Protein AF-0000000078803757 (afdb_homodimer)

pLDDT: mean 83.3, std 15.11, range [31.17, 97.88]

Foldseek 3Di:
DDLVLLQLLLLCVVVLALCRSCVVVVHHSVVSVVSPVVVCVVVVHHQWDQDPVGTDGDPVSVVCNVVSVVVNVVVVVVVVCPDPVPPAQEFEEEEEPLFAPVLVVVLVVLLPVQPPNYDYHYDHQPDDGQKYWWFPVPADPQKDWQFFDKWFKWKKAACPDPCNPDQEDELQNQAAFEEEDEPPDPVSVVSCVVQVVVVGDYHHQYYDHDQLVRLVCRLVHRGMYIHTPSNCVVVVRMGTHHYPDDIDMTTITMMHGDPDDRRPSVVSSCVSSSCNNVVVVD/DDLVLLQLLLLCVVVLALCRSCVVVVHHSVVSVVSPVVVCVVVVHHQWDADPVGTDGDPVSVVCNVVSVVVNVVVVCVVVCPDPVPPQQEFEEEEEPLFAPVLVVVLVVLLPVQPPNYDYHYDHQPDDGQKYWYFPVPADPQKDWQFQDKWFKWKKAACVDPCNPDQEAELQNQAAFEEEDAPPDPVSVVSCVVQVVVVGDYHHQYYDHDQLVRLVCRLVVRGMYIHTPSNCVVVVRMGTHHYPDDIDMTTITMMHGDPDDRRPSVVSSCVSSSCNNVVVVD

Radius of gyration: 26.89 Å; Cα contacts (8 Å, |Δi|>4): 1008; chains: 2; bounding box: 68×69×66 Å

Structure (mmCIF, N/CA/C/O backbone):
data_AF-0000000078803757-model_v1
#
loop_
_entity.id
_entity.type
_entity.pdbx_description
1 polymer 'Transcriptional regulator, LysR family'
#
loop_
_atom_site.group_PDB
_atom_site.id
_atom_site.type_symbol
_atom_site.label_atom_id
_atom_site.label_alt_id
_atom_site.label_comp_id
_atom_site.label_asym_id
_atom_site.label_entity_id
_atom_site.label_seq_id
_atom_site.pdbx_PDB_ins_code
_atom_site.Cartn_x
_atom_site.Cartn_y
_atom_site.Cartn_z
_atom_site.occupancy
_atom_site.B_iso_or_equiv
_atom_site.auth_seq_id
_atom_site.auth_comp_id
_atom_site.auth_asym_id
_atom_site.auth_atom_id
_atom_site.pdbx_PDB_model_num
ATOM 1 N N . MET A 1 1 ? -11.102 35.906 -6.059 1 47.06 1 MET A N 1
ATOM 2 C CA . MET A 1 1 ? -11.969 35.031 -5.273 1 47.06 1 MET A CA 1
ATOM 3 C C . MET A 1 1 ? -11.719 35.219 -3.779 1 47.06 1 MET A C 1
ATOM 5 O O . MET A 1 1 ? -10.57 35.312 -3.346 1 47.06 1 MET A O 1
ATOM 9 N N . ASP A 1 2 ? -12.727 35.75 -3.041 1 60.69 2 ASP A N 1
ATOM 10 C CA . ASP A 1 2 ? -12.797 36.062 -1.619 1 60.69 2 ASP A CA 1
ATOM 11 C C . ASP A 1 2 ? -12.734 34.781 -0.767 1 60.69 2 ASP A C 1
ATOM 13 O O . ASP A 1 2 ? -13.508 33.844 -0.976 1 60.69 2 ASP A O 1
ATOM 17 N N . LEU A 1 3 ? -11.734 34.719 -0.069 1 70.31 3 LEU A N 1
ATOM 18 C CA . LEU A 1 3 ? -11.508 33.594 0.823 1 70.31 3 LEU A CA 1
ATOM 19 C C . LEU A 1 3 ? -12.734 33.312 1.679 1 70.31 3 LEU A C 1
ATOM 21 O O . LEU A 1 3 ? -12.984 32.156 2.066 1 70.31 3 LEU A O 1
ATOM 25 N N . ARG A 1 4 ? -13.43 34.375 1.886 1 72.94 4 ARG A N 1
ATOM 26 C CA . ARG A 1 4 ? -14.656 34.25 2.664 1 72.94 4 ARG A CA 1
ATOM 27 C C . ARG A 1 4 ? -15.672 33.375 1.955 1 72.94 4 ARG A C 1
ATOM 29 O O . ARG A 1 4 ? -16.344 32.562 2.592 1 72.94 4 ARG A O 1
ATOM 36 N N 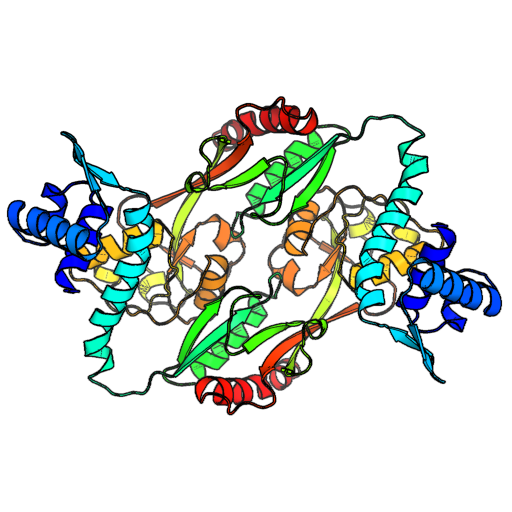. LEU A 1 5 ? -15.656 33.469 0.634 1 82.12 5 LEU A N 1
ATOM 37 C CA . LEU A 1 5 ? -16.594 32.656 -0.148 1 82.12 5 LEU A CA 1
ATOM 38 C C . LEU A 1 5 ? -16.234 31.188 -0.075 1 82.12 5 LEU A C 1
ATOM 40 O O . LEU A 1 5 ? -17.125 30.328 0.046 1 82.12 5 LEU A O 1
ATOM 44 N N . LEU A 1 6 ? -14.969 31.016 -0.099 1 80.5 6 LEU A N 1
ATOM 45 C CA . LEU A 1 6 ? -14.508 29.625 -0.047 1 80.5 6 LEU A CA 1
ATOM 46 C C . LEU A 1 6 ? -14.766 29.016 1.327 1 80.5 6 LEU A C 1
ATOM 48 O O . LEU A 1 6 ? -15.102 27.844 1.434 1 80.5 6 LEU A O 1
ATOM 52 N N . ARG A 1 7 ? -14.672 29.828 2.301 1 78.31 7 ARG A N 1
ATOM 53 C CA . ARG A 1 7 ? -14.969 29.391 3.658 1 78.31 7 ARG A CA 1
ATOM 54 C C . ARG A 1 7 ? -16.438 29.016 3.795 1 78.31 7 ARG A C 1
ATOM 56 O O . ARG A 1 7 ? -16.781 28 4.406 1 78.31 7 ARG A O 1
ATOM 63 N N . PHE A 1 8 ? -17.281 29.828 3.252 1 85.25 8 PHE A N 1
ATOM 64 C CA . PHE A 1 8 ? -18.719 29.578 3.297 1 85.25 8 PHE A CA 1
ATOM 65 C C . PHE A 1 8 ? -19.094 28.328 2.498 1 85.25 8 PHE A C 1
ATOM 67 O O . PHE A 1 8 ? -19.891 27.516 2.945 1 85.25 8 PHE A O 1
ATOM 74 N N . PHE A 1 9 ? -18.391 28.172 1.396 1 88.81 9 PHE A N 1
ATOM 75 C CA . PHE A 1 9 ? -18.594 26.984 0.575 1 88.81 9 PHE A CA 1
ATOM 76 C C . PHE A 1 9 ? -18.25 25.734 1.356 1 88.81 9 PHE A C 1
ATOM 78 O O . PHE A 1 9 ? -19.031 24.781 1.389 1 88.81 9 PHE A O 1
ATOM 85 N N . THR A 1 10 ? -17.156 25.875 1.878 1 84.31 10 THR A N 1
ATOM 86 C CA . THR A 1 10 ? -16.688 24.703 2.619 1 84.31 10 THR A CA 1
ATOM 87 C C . THR A 1 10 ? -17.656 24.359 3.756 1 84.31 10 THR A C 1
ATOM 89 O O . THR A 1 10 ? -17.922 23.188 4.012 1 84.31 10 THR A O 1
ATOM 92 N N . ALA A 1 11 ? -18.203 25.344 4.395 1 83.81 11 ALA A N 1
ATOM 93 C CA . ALA A 1 11 ? -19.141 25.156 5.488 1 83.81 11 ALA A CA 1
ATOM 94 C C . ALA A 1 11 ? -20.438 24.5 4.988 1 83.81 11 ALA A C 1
ATOM 96 O O . ALA A 1 11 ? -20.938 23.562 5.598 1 83.81 11 ALA A O 1
ATOM 97 N N . VAL A 1 12 ? -20.875 24.953 3.889 1 90.25 12 VAL A N 1
ATOM 98 C CA . VAL A 1 12 ? -22.109 24.422 3.332 1 90.25 12 VAL A CA 1
ATOM 99 C C . VAL A 1 12 ? -21.875 23 2.83 1 90.25 12 VAL A C 1
ATOM 101 O O . VAL A 1 12 ? -22.75 22.125 2.986 1 90.25 12 VAL A O 1
ATOM 104 N N . TYR A 1 13 ? -20.75 22.844 2.207 1 85.94 13 TYR A N 1
ATOM 105 C CA . TYR A 1 13 ? -20.375 21.516 1.717 1 85.94 13 TYR A CA 1
ATOM 106 C C . TYR A 1 13 ? -20.391 20.5 2.846 1 85.94 13 TYR A C 1
ATOM 108 O O . TYR A 1 13 ? -20.922 19.391 2.686 1 85.94 13 TYR A O 1
ATOM 116 N N . GLU A 1 14 ? -19.953 20.938 3.891 1 79.31 14 GLU A N 1
ATOM 117 C CA . GLU A 1 14 ? -19.75 20.031 5.023 1 79.31 14 GLU A CA 1
ATOM 118 C C . GLU A 1 14 ? -21.047 19.828 5.797 1 79.31 14 GLU A C 1
ATOM 120 O O . GLU A 1 14 ? -21.359 18.703 6.219 1 79.31 14 GLU A O 1
ATOM 125 N N . GLU A 1 15 ? -21.797 20.828 6 1 80.38 15 GLU A N 1
ATOM 126 C CA . GLU A 1 15 ? -23.016 20.781 6.797 1 80.38 15 GLU A CA 1
ATOM 127 C C . GLU A 1 15 ? -24.203 20.266 5.973 1 80.38 15 GLU A C 1
ATOM 129 O O . GLU A 1 15 ? -25.219 19.844 6.531 1 80.38 15 GLU A O 1
ATOM 134 N N . LYS A 1 16 ? -23.969 20.312 4.711 1 86.31 16 LYS A N 1
ATOM 135 C CA . LYS A 1 16 ? -25.031 19.984 3.762 1 86.31 16 LYS A CA 1
ATOM 136 C C . LYS A 1 16 ? -26.328 20.719 4.09 1 86.31 16 LYS A C 1
ATOM 138 O O . LYS A 1 16 ? -27.422 20.203 3.836 1 86.31 16 LYS A O 1
ATOM 143 N N . ASN A 1 17 ? -26.188 21.703 4.785 1 88.81 17 ASN A N 1
ATOM 144 C CA . ASN A 1 17 ? -27.266 22.562 5.215 1 88.81 17 ASN A CA 1
ATOM 145 C C . ASN A 1 17 ? -26.812 24.016 5.348 1 88.81 17 ASN A C 1
ATOM 147 O O . ASN A 1 17 ? -25.859 24.312 6.07 1 88.81 17 ASN A O 1
ATOM 151 N N . ILE A 1 18 ? -27.531 24.953 4.715 1 90.44 18 ILE A N 1
ATOM 152 C CA . ILE A 1 18 ? -27.109 26.359 4.641 1 90.44 18 ILE A CA 1
ATOM 153 C C . ILE A 1 18 ? -27.281 27.016 6.004 1 90.44 18 ILE A C 1
ATOM 155 O O . ILE A 1 18 ? -26.422 27.797 6.434 1 90.44 18 ILE A O 1
ATOM 159 N N . THR A 1 19 ? -28.422 26.609 6.688 1 88.38 19 THR A N 1
ATOM 160 C CA . THR A 1 19 ? -28.688 27.203 7.992 1 88.38 19 THR A CA 1
ATOM 161 C C . THR A 1 19 ? -27.625 26.797 9.008 1 88.38 19 THR A C 1
ATOM 163 O O . THR A 1 19 ? -27.094 27.641 9.742 1 88.38 19 THR A O 1
ATOM 166 N N . LEU A 1 20 ? -27.328 25.594 8.945 1 86.56 20 LEU A N 1
ATOM 167 C CA . LEU A 1 20 ? -26.312 25.078 9.859 1 86.56 20 LEU A CA 1
ATOM 168 C C . LEU A 1 20 ? -24.938 25.641 9.531 1 86.56 20 LEU A C 1
ATOM 170 O O . LEU A 1 20 ? -24.156 25.938 10.43 1 86.56 20 LEU A O 1
ATOM 174 N N . ALA A 1 21 ? -24.688 25.781 8.273 1 89.25 21 ALA A N 1
ATOM 175 C CA . ALA A 1 21 ? -23.422 26.375 7.836 1 89.25 21 ALA A CA 1
ATOM 176 C C . ALA A 1 21 ? -23.328 27.828 8.289 1 89.25 21 ALA A C 1
ATOM 178 O O . ALA A 1 21 ? -22.25 28.281 8.703 1 89.25 21 ALA A O 1
ATOM 179 N N . ALA A 1 22 ? -24.375 28.531 8.289 1 86.56 22 ALA A N 1
ATOM 180 C CA . ALA A 1 22 ? -24.406 29.922 8.727 1 86.56 22 ALA A CA 1
ATOM 181 C C . ALA A 1 22 ? -24.094 30.047 10.219 1 86.56 22 ALA A C 1
ATOM 183 O O . ALA A 1 22 ? -23.328 30.906 10.633 1 86.56 22 ALA A O 1
ATOM 184 N N . GLU A 1 23 ? -24.656 29.125 10.938 1 79.94 23 GLU A N 1
ATOM 185 C CA . GLU A 1 23 ? -24.406 29.094 12.375 1 79.94 23 GLU A CA 1
ATOM 186 C C . GLU A 1 23 ? -22.938 28.812 12.672 1 79.94 23 GLU A C 1
ATOM 188 O O . GLU A 1 23 ? -22.344 29.469 13.523 1 79.94 23 GLU A O 1
ATOM 193 N N . ARG A 1 24 ? -22.484 27.969 11.836 1 78.69 24 ARG A N 1
ATOM 194 C CA . ARG A 1 24 ? -21.094 27.578 12.008 1 78.69 24 ARG A CA 1
ATOM 195 C C . ARG A 1 24 ? -20.141 28.719 11.688 1 78.69 24 ARG A C 1
ATOM 197 O O . ARG A 1 24 ? -19.125 28.906 12.352 1 78.69 24 ARG A O 1
ATOM 204 N N . CYS A 1 25 ? -20.484 29.453 10.758 1 77.31 25 CYS A N 1
ATOM 205 C CA . CYS A 1 25 ? -19.641 30.547 10.297 1 77.31 25 CYS A CA 1
ATOM 206 C C . CYS A 1 25 ? -20 31.844 11.023 1 77.31 25 CYS A C 1
ATOM 208 O O . CYS A 1 25 ? -19.391 32.906 10.758 1 77.31 25 CYS A O 1
ATOM 210 N N . PHE A 1 26 ? -20.984 31.75 11.945 1 76.69 26 PHE A N 1
ATOM 211 C CA . PHE A 1 26 ? -21.438 32.906 12.734 1 76.69 26 PHE A CA 1
ATOM 212 C C . PHE A 1 26 ? -21.891 34.031 11.836 1 76.69 26 PHE A C 1
ATOM 214 O O . PHE A 1 26 ? -21.516 35.188 12.039 1 76.69 26 PHE A O 1
ATOM 221 N N . VAL A 1 27 ? -22.547 33.625 10.805 1 78.81 27 VAL A N 1
ATOM 222 C CA . VAL A 1 27 ? -23.156 34.594 9.906 1 78.81 27 VAL A CA 1
ATOM 223 C C . VAL A 1 27 ? -24.625 34.281 9.711 1 78.81 27 VAL A C 1
ATOM 225 O O . VAL A 1 27 ? -25.109 33.25 10.172 1 78.81 27 VAL A O 1
ATOM 228 N N . SER A 1 28 ? -25.359 35.188 9.195 1 83.44 28 SER A N 1
ATOM 229 C CA . SER A 1 28 ? -26.781 34.969 8.922 1 83.44 28 SER A CA 1
ATOM 230 C C . SER A 1 28 ? -26.969 34.062 7.715 1 83.44 28 SER A C 1
ATOM 232 O O . SER A 1 28 ? -26.094 33.969 6.852 1 83.44 28 SER A O 1
ATOM 234 N N . GLN A 1 29 ? -28.016 33.312 7.793 1 87.44 29 GLN A N 1
ATOM 235 C CA . GLN A 1 29 ? -28.344 32.406 6.699 1 87.44 29 GLN A CA 1
ATOM 236 C C . GLN A 1 29 ? -28.391 33.125 5.367 1 87.44 29 GLN A C 1
ATOM 238 O O . GLN A 1 29 ? -27.859 32.656 4.367 1 87.44 29 GLN A O 1
ATOM 243 N N . PRO A 1 30 ? -28.969 34.375 5.266 1 88.5 30 PRO A N 1
ATOM 244 C CA . PRO A 1 30 ? -28.938 35.094 3.984 1 88.5 30 PRO A CA 1
ATOM 245 C C . PRO A 1 30 ? -27.516 35.438 3.533 1 88.5 30 PRO A C 1
ATOM 247 O O . PRO A 1 30 ? -27.234 35.438 2.332 1 88.5 30 PRO A O 1
ATOM 250 N N . SER A 1 31 ? -26.688 35.719 4.469 1 83.81 31 SER A N 1
ATOM 251 C CA . SER A 1 31 ? -25.312 36.062 4.152 1 83.81 31 SER A CA 1
ATOM 252 C C . SER A 1 31 ? -24.578 34.906 3.479 1 83.81 31 SER A C 1
ATOM 254 O O . SER A 1 31 ? -23.922 35.094 2.455 1 83.81 31 SER A O 1
ATOM 256 N N . ILE A 1 32 ? -24.703 33.75 4.105 1 89.19 32 ILE A N 1
ATOM 257 C CA . ILE A 1 32 ? -24 32.594 3.549 1 89.19 32 ILE A CA 1
ATOM 258 C C . ILE A 1 32 ? -24.656 32.156 2.234 1 89.19 32 ILE A C 1
ATOM 260 O O . ILE A 1 32 ? -23.984 31.75 1.294 1 89.19 32 ILE A O 1
ATOM 264 N N . SER A 1 33 ? -26.016 32.281 2.123 1 90.44 33 SER A N 1
ATOM 265 C CA . SER A 1 33 ? -26.719 31.953 0.891 1 90.44 33 SER A CA 1
ATOM 266 C C . SER A 1 33 ? -26.281 32.844 -0.254 1 90.44 33 SER A C 1
ATOM 268 O O . SER A 1 33 ? -26.031 32.375 -1.363 1 90.44 33 SER A O 1
ATOM 270 N N . SER A 1 34 ? -26.125 34.094 0.045 1 88.62 34 SER A N 1
ATOM 271 C CA . SER A 1 34 ? -25.688 35.062 -0.956 1 88.62 34 SER A CA 1
ATOM 272 C C . SER A 1 34 ? -24.25 34.781 -1.391 1 88.62 34 SER A C 1
ATOM 274 O O . SER A 1 34 ? -23.922 34.906 -2.57 1 88.62 34 SER A O 1
ATOM 276 N N . ALA A 1 35 ? -23.438 34.5 -0.408 1 86.88 35 ALA A N 1
ATOM 277 C CA . ALA A 1 35 ? -22.031 34.188 -0.688 1 86.88 35 ALA A CA 1
ATOM 278 C C . ALA A 1 35 ? -21.906 32.969 -1.611 1 86.88 35 ALA A C 1
ATOM 280 O O . ALA A 1 35 ? -21.094 33 -2.539 1 86.88 35 ALA A O 1
ATOM 281 N N . ILE A 1 36 ? -22.688 31.969 -1.344 1 90.88 36 ILE A N 1
ATOM 282 C CA . ILE A 1 36 ? -22.672 30.766 -2.152 1 90.88 36 ILE A CA 1
ATOM 283 C C . ILE A 1 36 ? -23.109 31.078 -3.578 1 90.88 36 ILE A C 1
ATOM 285 O O . ILE A 1 36 ? -22.5 30.609 -4.543 1 90.88 36 ILE A O 1
ATOM 289 N N . LYS A 1 37 ? -24.156 31.859 -3.68 1 89.75 37 LYS A N 1
ATOM 290 C CA . LYS A 1 37 ? -24.641 32.281 -4.988 1 89.75 37 LYS A CA 1
ATOM 291 C C . LYS A 1 37 ? -23.562 33.062 -5.746 1 89.75 37 LYS A C 1
ATOM 293 O O . LYS A 1 37 ? -23.375 32.844 -6.945 1 89.75 37 LYS A O 1
ATOM 298 N N . GLN A 1 38 ? -22.969 33.906 -5.004 1 85.5 38 GLN A N 1
ATOM 299 C CA . GLN A 1 38 ? -21.891 34.688 -5.598 1 85.5 38 GLN A CA 1
ATOM 300 C C . GLN A 1 38 ? -20.766 33.781 -6.098 1 85.5 38 GLN A C 1
ATOM 302 O O . GLN A 1 38 ? -20.266 33.969 -7.203 1 85.5 38 GLN A O 1
ATOM 307 N N . LEU A 1 39 ? -20.297 32.844 -5.277 1 87.19 39 LEU A N 1
ATOM 308 C CA . LEU A 1 39 ? -19.25 31.906 -5.641 1 87.19 39 LEU A CA 1
ATOM 309 C C . LEU A 1 39 ? -19.641 31.109 -6.879 1 87.19 39 LEU A C 1
ATOM 311 O O . LEU A 1 39 ? -18.828 30.922 -7.789 1 87.19 39 LEU A O 1
ATOM 315 N N . GLU A 1 40 ? -20.891 30.609 -6.898 1 89.69 40 GLU A N 1
ATOM 316 C CA . GLU A 1 40 ? -21.406 29.844 -8.039 1 89.69 40 GLU A CA 1
ATOM 317 C C . GLU A 1 40 ? -21.406 30.703 -9.305 1 89.69 40 GLU A C 1
ATOM 319 O O . GLU A 1 40 ? -21.109 30.219 -10.391 1 89.69 40 GLU A O 1
ATOM 324 N N . GLN A 1 41 ? -21.719 31.969 -9.148 1 85.38 41 GLN A N 1
ATOM 325 C CA . GLN A 1 41 ? -21.719 32.906 -10.273 1 85.38 41 GLN A CA 1
ATOM 326 C C . GLN A 1 41 ? -20.297 33.125 -10.773 1 85.38 41 GLN A C 1
ATOM 328 O O . GLN A 1 41 ? -20.047 33.125 -11.984 1 85.38 41 GLN A O 1
ATOM 333 N N . GLU A 1 42 ? -19.422 33.312 -9.859 1 81.62 42 GLU A N 1
ATOM 334 C CA . GLU A 1 42 ? -18.031 33.562 -10.219 1 81.62 42 GLU A CA 1
ATOM 335 C C . GLU A 1 42 ? -17.422 32.375 -10.945 1 81.62 42 GLU A C 1
ATOM 337 O O . GLU A 1 42 ? -16.641 32.531 -11.875 1 81.62 42 GLU A O 1
ATOM 342 N N . LEU A 1 43 ? -17.828 31.234 -10.461 1 81.44 43 LEU A N 1
ATOM 343 C CA . LEU A 1 43 ? -17.281 30 -11.008 1 81.44 43 LEU A CA 1
ATOM 344 C C . LEU A 1 43 ? -18.125 29.5 -12.18 1 81.44 43 LEU A C 1
ATOM 346 O O . LEU A 1 43 ? -17.75 28.547 -12.859 1 81.44 43 LEU A O 1
ATOM 350 N N . GLU A 1 44 ? -19.234 30.172 -12.359 1 83.38 44 GLU A N 1
ATOM 351 C CA . GLU A 1 44 ? -20.172 29.812 -13.414 1 83.38 44 GLU A CA 1
ATOM 352 C C . GLU A 1 44 ? -20.594 28.359 -13.328 1 83.38 44 GLU A C 1
ATOM 354 O O . GLU A 1 44 ? -20.609 27.641 -14.336 1 83.38 44 GLU A O 1
ATOM 359 N N . THR A 1 45 ? -20.75 27.875 -12.156 1 82.88 45 THR A N 1
ATOM 360 C CA . THR A 1 45 ? -21.188 26.516 -11.906 1 82.88 45 THR A CA 1
ATOM 361 C C . THR A 1 45 ? -22.109 26.453 -10.688 1 82.88 45 THR A C 1
ATOM 363 O O . THR A 1 45 ? -22.078 27.328 -9.828 1 82.88 45 THR A O 1
ATOM 366 N N . THR A 1 46 ? -22.984 25.484 -10.695 1 88.5 46 THR A N 1
ATOM 367 C CA . THR A 1 46 ? -23.828 25.203 -9.539 1 88.5 46 THR A CA 1
ATOM 368 C C . THR A 1 46 ? -23.141 24.219 -8.602 1 88.5 46 THR A C 1
ATOM 370 O O . THR A 1 46 ? -22.688 23.156 -9.031 1 88.5 46 THR A O 1
ATOM 373 N N . LEU A 1 47 ? -23 24.688 -7.367 1 90.75 47 LEU A N 1
ATOM 374 C CA . LEU A 1 47 ? -22.297 23.859 -6.398 1 90.75 47 LEU A CA 1
ATOM 375 C C . LEU A 1 47 ? -23.281 23.094 -5.508 1 90.75 47 LEU A C 1
ATOM 377 O O . LEU A 1 47 ? -23 21.984 -5.082 1 90.75 47 LEU A O 1
ATOM 381 N N . PHE A 1 48 ? -24.422 23.719 -5.285 1 92.12 48 PHE A N 1
ATOM 382 C CA . PHE A 1 48 ? -25.391 23.141 -4.363 1 92.12 48 PHE A CA 1
ATOM 383 C C . PHE A 1 48 ? -26.797 23.172 -4.961 1 92.12 48 PHE A C 1
ATOM 385 O O . PHE A 1 48 ? -27.188 24.156 -5.582 1 92.12 48 PHE A O 1
ATOM 392 N N . ILE A 1 49 ? -27.531 21.984 -4.852 1 90.31 49 ILE A N 1
ATOM 393 C CA . ILE A 1 49 ? -28.953 21.922 -5.191 1 90.31 49 ILE A CA 1
ATOM 394 C C . ILE A 1 49 ? -29.781 21.953 -3.914 1 90.31 49 ILE A C 1
ATOM 396 O O . ILE A 1 49 ? -29.766 21.016 -3.119 1 90.31 49 ILE A O 1
ATOM 400 N N . ARG A 1 50 ? -30.484 23.094 -3.789 1 86.12 50 ARG A N 1
ATOM 401 C CA . ARG A 1 50 ? -31.219 23.328 -2.545 1 86.12 50 ARG A CA 1
ATOM 402 C C . ARG A 1 50 ? -32.562 22.594 -2.545 1 86.12 50 ARG A C 1
ATOM 404 O O . ARG A 1 50 ? -33.219 22.5 -3.58 1 86.12 50 ARG A O 1
ATOM 411 N N . HIS A 1 51 ? -32.875 21.875 -1.442 1 85.75 51 HIS A N 1
ATOM 412 C CA . HIS A 1 51 ? -34.188 21.266 -1.207 1 85.75 51 HIS A CA 1
ATOM 413 C C . HIS A 1 51 ? -34.625 21.484 0.229 1 85.75 51 HIS A C 1
ATOM 415 O O . HIS A 1 51 ? -33.938 22.109 1.023 1 85.75 51 HIS A O 1
ATOM 421 N N . LYS A 1 52 ? -35.812 21.062 0.585 1 79.56 52 LYS A N 1
ATOM 422 C CA . LYS A 1 52 ? -36.438 21.344 1.87 1 79.56 52 LYS A CA 1
ATOM 423 C C . LYS A 1 52 ? -35.594 20.812 3.027 1 79.56 52 LYS A C 1
ATOM 425 O O . LYS A 1 52 ? -35.562 21.406 4.105 1 79.56 52 LYS A O 1
ATOM 430 N N . LYS A 1 53 ? -34.812 19.797 2.766 1 79 53 LYS A N 1
ATOM 431 C CA . LYS A 1 53 ? -34.094 19.109 3.844 1 79 53 LYS A CA 1
ATOM 432 C C . LYS A 1 53 ? -32.625 19.547 3.898 1 79 53 LYS A C 1
ATOM 434 O O . LYS A 1 53 ? -31.875 19.062 4.738 1 79 53 LYS A O 1
ATOM 439 N N . GLY A 1 54 ? -32.25 20.438 2.998 1 84.56 54 GLY A N 1
ATOM 440 C CA . GLY A 1 54 ? -30.859 20.875 2.959 1 84.56 54 GLY A CA 1
ATOM 441 C C . GLY A 1 54 ? -30.344 21.078 1.551 1 84.56 54 GLY A C 1
ATOM 442 O O . GLY A 1 54 ? -31.031 21.672 0.713 1 84.56 54 GLY A O 1
ATOM 443 N N . VAL A 1 55 ? -29.047 20.797 1.372 1 88.25 55 VAL A N 1
ATOM 444 C CA . VAL A 1 55 ? -28.469 20.969 0.044 1 88.25 55 VAL A CA 1
ATOM 445 C C . VAL A 1 55 ? -27.844 19.656 -0.424 1 88.25 55 VAL A C 1
ATOM 447 O O . VAL A 1 55 ? -27.344 18.859 0.39 1 88.25 55 VAL A O 1
ATOM 450 N N . ASN A 1 56 ? -28.031 19.312 -1.753 1 85.94 56 ASN A N 1
ATOM 451 C CA . ASN A 1 56 ? -27.266 18.25 -2.412 1 85.94 56 ASN A CA 1
ATOM 452 C C . ASN A 1 56 ? -26 18.797 -3.076 1 85.94 56 ASN A C 1
ATOM 454 O O . ASN A 1 56 ? -26.031 19.875 -3.674 1 85.94 56 ASN A O 1
ATOM 458 N N . LEU A 1 57 ? -24.938 18.125 -2.832 1 84.56 57 LEU A N 1
ATOM 459 C CA . LEU A 1 57 ? -23.656 18.516 -3.414 1 84.56 57 LEU A CA 1
ATOM 460 C C . LEU A 1 57 ? -23.562 18.078 -4.875 1 84.56 57 LEU A C 1
ATOM 462 O O . LEU A 1 57 ? -23.984 16.969 -5.227 1 84.56 57 LEU A O 1
ATOM 466 N N . THR A 1 58 ? -23.172 19.031 -5.777 1 84.12 58 THR A N 1
ATOM 467 C CA . THR A 1 58 ? -22.938 18.688 -7.176 1 84.12 58 THR A CA 1
ATOM 468 C C . THR A 1 58 ? -21.547 18.094 -7.363 1 84.12 58 THR A C 1
ATOM 470 O O . THR A 1 58 ? -20.719 18.109 -6.441 1 84.12 58 THR A O 1
ATOM 473 N N . ASP A 1 59 ? -21.328 17.547 -8.562 1 73.5 59 ASP A N 1
ATOM 474 C CA . ASP A 1 59 ? -20 17.031 -8.906 1 73.5 59 ASP A CA 1
ATOM 475 C C . ASP A 1 59 ? -18.953 18.125 -8.828 1 73.5 59 ASP A C 1
ATOM 477 O O . ASP A 1 59 ? -17.828 17.891 -8.383 1 73.5 59 ASP A O 1
ATOM 481 N N . GLU A 1 60 ? -19.422 19.266 -9.18 1 78 60 GLU A N 1
ATOM 482 C CA . GLU A 1 60 ? -18.516 20.422 -9.148 1 78 60 GLU A CA 1
ATOM 483 C C . GLU A 1 60 ? -18.156 20.797 -7.719 1 78 60 GLU A C 1
ATOM 485 O O . GLU A 1 60 ? -17.016 21.219 -7.449 1 78 60 GLU A O 1
ATOM 490 N N . ALA A 1 61 ? -19.109 20.641 -6.844 1 82.06 61 ALA A N 1
ATOM 491 C CA . ALA A 1 61 ? -18.828 20.906 -5.438 1 82.06 61 ALA A CA 1
ATOM 492 C C . ALA A 1 61 ? -17.781 19.938 -4.895 1 82.06 61 ALA A C 1
ATOM 494 O O . ALA A 1 61 ? -16.875 20.359 -4.168 1 82.06 61 ALA A O 1
ATOM 495 N N . HIS A 1 62 ? -17.906 18.766 -5.293 1 74.5 62 HIS A N 1
ATOM 496 C CA . HIS A 1 62 ? -16.953 17.75 -4.855 1 74.5 62 HIS A CA 1
ATOM 497 C C . HIS A 1 62 ? -15.555 18.016 -5.391 1 74.5 62 HIS A C 1
ATOM 499 O O . HIS A 1 62 ? -14.562 17.766 -4.707 1 74.5 62 HIS A O 1
ATOM 505 N N . TYR A 1 63 ? -15.57 18.578 -6.598 1 66.44 63 TYR A N 1
ATOM 506 C CA . TYR A 1 63 ? -14.297 18.922 -7.223 1 66.44 63 TYR A CA 1
ATOM 507 C C . TYR A 1 63 ? -13.672 20.125 -6.547 1 66.44 63 TYR A C 1
ATOM 509 O O . TYR A 1 63 ? -12.453 20.172 -6.336 1 66.44 63 TYR A O 1
ATOM 517 N N . LEU A 1 64 ? -14.469 21.094 -6.211 1 71.81 64 LEU A N 1
ATOM 518 C CA . LEU A 1 64 ? -13.977 22.359 -5.684 1 71.81 64 LEU A CA 1
ATOM 519 C C . LEU A 1 64 ? -13.539 22.219 -4.23 1 71.81 64 LEU A C 1
ATOM 521 O O . LEU A 1 64 ? -12.633 22.906 -3.779 1 71.81 64 LEU A O 1
ATOM 525 N N . TYR A 1 65 ? -14.211 21.312 -3.574 1 75.56 65 TYR A N 1
ATOM 526 C CA . TYR A 1 65 ? -14.039 21.25 -2.129 1 75.56 65 TYR A CA 1
ATOM 527 C C . TYR A 1 65 ? -12.578 21.016 -1.766 1 75.56 65 TYR A C 1
ATOM 529 O O . TYR A 1 65 ? -11.984 21.781 -1.007 1 75.56 65 TYR A O 1
ATOM 537 N N . PRO A 1 66 ? -11.961 20.078 -2.408 1 63.03 66 PRO A N 1
ATOM 538 C CA . PRO A 1 66 ? -10.555 19.875 -2.061 1 63.03 66 PRO A CA 1
ATOM 539 C C . PRO A 1 66 ? -9.68 21.078 -2.42 1 63.03 66 PRO A C 1
ATOM 541 O O . PRO A 1 66 ? -8.734 21.391 -1.693 1 63.03 66 PRO A O 1
ATOM 544 N N . LEU A 1 67 ? -9.984 21.672 -3.467 1 62.81 67 LEU A N 1
ATOM 545 C CA . LEU A 1 67 ? -9.242 22.859 -3.896 1 62.81 67 LEU A CA 1
ATOM 546 C C . LEU A 1 67 ? -9.477 24.016 -2.941 1 62.81 67 LEU A C 1
ATOM 548 O O . LEU A 1 67 ? -8.539 24.75 -2.607 1 62.81 67 LEU A O 1
ATOM 552 N N . ALA A 1 68 ? -10.703 24.188 -2.531 1 71.88 68 ALA A N 1
ATOM 553 C CA . ALA A 1 68 ? -11.055 25.25 -1.597 1 71.88 68 ALA A CA 1
ATOM 554 C C . ALA A 1 68 ? -10.328 25.078 -0.268 1 71.88 68 ALA A C 1
ATOM 556 O O . ALA A 1 68 ? -9.789 26.047 0.281 1 71.88 68 ALA A O 1
ATOM 557 N N . ILE A 1 69 ? -10.32 23.969 0.142 1 65.31 69 ILE A N 1
ATOM 558 C CA . ILE A 1 69 ? -9.664 23.672 1.409 1 65.31 69 ILE A CA 1
ATOM 559 C C . ILE A 1 69 ? -8.172 23.969 1.3 1 65.31 69 ILE A C 1
ATOM 561 O O . ILE A 1 69 ? -7.586 24.578 2.201 1 65.31 69 ILE A O 1
ATOM 565 N N . ARG A 1 70 ? -7.613 23.578 0.159 1 59.81 70 ARG A N 1
ATOM 566 C CA . ARG A 1 70 ? -6.207 23.875 -0.097 1 59.81 70 ARG A CA 1
ATOM 567 C C . ARG A 1 70 ? -5.945 25.375 -0.066 1 59.81 70 ARG A C 1
ATOM 569 O O . ARG A 1 70 ? -4.984 25.828 0.557 1 59.81 70 ARG A O 1
ATOM 576 N N . LEU A 1 71 ? -6.758 26.031 -0.691 1 58.94 71 LEU A N 1
ATOM 577 C CA . LEU A 1 71 ? -6.59 27.469 -0.805 1 58.94 71 LEU A CA 1
ATOM 578 C C . LEU A 1 71 ? -6.785 28.156 0.547 1 58.94 71 LEU A C 1
ATOM 580 O O . LEU A 1 71 ? -6.039 29.078 0.898 1 58.94 71 LEU A O 1
ATOM 584 N N . LEU A 1 72 ? -7.738 27.688 1.264 1 62.94 72 LEU A N 1
ATOM 585 C CA . LEU A 1 72 ? -7.996 28.281 2.574 1 62.94 72 LEU A CA 1
ATOM 586 C C . LEU A 1 72 ? -6.859 27.969 3.543 1 62.94 72 LEU A C 1
ATOM 588 O O . LEU A 1 72 ? -6.473 28.828 4.344 1 62.94 72 LEU A O 1
ATOM 592 N N . ASN A 1 73 ? -6.426 26.797 3.35 1 59.28 73 ASN A N 1
ATOM 593 C CA . ASN A 1 73 ? -5.289 26.422 4.176 1 59.28 73 ASN A CA 1
ATOM 594 C C . ASN A 1 73 ? -4.031 27.203 3.801 1 59.28 73 ASN A C 1
ATOM 596 O O . ASN A 1 73 ? -3.258 27.594 4.676 1 59.28 73 ASN A O 1
ATOM 600 N N . ASP A 1 74 ? -3.893 27.359 2.518 1 53.34 74 ASP A N 1
ATOM 601 C CA . ASP A 1 74 ? -2.777 28.172 2.033 1 53.34 74 ASP A CA 1
ATOM 602 C C . ASP A 1 74 ? -2.852 29.594 2.574 1 53.34 74 ASP A C 1
ATOM 604 O O . ASP A 1 74 ? -1.83 30.172 2.947 1 53.34 74 ASP A O 1
ATOM 608 N N . VAL A 1 75 ? -3.99 30.109 2.621 1 50.31 75 VAL A N 1
ATOM 609 C CA . VAL A 1 75 ? -4.188 31.469 3.076 1 50.31 75 VAL A CA 1
ATOM 610 C C . VAL A 1 75 ? -3.973 31.562 4.586 1 50.31 75 VAL A C 1
ATOM 612 O O . VAL A 1 75 ? -3.398 32.531 5.086 1 50.31 75 VAL A O 1
ATOM 615 N N . ASN A 1 76 ? -4.496 30.547 5.211 1 49.91 76 ASN A N 1
ATOM 616 C CA . ASN A 1 76 ? -4.301 30.562 6.656 1 49.91 76 ASN A CA 1
ATOM 617 C C . ASN A 1 76 ? -2.826 30.422 7.023 1 49.91 76 ASN A C 1
ATOM 619 O O . ASN A 1 76 ? -2.395 30.875 8.078 1 49.91 76 ASN A O 1
ATOM 623 N N . ARG A 1 77 ? -2.238 29.719 6.156 1 46.34 77 ARG A N 1
ATOM 624 C CA . ARG A 1 77 ? -0.801 29.562 6.363 1 46.34 77 ARG A CA 1
ATOM 625 C C . ARG A 1 77 ? -0.05 30.828 5.984 1 46.34 77 ARG A C 1
ATOM 627 O O . ARG A 1 77 ? 1.129 30.984 6.312 1 46.34 77 ARG A O 1
ATOM 634 N N . LEU A 1 78 ? -0.703 31.641 5.312 1 42.53 78 LEU A N 1
ATOM 635 C CA . LEU A 1 78 ? -0.055 32.875 4.844 1 42.53 78 LEU A CA 1
ATOM 636 C C . LEU A 1 78 ? 0.484 33.688 6.016 1 42.53 78 LEU A C 1
ATOM 638 O O . LEU A 1 78 ? 1.624 34.156 5.98 1 42.53 78 LEU A O 1
ATOM 642 N N . PRO A 1 79 ? -0.403 33.969 6.883 1 40.12 79 PRO A N 1
ATOM 643 C CA . PRO A 1 79 ? 0.233 34.812 7.898 1 40.12 79 PRO A CA 1
ATOM 644 C C . PRO A 1 79 ? 1.401 34.125 8.594 1 40.12 79 PRO A C 1
ATOM 646 O O . PRO A 1 79 ? 2.418 34.75 8.883 1 40.12 79 PRO A O 1
ATOM 649 N N . GLN A 1 80 ? 1.104 32.906 9.031 1 40.44 80 GLN A N 1
ATOM 650 C CA . GLN A 1 80 ? 2.207 32.25 9.719 1 40.44 80 GLN A CA 1
ATOM 651 C C . GLN A 1 80 ? 3.387 32.031 8.773 1 40.44 80 GLN A C 1
ATOM 653 O O . GLN A 1 80 ? 4.535 31.938 9.211 1 40.44 80 GLN A O 1
ATOM 658 N N . LEU A 1 81 ? 3.051 31.844 7.543 1 38.41 81 LEU A N 1
ATOM 659 C CA . LEU A 1 81 ? 4.145 31.797 6.578 1 38.41 81 LEU A CA 1
ATOM 660 C C . LEU A 1 81 ? 4.914 33.125 6.562 1 38.41 81 LEU A C 1
ATOM 662 O O . LEU A 1 81 ? 6.133 33.125 6.371 1 38.41 81 LEU A O 1
ATOM 666 N N . PHE A 1 82 ? 4.18 34.219 6.711 1 34.72 82 PHE A N 1
ATOM 667 C CA . PHE A 1 82 ? 4.922 35.469 6.641 1 34.72 82 PHE A CA 1
ATOM 668 C C . PHE A 1 82 ? 5.66 35.75 7.945 1 34.72 82 PHE A C 1
ATOM 670 O O . PHE A 1 82 ? 6.574 36.562 7.992 1 34.72 82 PHE A O 1
ATOM 677 N N . GLN A 1 83 ? 5.074 35.562 9.094 1 36.56 83 GLN A N 1
ATOM 678 C CA . GLN A 1 83 ? 5.867 36.094 10.195 1 36.56 83 GLN A CA 1
ATOM 679 C C . GLN A 1 83 ? 7.258 35.469 10.227 1 36.56 83 GLN A C 1
ATOM 681 O O . GLN A 1 83 ? 8.258 36.188 10.344 1 36.56 83 GLN A O 1
ATOM 686 N N . GLN A 1 84 ? 7.613 34.469 11.234 1 39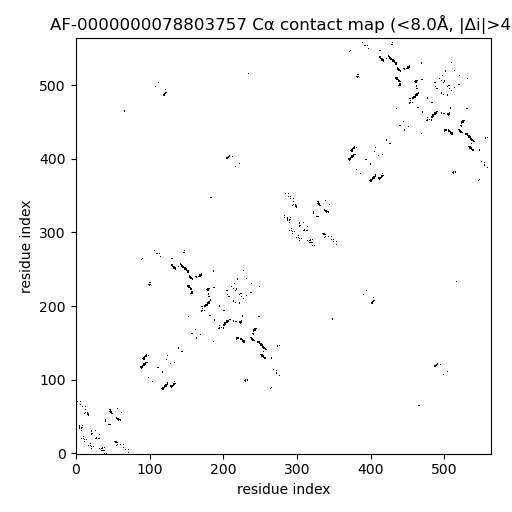.12 84 GLN A N 1
ATOM 687 C CA . GLN A 1 84 ? 9.008 34.062 11.359 1 39.12 84 GLN A CA 1
ATOM 688 C C . GLN A 1 84 ? 9.523 33.438 10.055 1 39.12 84 GLN A C 1
ATOM 690 O O . GLN A 1 84 ? 8.992 32.438 9.578 1 39.12 84 GLN A O 1
ATOM 695 N N . ARG A 1 85 ? 10.016 34.125 9.062 1 40.75 85 ARG A N 1
ATOM 696 C CA . ARG A 1 85 ? 10.75 33.781 7.852 1 40.75 85 ARG A CA 1
ATOM 697 C C . ARG A 1 85 ? 11.492 32.469 8.023 1 40.75 85 ARG A C 1
ATOM 699 O O . ARG A 1 85 ? 12.578 32.281 7.473 1 40.75 85 ARG A O 1
ATOM 706 N N . THR A 1 86 ? 11.469 31.797 9.031 1 48.31 86 THR A N 1
ATOM 707 C CA . THR A 1 86 ? 12.258 30.562 8.961 1 48.31 86 THR A CA 1
ATOM 708 C C . THR A 1 86 ? 11.836 29.719 7.762 1 48.31 86 THR A C 1
ATOM 710 O O . THR A 1 86 ? 10.656 29.406 7.598 1 48.31 86 THR A O 1
ATOM 713 N N . GLU A 1 87 ? 12.516 29.984 6.57 1 60.38 87 GLU A N 1
ATOM 714 C CA . GLU A 1 87 ? 12.445 29.422 5.227 1 60.38 87 GLU A CA 1
ATOM 715 C C . GLU A 1 87 ? 12.031 27.953 5.277 1 60.38 87 GLU A C 1
ATOM 717 O O . GLU A 1 87 ? 12.734 27.125 5.871 1 60.38 87 GLU A O 1
ATOM 722 N N . CYS A 1 88 ? 10.797 27.703 5.215 1 77.62 88 CYS A N 1
ATOM 723 C CA . CYS A 1 88 ? 10.359 26.328 5.012 1 77.62 88 CYS A CA 1
ATOM 724 C C . CYS A 1 88 ? 11.062 25.703 3.811 1 77.62 88 CYS A C 1
ATOM 726 O O . CYS A 1 88 ? 11.383 26.406 2.844 1 77.62 88 CYS A O 1
ATOM 728 N N . LEU A 1 89 ? 11.578 24.516 4.055 1 85.94 89 LEU A N 1
ATOM 729 C CA . LEU A 1 89 ? 12.234 23.734 3.01 1 85.94 89 LEU A CA 1
ATOM 730 C C . LEU A 1 89 ? 11.312 22.625 2.506 1 85.94 89 LEU A C 1
ATOM 732 O O . LEU A 1 89 ? 11.359 21.5 3.012 1 85.94 89 LEU A O 1
ATOM 736 N N . PRO A 1 90 ? 10.492 22.984 1.496 1 90.25 90 PRO A N 1
ATOM 737 C CA . PRO A 1 90 ? 9.57 21.969 0.988 1 90.25 90 PRO A CA 1
ATOM 738 C C . PRO A 1 90 ? 10.281 20.859 0.216 1 90.25 90 PRO A C 1
ATOM 740 O O . PRO A 1 90 ? 11.195 21.141 -0.563 1 90.25 90 PRO A O 1
ATOM 743 N N . LEU A 1 91 ? 9.914 19.625 0.448 1 95.25 91 LEU A N 1
ATOM 744 C CA . LEU A 1 91 ? 10.422 18.453 -0.251 1 95.25 91 LEU A CA 1
ATOM 745 C C . LEU A 1 91 ? 9.297 17.469 -0.568 1 95.25 91 LEU A C 1
ATOM 747 O O . LEU A 1 91 ? 8.641 16.953 0.341 1 95.25 91 LEU A O 1
ATOM 751 N N . THR A 1 92 ? 9.055 17.266 -1.815 1 96.12 92 THR A N 1
ATOM 752 C CA . THR A 1 92 ? 8.086 16.266 -2.25 1 96.12 92 THR A CA 1
ATOM 753 C C . THR A 1 92 ? 8.781 14.961 -2.619 1 96.12 92 THR A C 1
ATOM 755 O O . THR A 1 92 ? 9.625 14.938 -3.52 1 96.12 92 THR A O 1
ATOM 758 N N . LEU A 1 93 ? 8.43 13.914 -1.896 1 97.88 93 LEU A N 1
ATOM 759 C CA . LEU A 1 93 ? 8.992 12.594 -2.146 1 97.88 93 LEU A CA 1
ATOM 760 C C . LEU A 1 93 ? 7.914 11.625 -2.631 1 97.88 93 LEU A C 1
ATOM 762 O O . LEU A 1 93 ? 6.852 11.516 -2.018 1 97.88 93 LEU A O 1
ATOM 766 N N . ALA A 1 94 ? 8.219 10.977 -3.73 1 97.69 94 ALA A N 1
ATOM 767 C CA . ALA A 1 94 ? 7.398 9.844 -4.145 1 97.69 94 ALA A CA 1
ATOM 768 C C . ALA A 1 94 ? 7.934 8.539 -3.564 1 97.69 94 ALA A C 1
ATOM 770 O O . ALA A 1 94 ? 9.141 8.398 -3.336 1 97.69 94 ALA A O 1
ATOM 771 N N . ASN A 1 95 ? 7.051 7.68 -3.279 1 95.06 95 ASN A N 1
ATOM 772 C CA . ASN A 1 95 ? 7.555 6.391 -2.818 1 95.06 95 ASN A CA 1
ATOM 773 C C . ASN A 1 95 ? 6.859 5.23 -3.529 1 95.06 95 ASN A C 1
ATOM 775 O O . ASN A 1 95 ? 5.652 5.285 -3.777 1 95.06 95 ASN A O 1
ATOM 779 N N . PHE A 1 96 ? 7.691 4.277 -3.904 1 92.5 96 PHE A N 1
ATOM 780 C CA . PHE A 1 96 ? 7.227 3.006 -4.445 1 92.5 96 PHE A CA 1
ATOM 781 C C . PHE A 1 96 ? 6.422 2.234 -3.408 1 92.5 96 PHE A C 1
ATOM 783 O O . PHE A 1 96 ? 6.762 2.236 -2.223 1 92.5 96 PHE A O 1
ATOM 790 N N . PRO A 1 97 ? 5.348 1.577 -4.012 1 88.62 97 PRO A N 1
ATOM 791 C CA . PRO A 1 97 ? 4.621 0.733 -3.061 1 88.62 97 PRO A CA 1
ATOM 792 C C . PRO A 1 97 ? 5.426 -0.486 -2.617 1 88.62 97 PRO A C 1
ATOM 794 O O . PRO A 1 97 ? 6.441 -0.816 -3.234 1 88.62 97 PRO A O 1
ATOM 797 N N . ASP A 1 98 ? 5.141 -1.118 -1.551 1 90.5 98 ASP A N 1
ATOM 798 C CA . ASP A 1 98 ? 5.715 -2.379 -1.088 1 90.5 98 ASP A CA 1
ATOM 799 C C . ASP A 1 98 ? 7.074 -2.154 -0.43 1 90.5 98 ASP A C 1
ATOM 801 O O . ASP A 1 98 ? 7.988 -2.961 -0.598 1 90.5 98 ASP A O 1
ATOM 805 N N . LEU A 1 99 ? 7.32 -1.009 0.074 1 94.06 99 LEU A N 1
ATOM 806 C CA . LEU A 1 99 ? 8.57 -0.753 0.791 1 94.06 99 LEU A CA 1
ATOM 807 C C . LEU A 1 99 ? 8.406 -1.046 2.279 1 94.06 99 LEU A C 1
ATOM 809 O O . LEU A 1 99 ? 7.289 -1.061 2.797 1 94.06 99 LEU A O 1
ATOM 813 N N . SER A 1 100 ? 9.57 -1.296 2.904 1 95.62 100 SER A N 1
ATOM 814 C CA . SER A 1 100 ? 9.617 -1.492 4.352 1 95.62 100 SER A CA 1
ATOM 815 C C . SER A 1 100 ? 9.094 -0.265 5.094 1 95.62 100 SER A C 1
ATOM 817 O O . SER A 1 100 ? 9.602 0.843 4.902 1 95.62 100 SER A O 1
ATOM 819 N N . GLN A 1 101 ? 8.117 -0.541 5.93 1 94.38 101 GLN A N 1
ATOM 820 C CA . GLN A 1 101 ? 7.598 0.554 6.742 1 94.38 101 GLN A CA 1
ATOM 821 C C . GLN A 1 101 ? 8.648 1.045 7.734 1 94.38 101 GLN A C 1
ATOM 823 O O . GLN A 1 101 ? 8.75 2.246 7.992 1 94.38 101 GLN A O 1
ATOM 828 N N . THR A 1 102 ? 9.367 0.142 8.234 1 94.38 102 THR A N 1
ATOM 829 C CA . THR A 1 102 ? 10.406 0.464 9.211 1 94.38 102 THR A CA 1
ATOM 830 C C . THR A 1 102 ? 11.5 1.318 8.578 1 94.38 102 THR A C 1
ATOM 832 O O . THR A 1 102 ? 11.898 2.34 9.141 1 94.38 102 THR A O 1
ATOM 835 N N . GLU A 1 103 ? 11.938 0.889 7.453 1 96 103 GLU A N 1
ATOM 836 C CA . GLU A 1 103 ? 13 1.638 6.781 1 96 103 GLU A CA 1
ATOM 837 C C . GLU A 1 103 ? 12.516 3.023 6.363 1 96 103 GLU A C 1
ATOM 839 O O . GLU A 1 103 ? 13.25 4.004 6.473 1 96 103 GLU A O 1
ATOM 844 N N . LEU A 1 104 ? 11.289 3.111 5.891 1 96.56 104 LEU A N 1
ATOM 845 C CA . LEU A 1 104 ? 10.727 4.406 5.527 1 96.56 104 LEU A CA 1
ATOM 846 C C . LEU A 1 104 ? 10.648 5.328 6.738 1 96.56 104 LEU A C 1
ATOM 848 O O . LEU A 1 104 ? 11.039 6.496 6.66 1 96.56 104 LEU A O 1
ATOM 852 N N . ALA A 1 105 ? 10.172 4.816 7.828 1 95.44 105 ALA A N 1
ATOM 853 C CA . ALA A 1 105 ? 10.078 5.602 9.055 1 95.44 105 ALA A CA 1
ATOM 854 C C . ALA A 1 105 ? 11.453 6.109 9.484 1 95.44 105 ALA A C 1
ATOM 856 O O . ALA A 1 105 ? 11.594 7.273 9.867 1 95.44 105 ALA A O 1
ATOM 857 N N . ASN A 1 106 ? 12.398 5.273 9.414 1 95.75 106 ASN A N 1
ATOM 858 C CA . ASN A 1 106 ? 13.758 5.656 9.781 1 95.75 106 ASN A CA 1
ATOM 859 C C . ASN A 1 106 ? 14.289 6.762 8.875 1 95.75 106 ASN A C 1
ATOM 861 O O . ASN A 1 106 ? 14.898 7.723 9.352 1 95.75 106 ASN A O 1
ATOM 865 N N . CYS A 1 107 ? 14.062 6.594 7.621 1 96.62 107 CYS A N 1
ATOM 866 C CA . CYS A 1 107 ? 14.508 7.59 6.652 1 96.62 107 CYS A CA 1
ATOM 867 C C . CYS A 1 107 ? 13.867 8.945 6.934 1 96.62 107 CYS A C 1
ATOM 869 O O . CYS A 1 107 ? 14.562 9.961 6.992 1 96.62 107 CYS A O 1
ATOM 871 N N . PHE A 1 108 ? 12.578 8.961 7.133 1 97.19 108 PHE A N 1
ATOM 872 C CA . PHE A 1 108 ? 11.859 10.211 7.34 1 97.19 108 PHE A CA 1
ATOM 873 C C . PHE A 1 108 ? 12.219 10.836 8.68 1 97.19 108 PHE A C 1
ATOM 875 O O . PHE A 1 108 ? 12.305 12.055 8.797 1 97.19 108 PHE A O 1
ATOM 882 N N . ALA A 1 109 ? 12.383 10 9.695 1 96.31 109 ALA A N 1
ATOM 883 C CA . ALA A 1 109 ? 12.805 10.5 11 1 96.31 109 ALA A CA 1
ATOM 884 C C . ALA A 1 109 ? 14.164 11.188 10.906 1 96.31 109 ALA A C 1
ATOM 886 O O . ALA A 1 109 ? 14.359 12.266 11.461 1 96.31 109 ALA A O 1
ATOM 887 N N . LEU A 1 110 ? 15.039 10.539 10.18 1 96.38 110 LEU A N 1
ATOM 888 C CA . LEU A 1 110 ? 16.375 11.086 10 1 96.38 110 LEU A CA 1
ATOM 889 C C . LEU A 1 110 ? 16.328 12.43 9.273 1 96.38 110 LEU A C 1
ATOM 891 O O . LEU A 1 110 ? 16.984 13.391 9.68 1 96.38 110 LEU A O 1
ATOM 895 N N . LEU A 1 111 ? 15.57 12.523 8.203 1 96.75 111 LEU A N 1
ATOM 896 C CA . LEU A 1 111 ? 15.422 13.758 7.445 1 96.75 111 LEU A CA 1
ATOM 897 C C . LEU A 1 111 ? 14.859 14.867 8.328 1 96.75 111 LEU A C 1
ATOM 899 O O . LEU A 1 111 ? 15.367 15.992 8.328 1 96.75 111 LEU A O 1
ATOM 903 N N . ASN A 1 112 ? 13.82 14.516 9.039 1 94.38 112 ASN A N 1
ATOM 904 C CA . ASN A 1 112 ? 13.156 15.5 9.891 1 94.38 112 ASN A CA 1
ATOM 905 C C . ASN A 1 112 ? 14.086 16 10.992 1 94.38 112 ASN A C 1
ATOM 907 O O . ASN A 1 112 ? 14.039 17.172 11.352 1 94.38 112 ASN A O 1
ATOM 911 N N . GLN A 1 113 ? 14.898 15.188 11.516 1 94.31 113 GLN A N 1
ATOM 912 C CA . GLN A 1 113 ? 15.812 15.516 12.602 1 94.31 113 GLN A CA 1
ATOM 913 C C . GLN A 1 113 ? 16.984 16.359 12.109 1 94.31 113 GLN A C 1
ATOM 915 O O . GLN A 1 113 ? 17.422 17.281 12.797 1 94.31 113 GLN A O 1
ATOM 920 N N . GLN A 1 114 ? 17.422 16.078 10.961 1 94.94 114 GLN A N 1
ATOM 921 C CA . GLN A 1 114 ? 18.688 16.672 10.508 1 94.94 114 GLN A CA 1
ATOM 922 C C . GLN A 1 114 ? 18.453 17.875 9.617 1 94.94 114 GLN A C 1
ATOM 924 O O . GLN A 1 114 ? 19.375 18.641 9.344 1 94.94 114 GLN A O 1
ATOM 929 N N . ILE A 1 115 ? 17.234 18.062 9.133 1 93.31 115 ILE A N 1
ATOM 930 C CA . ILE A 1 115 ? 16.938 19.188 8.266 1 93.31 115 ILE A CA 1
ATOM 931 C C . ILE A 1 115 ? 15.875 20.078 8.922 1 93.31 115 ILE A C 1
ATOM 933 O O . ILE A 1 115 ? 14.68 19.844 8.758 1 93.31 115 ILE A O 1
ATOM 937 N N . PRO A 1 116 ? 16.344 21.125 9.492 1 88.31 116 PRO A N 1
ATOM 938 C CA . PRO A 1 116 ? 15.391 22.031 10.141 1 88.31 116 PRO A CA 1
ATOM 939 C C . PRO A 1 116 ? 14.383 22.641 9.172 1 88.31 116 PRO A C 1
ATOM 941 O O . PRO A 1 116 ? 14.734 22.969 8.031 1 88.31 116 PRO A O 1
ATOM 944 N N . ASN A 1 117 ? 13.156 22.766 9.5 1 85.31 117 ASN A N 1
ATOM 945 C CA . ASN A 1 117 ? 12.07 23.406 8.773 1 85.31 117 ASN A CA 1
ATOM 946 C C . ASN A 1 117 ? 11.68 22.625 7.527 1 85.31 117 ASN A C 1
ATOM 948 O O . ASN A 1 117 ? 11.164 23.203 6.566 1 85.31 117 ASN A O 1
ATOM 952 N N . LEU A 1 118 ? 12.07 21.375 7.512 1 91.75 118 LEU A N 1
ATOM 953 C CA . LEU A 1 118 ? 11.672 20.516 6.395 1 91.75 118 LEU A CA 1
ATOM 954 C C . LEU A 1 118 ? 10.156 20.328 6.371 1 91.75 118 LEU A C 1
ATOM 956 O O . LEU A 1 118 ? 9.547 20.031 7.402 1 91.75 118 LEU A O 1
ATOM 960 N N . LEU A 1 119 ? 9.602 20.594 5.27 1 90.5 119 LEU A N 1
ATOM 961 C CA . LEU A 1 119 ? 8.195 20.281 5.031 1 90.5 119 LEU A CA 1
ATOM 962 C C . LEU A 1 119 ? 8.055 19.141 4.031 1 90.5 119 LEU A C 1
ATOM 964 O O . LEU A 1 119 ? 8.148 19.344 2.82 1 90.5 119 LEU A O 1
ATOM 968 N N . LEU A 1 120 ? 7.738 18 4.562 1 95.75 120 LEU A N 1
ATOM 969 C CA . LEU A 1 120 ? 7.727 16.781 3.754 1 95.75 120 LEU A CA 1
ATOM 970 C C . LEU A 1 120 ? 6.332 16.516 3.199 1 95.75 120 LEU A C 1
ATOM 972 O O . LEU A 1 120 ? 5.34 16.625 3.922 1 95.75 120 LEU A O 1
ATOM 976 N N . GLU A 1 121 ? 6.273 16.25 1.94 1 94.31 121 GLU A N 1
ATOM 977 C CA . GLU A 1 121 ? 5.066 15.789 1.261 1 94.31 121 GLU A CA 1
ATOM 978 C C . GLU A 1 121 ? 5.309 14.453 0.554 1 94.31 121 GLU A C 1
ATOM 980 O O . GLU A 1 121 ? 6.242 14.328 -0.24 1 94.31 121 GLU A O 1
ATOM 985 N N . LEU A 1 122 ? 4.504 13.492 0.901 1 96.81 122 LEU A N 1
ATOM 986 C CA . LEU A 1 122 ? 4.594 12.195 0.235 1 96.81 122 LEU A CA 1
ATOM 987 C C . LEU A 1 122 ? 3.527 12.07 -0.849 1 96.81 122 LEU A C 1
ATOM 989 O O . LEU A 1 122 ? 2.361 12.406 -0.624 1 96.81 122 LEU A O 1
ATOM 993 N N . VAL A 1 123 ? 3.99 11.516 -2.029 1 94.5 123 VAL A N 1
ATOM 994 C CA . VAL A 1 123 ? 3.074 11.328 -3.15 1 94.5 123 VAL A CA 1
ATOM 995 C C . VAL A 1 123 ? 3.26 9.93 -3.74 1 94.5 123 VAL A C 1
ATOM 997 O O . VAL A 1 123 ? 4.184 9.211 -3.363 1 94.5 123 VAL A O 1
ATOM 1000 N N . ASP A 1 124 ? 2.379 9.578 -4.641 1 93.44 124 ASP A N 1
ATOM 1001 C CA . ASP A 1 124 ? 2.443 8.266 -5.277 1 93.44 124 ASP A CA 1
ATOM 1002 C C . ASP A 1 124 ? 3.678 8.148 -6.168 1 93.44 124 ASP A C 1
ATOM 1004 O O . ASP A 1 124 ? 4.168 9.148 -6.695 1 93.44 124 ASP A O 1
ATOM 1008 N N . HIS A 1 125 ? 4.043 6.98 -6.434 1 94.31 125 HIS A N 1
ATOM 1009 C CA . HIS A 1 125 ? 5.297 6.648 -7.102 1 94.31 125 HIS A CA 1
ATOM 1010 C C . HIS A 1 125 ? 5.391 7.332 -8.461 1 94.31 125 HIS A C 1
ATOM 1012 O O . HIS A 1 125 ? 6.465 7.793 -8.859 1 94.31 125 HIS A O 1
ATOM 1018 N N . ASN A 1 126 ? 4.32 7.43 -9.18 1 91.44 126 ASN A N 1
ATOM 1019 C CA . ASN A 1 126 ? 4.371 7.938 -10.547 1 91.44 126 ASN A CA 1
ATOM 1020 C C . ASN A 1 126 ? 3.998 9.414 -10.609 1 91.44 126 ASN A C 1
ATOM 1022 O O . ASN A 1 126 ? 4.004 10.016 -11.688 1 91.44 126 ASN A O 1
ATOM 1026 N N . ALA A 1 127 ? 3.727 9.984 -9.469 1 93.19 127 ALA A N 1
ATOM 1027 C CA . ALA A 1 127 ? 3.408 11.414 -9.414 1 93.19 127 ALA A CA 1
ATOM 1028 C C . ALA A 1 127 ? 4.672 12.258 -9.508 1 93.19 127 ALA A C 1
ATOM 1030 O O . ALA A 1 127 ? 5.77 11.789 -9.188 1 93.19 127 ALA A O 1
ATOM 1031 N N . PRO A 1 128 ? 4.539 13.492 -10.047 1 93.12 128 PRO A N 1
ATOM 1032 C CA . PRO A 1 128 ? 5.691 14.398 -10.031 1 93.12 128 PRO A CA 1
ATOM 1033 C C . PRO A 1 128 ? 6.238 14.633 -8.625 1 93.12 128 PRO A C 1
ATOM 1035 O O . PRO A 1 128 ? 5.465 14.859 -7.688 1 93.12 128 PRO A O 1
ATOM 1038 N N . ALA A 1 129 ? 7.555 14.539 -8.469 1 96.06 129 ALA A N 1
ATOM 1039 C CA . ALA A 1 129 ? 8.211 14.719 -7.18 1 96.06 129 ALA A CA 1
ATOM 1040 C C . ALA A 1 129 ? 9.656 15.18 -7.359 1 96.06 129 ALA A C 1
ATOM 1042 O O . ALA A 1 129 ? 10.195 15.148 -8.469 1 96.06 129 ALA A O 1
ATOM 1043 N N . ASP A 1 130 ? 10.203 15.695 -6.25 1 94.94 130 ASP A N 1
ATOM 1044 C CA . ASP A 1 130 ? 11.609 16.094 -6.273 1 94.94 130 ASP A CA 1
ATOM 1045 C C . ASP A 1 130 ? 12.531 14.883 -6.34 1 94.94 130 ASP A C 1
ATOM 1047 O O . ASP A 1 130 ? 13.602 14.938 -6.949 1 94.94 130 ASP A O 1
ATOM 1051 N N . ALA A 1 131 ? 12.156 13.828 -5.691 1 97.12 131 ALA A N 1
ATOM 1052 C CA . ALA A 1 131 ? 12.875 12.562 -5.668 1 97.12 131 ALA A CA 1
ATOM 1053 C C . ALA A 1 131 ? 11.93 11.398 -5.379 1 97.12 131 ALA A C 1
ATOM 1055 O O . ALA A 1 131 ? 10.773 11.609 -5 1 97.12 131 ALA A O 1
ATOM 1056 N N . ARG A 1 132 ? 12.445 10.195 -5.598 1 97.75 132 ARG A N 1
ATOM 1057 C CA . ARG A 1 132 ? 11.625 9 -5.41 1 97.75 132 ARG A CA 1
ATOM 1058 C C . ARG A 1 132 ? 12.359 7.957 -4.578 1 97.75 132 ARG A C 1
ATOM 1060 O O . ARG A 1 132 ? 13.508 7.613 -4.879 1 97.75 132 ARG A O 1
ATOM 1067 N N . LEU A 1 133 ? 11.727 7.543 -3.502 1 97.56 133 LEU A N 1
ATOM 1068 C CA . LEU A 1 133 ? 12.172 6.336 -2.818 1 97.56 133 LEU A CA 1
ATOM 1069 C C . LEU A 1 133 ? 11.672 5.086 -3.531 1 97.56 133 LEU A C 1
ATOM 1071 O O . LEU A 1 133 ? 10.469 4.801 -3.52 1 97.56 133 LEU A O 1
ATOM 1075 N N . THR A 1 134 ? 12.609 4.336 -4.16 1 96.06 134 THR A N 1
ATOM 1076 C CA . THR A 1 134 ? 12.188 3.283 -5.078 1 96.06 134 THR A CA 1
ATOM 1077 C C . THR A 1 134 ? 13.281 2.23 -5.234 1 96.06 134 THR A C 1
ATOM 1079 O O . THR A 1 134 ? 14.18 2.133 -4.395 1 96.06 134 THR A O 1
ATOM 1082 N N . LEU A 1 135 ? 13.055 1.412 -6.211 1 91 135 LEU A N 1
ATOM 1083 C CA . LEU A 1 135 ? 14.016 0.366 -6.555 1 91 135 LEU A CA 1
ATOM 1084 C C . LEU A 1 135 ? 15 0.858 -7.609 1 91 135 LEU A C 1
ATOM 1086 O O . LEU A 1 135 ? 14.664 1.72 -8.43 1 91 135 LEU A O 1
ATOM 1090 N N . ASP A 1 136 ? 16.141 0.298 -7.641 1 89.06 136 ASP A N 1
ATOM 1091 C CA . ASP A 1 136 ? 17.188 0.676 -8.586 1 89.06 136 ASP A CA 1
ATOM 1092 C C . ASP A 1 136 ? 16.734 0.458 -10.031 1 89.06 136 ASP A C 1
ATOM 1094 O O . ASP A 1 136 ? 17.094 1.227 -10.922 1 89.06 136 ASP A O 1
ATOM 1098 N N . MET A 1 137 ? 15.906 -0.52 -10.227 1 81 137 MET A N 1
ATOM 1099 C CA . MET A 1 137 ? 15.477 -0.87 -11.578 1 81 137 MET A CA 1
ATOM 1100 C C . MET A 1 137 ? 14.594 0.224 -12.164 1 81 137 MET A C 1
ATOM 1102 O O . MET A 1 137 ? 14.375 0.268 -13.375 1 81 137 MET A O 1
ATOM 1106 N N . PHE A 1 138 ? 14.07 1.082 -11.344 1 88.06 138 PHE A N 1
ATOM 1107 C CA . PHE A 1 138 ? 13.172 2.123 -11.828 1 88.06 138 PHE A CA 1
ATOM 1108 C C . PHE A 1 138 ? 13.93 3.418 -12.086 1 88.06 138 PHE A C 1
ATOM 1110 O O . PHE A 1 138 ? 13.336 4.441 -12.414 1 88.06 138 PHE A O 1
ATOM 1117 N N . LYS A 1 139 ? 15.195 3.367 -11.93 1 89.94 139 LYS A N 1
ATOM 1118 C CA . LYS A 1 139 ? 16.016 4.543 -12.203 1 89.94 139 LYS A CA 1
ATOM 1119 C C . LYS A 1 139 ? 15.914 4.957 -13.664 1 89.94 139 LYS A C 1
ATOM 1121 O O . LYS A 1 139 ? 16.094 4.133 -14.562 1 89.94 139 LYS A O 1
ATOM 1126 N N . ALA A 1 140 ? 15.68 6.219 -13.844 1 89.69 140 ALA A N 1
ATOM 1127 C CA . ALA A 1 140 ? 15.664 6.758 -15.203 1 89.69 140 ALA A CA 1
ATOM 1128 C C . ALA A 1 140 ? 17.062 7.176 -15.641 1 89.69 140 ALA A C 1
ATOM 1130 O O . ALA A 1 140 ? 17.984 7.262 -14.82 1 89.69 140 ALA A O 1
ATOM 1131 N N . GLU A 1 141 ? 17.25 7.418 -16.938 1 89 141 GLU A N 1
ATOM 1132 C CA . GLU A 1 141 ? 18.547 7.766 -17.5 1 89 141 GLU A CA 1
ATOM 1133 C C . GLU A 1 141 ? 19.062 9.086 -16.938 1 89 141 GLU A C 1
ATOM 1135 O O . GLU A 1 141 ? 20.266 9.25 -16.719 1 89 141 GLU A O 1
ATOM 1140 N N . ASP A 1 142 ? 18.188 9.969 -16.703 1 92 142 ASP A N 1
ATOM 1141 C CA . ASP A 1 142 ? 18.578 11.289 -16.234 1 92 142 ASP A CA 1
ATOM 1142 C C . ASP A 1 142 ? 18.5 11.375 -14.711 1 92 142 ASP A C 1
ATOM 1144 O O . ASP A 1 142 ? 18.375 12.469 -14.148 1 92 142 ASP A O 1
ATOM 1148 N N . GLU A 1 143 ? 18.562 10.242 -14.109 1 95 143 GLU A N 1
ATOM 1149 C CA . GLU A 1 143 ? 18.5 10.211 -12.648 1 95 143 GLU A CA 1
ATOM 1150 C C . GLU A 1 143 ? 19.75 9.578 -12.055 1 95 143 GLU A C 1
ATOM 1152 O O . GLU A 1 143 ? 20.453 8.828 -12.742 1 95 143 GLU A O 1
ATOM 1157 N N . ILE A 1 144 ? 20.016 9.961 -10.828 1 94.81 144 ILE A N 1
ATOM 1158 C CA . ILE A 1 144 ? 21 9.297 -9.984 1 94.81 144 ILE A CA 1
ATOM 1159 C C . ILE A 1 144 ? 20.297 8.391 -8.984 1 94.81 144 ILE A C 1
ATOM 1161 O O . ILE A 1 144 ? 19.219 8.719 -8.492 1 94.81 144 ILE A O 1
ATOM 1165 N N . PHE A 1 145 ? 20.906 7.309 -8.742 1 94.94 145 PHE A N 1
ATOM 1166 C CA . PHE A 1 145 ? 20.391 6.383 -7.742 1 94.94 145 PHE A CA 1
ATOM 1167 C C . PHE A 1 145 ? 21.312 6.316 -6.539 1 94.94 145 PHE A C 1
ATOM 1169 O O . PHE A 1 145 ? 22.484 5.941 -6.668 1 94.94 145 PHE A O 1
ATOM 1176 N N . LEU A 1 146 ? 20.828 6.684 -5.348 1 95.44 146 LEU A N 1
ATOM 1177 C CA . LEU A 1 146 ? 21.516 6.566 -4.074 1 95.44 146 LEU A CA 1
ATOM 1178 C C . LEU A 1 146 ? 21.031 5.352 -3.295 1 95.44 146 LEU A C 1
ATOM 1180 O O . LEU A 1 146 ? 19.938 5.375 -2.727 1 95.44 146 LEU A O 1
ATOM 1184 N N . PRO A 1 147 ? 21.828 4.246 -3.244 1 95.19 147 PRO A N 1
ATOM 1185 C CA . PRO A 1 147 ? 21.391 3.064 -2.5 1 95.19 147 PRO A CA 1
ATOM 1186 C C . PRO A 1 147 ? 21.266 3.326 -1 1 95.19 147 PRO A C 1
ATOM 1188 O O . PRO A 1 147 ? 22.141 3.975 -0.409 1 95.19 147 PRO A O 1
ATOM 1191 N N . LEU A 1 148 ? 20.172 2.836 -0.426 1 96.38 148 LEU A N 1
ATOM 1192 C CA . LEU A 1 148 ? 19.953 3.061 0.999 1 96.38 148 LEU A CA 1
ATOM 1193 C C . LEU A 1 148 ? 19.938 1.741 1.763 1 96.38 148 LEU A C 1
ATOM 1195 O O . LEU A 1 148 ? 20.547 1.632 2.83 1 96.38 148 LEU A O 1
ATOM 1199 N N . TRP A 1 149 ? 19.141 0.709 1.293 1 94.44 149 TRP A N 1
ATOM 1200 C CA . TRP A 1 149 ? 19.109 -0.589 1.96 1 94.44 149 TRP A CA 1
ATOM 1201 C C . TRP A 1 149 ? 18.75 -1.698 0.979 1 94.44 149 TRP A C 1
ATOM 1203 O O . TRP A 1 149 ? 18.312 -1.425 -0.144 1 94.44 149 TRP A O 1
ATOM 1213 N N . ASP A 1 150 ? 19 -2.947 1.401 1 92.19 150 ASP A N 1
ATOM 1214 C CA . ASP A 1 150 ? 18.656 -4.137 0.629 1 92.19 150 ASP A CA 1
ATOM 1215 C C . ASP A 1 150 ? 17.594 -4.965 1.346 1 92.19 150 ASP A C 1
ATOM 1217 O O . ASP A 1 150 ? 17.469 -4.895 2.57 1 92.19 150 ASP A O 1
ATOM 1221 N N . GLU A 1 151 ? 16.828 -5.609 0.55 1 91.31 151 GLU A N 1
ATOM 1222 C CA . GLU A 1 151 ? 15.859 -6.57 1.072 1 91.31 151 GLU A CA 1
ATOM 1223 C C . GLU A 1 151 ? 15.992 -7.918 0.37 1 91.31 151 GLU A C 1
ATOM 1225 O O . GLU A 1 151 ? 16.094 -7.98 -0.856 1 91.31 151 GLU A O 1
ATOM 1230 N N . ASP A 1 152 ? 15.898 -8.922 1.123 1 89.88 152 ASP A N 1
ATOM 1231 C CA . ASP A 1 152 ? 15.977 -10.273 0.564 1 89.88 152 ASP A CA 1
ATOM 1232 C C . ASP A 1 152 ? 14.586 -10.789 0.198 1 89.88 152 ASP A C 1
ATOM 1234 O O . ASP A 1 152 ? 13.594 -10.445 0.853 1 89.88 152 ASP A O 1
ATOM 1238 N N . TYR A 1 153 ? 14.57 -11.531 -0.889 1 88.06 153 TYR A N 1
ATOM 1239 C CA . TYR A 1 153 ? 13.375 -12.312 -1.174 1 88.06 153 TYR A CA 1
ATOM 1240 C C . TYR A 1 153 ? 13.391 -13.641 -0.422 1 88.06 153 TYR A C 1
ATOM 1242 O O . TYR A 1 153 ? 14.398 -14.352 -0.444 1 88.06 153 TYR A O 1
ATOM 1250 N N . VAL A 1 154 ? 12.305 -13.938 0.195 1 90.5 154 VAL A N 1
ATOM 1251 C CA . VAL A 1 154 ? 12.203 -15.164 0.972 1 90.5 154 VAL A CA 1
ATOM 1252 C C . VAL A 1 154 ? 10.867 -15.852 0.687 1 90.5 154 VAL A C 1
ATOM 1254 O O . VAL A 1 154 ? 9.891 -15.188 0.34 1 90.5 154 VAL A O 1
ATOM 1257 N N . LEU A 1 155 ? 10.922 -17.141 0.793 1 92 155 LEU A N 1
ATOM 1258 C CA . LEU A 1 155 ? 9.688 -17.906 0.647 1 92 155 LEU A CA 1
ATOM 1259 C C . LEU A 1 155 ? 8.797 -17.75 1.874 1 92 155 LEU A C 1
ATOM 1261 O O . LEU A 1 155 ? 9.25 -17.938 3.006 1 92 155 LEU A O 1
ATOM 1265 N N . CYS A 1 156 ? 7.562 -17.359 1.696 1 95.31 156 CYS A N 1
ATOM 1266 C CA . CYS A 1 156 ? 6.656 -17.125 2.814 1 95.31 156 CYS A CA 1
ATOM 1267 C C . CYS A 1 156 ? 5.414 -18 2.707 1 95.31 156 CYS A C 1
ATOM 1269 O O . CYS A 1 156 ? 4.941 -18.281 1.604 1 95.31 156 CYS A O 1
ATOM 1271 N N . MET A 1 157 ? 4.953 -18.422 3.797 1 97.38 157 MET A N 1
ATOM 1272 C CA . MET A 1 157 ? 3.812 -19.328 3.881 1 97.38 157 MET A CA 1
ATOM 1273 C C . MET A 1 157 ? 3.15 -19.234 5.25 1 97.38 157 MET A C 1
ATOM 1275 O O . MET A 1 157 ? 3.672 -18.594 6.16 1 97.38 157 MET A O 1
ATOM 1279 N N . LEU A 1 158 ? 1.938 -19.797 5.383 1 97.81 158 LEU A N 1
ATOM 1280 C CA . LEU A 1 158 ? 1.313 -19.969 6.691 1 97.81 158 LEU A CA 1
ATOM 1281 C C . LEU A 1 158 ? 2.041 -21.031 7.504 1 97.81 158 LEU A C 1
ATOM 1283 O O . LEU A 1 158 ? 2.66 -21.938 6.934 1 97.81 158 LEU A O 1
ATOM 1287 N N . PRO A 1 159 ? 1.971 -20.969 8.844 1 97 159 PRO A N 1
ATOM 1288 C CA . PRO A 1 159 ? 2.742 -21.859 9.703 1 97 159 PRO A CA 1
ATOM 1289 C C . PRO A 1 159 ? 2.359 -23.328 9.516 1 97 159 PRO A C 1
ATOM 1291 O O . PRO A 1 159 ? 3.172 -24.219 9.773 1 97 159 PRO A O 1
ATOM 1294 N N . ASP A 1 160 ? 1.174 -23.594 9.062 1 96.19 160 ASP A N 1
ATOM 1295 C CA . ASP A 1 160 ? 0.715 -24.969 8.938 1 96.19 160 ASP A CA 1
ATOM 1296 C C . ASP A 1 160 ? 1.094 -25.562 7.578 1 96.19 160 ASP A C 1
ATOM 1298 O O . ASP A 1 160 ? 0.842 -26.734 7.309 1 96.19 160 ASP A O 1
ATOM 1302 N N . HIS A 1 161 ? 1.692 -24.797 6.719 1 96.31 161 HIS A N 1
ATOM 1303 C CA . HIS A 1 161 ? 2.141 -25.312 5.426 1 96.31 161 HIS A CA 1
ATOM 1304 C C . HIS A 1 161 ? 3.213 -26.375 5.594 1 96.31 161 HIS A C 1
ATOM 1306 O O . HIS A 1 161 ? 4.09 -26.25 6.453 1 96.31 161 HIS A O 1
ATOM 1312 N N . PRO A 1 162 ? 3.254 -27.375 4.789 1 95.25 162 PRO A N 1
ATOM 1313 C CA . PRO A 1 162 ? 4.203 -28.484 4.922 1 95.25 162 PRO A CA 1
ATOM 1314 C C . PRO A 1 162 ? 5.656 -28.016 4.867 1 95.25 162 PRO A C 1
ATOM 1316 O O . PRO A 1 162 ? 6.512 -28.578 5.559 1 95.25 162 PRO A O 1
ATOM 1319 N N . LEU A 1 163 ? 5.926 -27.094 4.156 1 95.81 163 LEU A N 1
ATOM 1320 C CA . LEU A 1 163 ? 7.301 -26.641 3.965 1 95.81 163 LEU A CA 1
ATOM 1321 C C . LEU A 1 163 ? 7.746 -25.75 5.125 1 95.81 163 LEU A C 1
ATOM 1323 O O . LEU A 1 163 ? 8.93 -25.438 5.254 1 95.81 163 LEU A O 1
ATOM 1327 N N . ALA A 1 164 ? 6.812 -25.328 5.973 1 95.94 164 ALA A N 1
ATOM 1328 C CA . ALA A 1 164 ? 7.09 -24.359 7.031 1 95.94 164 ALA A CA 1
ATOM 1329 C C . ALA A 1 164 ? 8.023 -24.953 8.086 1 95.94 164 ALA A C 1
ATOM 1331 O O . ALA A 1 164 ? 8.688 -24.219 8.82 1 95.94 164 ALA A O 1
ATOM 1332 N N . GLN A 1 165 ? 8.141 -26.219 8.109 1 93.62 165 GLN A N 1
ATOM 1333 C CA . GLN A 1 165 ? 8.914 -26.875 9.156 1 93.62 165 GLN A CA 1
ATOM 1334 C C . GLN A 1 165 ? 10.352 -27.109 8.711 1 93.62 165 GLN A C 1
ATOM 1336 O O . GLN A 1 165 ? 11.195 -27.516 9.516 1 93.62 165 GLN A O 1
ATOM 1341 N N . LEU A 1 166 ? 10.625 -26.844 7.496 1 94.12 166 LEU A N 1
ATOM 1342 C CA . LEU A 1 166 ? 11.969 -27.062 6.965 1 94.12 166 LEU A CA 1
ATOM 1343 C C . LEU A 1 166 ? 12.883 -25.891 7.301 1 94.12 166 LEU A C 1
ATOM 1345 O O . LEU A 1 166 ? 12.422 -24.75 7.43 1 94.12 166 LEU A O 1
ATOM 1349 N N . GLU A 1 167 ? 14.141 -26.172 7.441 1 93.06 167 GLU A N 1
ATOM 1350 C CA . GLU A 1 167 ? 15.133 -25.109 7.637 1 93.06 167 GLU A CA 1
ATOM 1351 C C . GLU A 1 167 ? 15.414 -24.375 6.332 1 93.06 167 GLU A C 1
ATOM 1353 O O . GLU A 1 167 ? 15.625 -23.156 6.336 1 93.06 167 GLU A O 1
ATOM 1358 N N . LYS A 1 168 ? 15.406 -25.156 5.285 1 93.56 168 LYS A N 1
ATOM 1359 C CA . LYS A 1 168 ? 15.602 -24.656 3.93 1 93.56 168 LYS A CA 1
ATOM 1360 C C . LYS A 1 168 ? 14.789 -25.469 2.922 1 93.56 168 LYS A C 1
ATOM 1362 O O . LYS A 1 168 ? 14.539 -26.656 3.125 1 93.56 168 LYS A O 1
ATOM 1367 N N . VAL A 1 169 ? 14.383 -24.75 1.874 1 91.12 169 VAL A N 1
ATOM 1368 C CA . VAL A 1 169 ? 13.625 -25.422 0.827 1 91.12 169 VAL A CA 1
ATOM 1369 C C . VAL A 1 169 ? 14.461 -25.5 -0.449 1 91.12 169 VAL A C 1
ATOM 1371 O O . VAL A 1 169 ? 15.023 -24.5 -0.889 1 91.12 169 VAL A O 1
ATOM 1374 N N . THR A 1 170 ? 14.562 -26.672 -1.009 1 87 170 THR A N 1
ATOM 1375 C CA . THR A 1 170 ? 15.203 -26.812 -2.309 1 87 170 THR A CA 1
ATOM 1376 C C . THR A 1 170 ? 14.219 -26.547 -3.438 1 87 170 THR A C 1
ATOM 1378 O O . THR A 1 170 ? 13.008 -26.734 -3.268 1 87 170 THR A O 1
ATOM 1381 N N . PRO A 1 171 ? 14.75 -26.125 -4.559 1 81 171 PRO A N 1
ATOM 1382 C CA . PRO A 1 171 ? 13.859 -25.922 -5.699 1 81 171 PRO A CA 1
ATOM 1383 C C . PRO A 1 171 ? 13.008 -27.156 -6.008 1 81 171 PRO A C 1
ATOM 1385 O O . PRO A 1 171 ? 11.836 -27.031 -6.359 1 81 171 PRO A O 1
ATOM 1388 N N . ALA A 1 172 ? 13.562 -28.328 -5.871 1 82.44 172 ALA A N 1
ATOM 1389 C CA . ALA A 1 172 ? 12.852 -29.562 -6.145 1 82.44 172 ALA A CA 1
ATOM 1390 C C . ALA A 1 172 ? 11.664 -29.734 -5.195 1 82.44 172 ALA A C 1
ATOM 1392 O O . ALA A 1 172 ? 10.633 -30.281 -5.578 1 82.44 172 ALA A O 1
ATOM 1393 N N . GLU A 1 173 ? 11.828 -29.234 -4.027 1 88.44 173 GLU A N 1
ATOM 1394 C CA . GLU A 1 173 ? 10.781 -29.375 -3.014 1 88.44 173 GLU A CA 1
ATOM 1395 C C . GLU A 1 173 ? 9.609 -28.438 -3.297 1 88.44 173 GLU A C 1
ATOM 1397 O O . GLU A 1 173 ? 8.531 -28.594 -2.717 1 88.44 173 GLU A O 1
ATOM 1402 N N . LEU A 1 174 ? 9.781 -27.516 -4.184 1 86.38 174 LEU A N 1
ATOM 1403 C CA . LEU A 1 174 ? 8.719 -26.594 -4.555 1 86.38 174 LEU A CA 1
ATOM 1404 C C . LEU A 1 174 ? 7.785 -27.219 -5.582 1 86.38 174 LEU A C 1
ATOM 1406 O O . LEU A 1 174 ? 6.699 -26.703 -5.844 1 86.38 174 LEU A O 1
ATOM 1410 N N . HIS A 1 175 ? 8.211 -28.312 -6.055 1 82.75 175 HIS A N 1
ATOM 1411 C CA . HIS A 1 175 ? 7.488 -28.953 -7.145 1 82.75 175 HIS A CA 1
ATOM 1412 C C . HIS A 1 175 ? 6.035 -29.234 -6.762 1 82.75 175 HIS A C 1
ATOM 1414 O O . HIS A 1 175 ? 5.766 -29.797 -5.703 1 82.75 175 HIS A O 1
ATOM 1420 N N . LEU A 1 176 ? 5.133 -28.656 -7.578 1 80.31 176 LEU A N 1
ATOM 1421 C CA . LEU A 1 176 ? 3.697 -28.922 -7.582 1 80.31 176 LEU A CA 1
ATOM 1422 C C . LEU A 1 176 ? 3.012 -28.219 -6.41 1 80.31 176 LEU A C 1
ATOM 1424 O O . LEU A 1 176 ? 1.812 -28.406 -6.188 1 80.31 176 LEU A O 1
ATOM 1428 N N . HIS A 1 177 ? 3.734 -27.438 -5.605 1 88.56 177 HIS A N 1
ATOM 1429 C CA . HIS A 1 177 ? 3.068 -26.656 -4.57 1 88.56 177 HIS A CA 1
ATOM 1430 C C . HIS A 1 177 ? 2.297 -25.484 -5.176 1 88.56 177 HIS A C 1
ATOM 1432 O O . HIS A 1 177 ? 2.646 -25 -6.25 1 88.56 177 HIS A O 1
ATOM 1438 N N . ASP A 1 178 ? 1.262 -25.109 -4.465 1 90.62 178 ASP A N 1
ATOM 1439 C CA . ASP A 1 178 ? 0.458 -23.969 -4.875 1 90.62 178 ASP A CA 1
ATOM 1440 C C . ASP A 1 178 ? 1.24 -22.672 -4.723 1 90.62 178 ASP A C 1
ATOM 1442 O O . ASP A 1 178 ? 1.749 -22.359 -3.641 1 90.62 178 ASP A O 1
ATOM 1446 N N . PHE A 1 179 ? 1.345 -21.969 -5.844 1 89.12 179 PHE A N 1
ATOM 1447 C CA . PHE A 1 179 ? 2.156 -20.75 -5.887 1 89.12 179 PHE A CA 1
ATOM 1448 C C . PHE A 1 179 ? 1.338 -19.578 -6.387 1 89.12 179 PHE A C 1
ATOM 1450 O O . PHE A 1 179 ? 0.533 -19.719 -7.312 1 89.12 179 PHE A O 1
ATOM 1457 N N . ILE A 1 180 ? 1.555 -18.484 -5.715 1 91.19 180 ILE A N 1
ATOM 1458 C CA . ILE A 1 180 ? 0.949 -17.234 -6.156 1 91.19 180 ILE A CA 1
ATOM 1459 C C . ILE A 1 180 ? 1.919 -16.484 -7.07 1 91.19 180 ILE A C 1
ATOM 1461 O O . ILE A 1 180 ? 3.072 -16.266 -6.699 1 91.19 180 ILE A O 1
ATOM 1465 N N . GLU A 1 181 ? 1.424 -16.078 -8.156 1 82.56 181 GLU A N 1
ATOM 1466 C CA . GLU A 1 181 ? 2.256 -15.43 -9.156 1 82.56 181 GLU A CA 1
ATOM 1467 C C . GLU A 1 181 ? 2.188 -13.906 -9.023 1 82.56 181 GLU A C 1
ATOM 1469 O O . GLU A 1 181 ? 1.115 -13.352 -8.789 1 82.56 181 GLU A O 1
ATOM 1474 N N . CYS A 1 182 ? 3.352 -13.328 -8.969 1 78.25 182 CYS A N 1
ATOM 1475 C CA . CYS A 1 182 ? 3.398 -11.875 -9.133 1 78.25 182 CYS A CA 1
ATOM 1476 C C . CYS A 1 182 ? 4.266 -11.492 -10.328 1 78.25 182 CYS A C 1
ATOM 1478 O O . CYS A 1 182 ? 5.406 -11.945 -10.438 1 78.25 182 CYS A O 1
ATOM 1480 N N . PRO A 1 183 ? 3.717 -10.969 -11.375 1 64 183 PRO A N 1
ATOM 1481 C CA . PRO A 1 183 ? 4.523 -10.719 -12.57 1 64 183 PRO A CA 1
ATOM 1482 C C . PRO A 1 183 ? 5.836 -10 -12.258 1 64 183 PRO A C 1
ATOM 1484 O O . PRO A 1 183 ? 6.895 -10.641 -12.211 1 64 183 PRO A O 1
ATOM 1487 N N . PRO A 1 184 ? 6.215 -8.688 -12.688 1 55.72 184 PRO A N 1
ATOM 1488 C CA . PRO A 1 184 ? 7.586 -8.336 -13.07 1 55.72 184 PRO A CA 1
ATOM 1489 C C . PRO A 1 184 ? 8.562 -8.43 -11.898 1 55.72 184 PRO A C 1
ATOM 1491 O O . PRO A 1 184 ? 9.594 -7.75 -11.898 1 55.72 184 PRO A O 1
ATOM 1494 N N . CYS A 1 185 ? 8.375 -9.383 -10.953 1 57 185 CYS A N 1
ATOM 1495 C CA . CYS A 1 185 ? 9.414 -9.289 -9.945 1 57 185 CYS A CA 1
ATOM 1496 C C . CYS A 1 185 ? 10.586 -10.203 -10.289 1 57 185 CYS A C 1
ATOM 1498 O O . CYS A 1 185 ? 10.391 -11.305 -10.805 1 57 185 CYS A O 1
ATOM 1500 N N . GLU A 1 186 ? 11.789 -9.578 -10.438 1 56.53 186 GLU A N 1
ATOM 1501 C CA . GLU A 1 186 ? 13.023 -10.297 -10.727 1 56.53 186 GLU A CA 1
ATOM 1502 C C 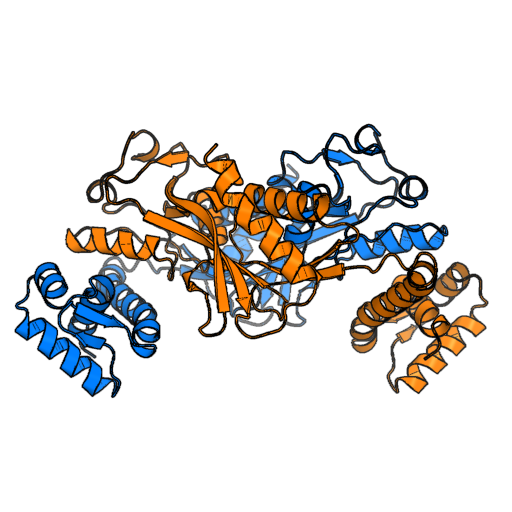. GLU A 1 186 ? 13.109 -11.602 -9.93 1 56.53 186 GLU A C 1
ATOM 1504 O O . GLU A 1 186 ? 13.508 -12.633 -10.461 1 56.53 186 GLU A O 1
ATOM 1509 N N . ALA A 1 187 ? 12.672 -11.508 -8.719 1 58.66 187 ALA A N 1
ATOM 1510 C CA . ALA A 1 187 ? 12.789 -12.688 -7.871 1 58.66 187 ALA A CA 1
ATOM 1511 C C . ALA A 1 187 ? 11.898 -13.812 -8.375 1 58.66 187 ALA A C 1
ATOM 1513 O O . ALA A 1 187 ? 12.305 -14.977 -8.406 1 58.66 187 ALA A O 1
ATOM 1514 N N . HIS A 1 188 ? 10.742 -13.43 -8.68 1 62.41 188 HIS A N 1
ATOM 1515 C CA . HIS A 1 188 ? 9.82 -14.422 -9.211 1 62.41 188 HIS A CA 1
ATOM 1516 C C . HIS A 1 188 ? 10.344 -15.031 -10.508 1 62.41 188 HIS A C 1
ATOM 1518 O O . HIS A 1 188 ? 10.312 -16.25 -10.688 1 62.41 188 HIS A O 1
ATOM 1524 N N . GLN A 1 189 ? 10.906 -14.117 -11.164 1 59.25 189 GLN A N 1
ATOM 1525 C CA . GLN A 1 189 ? 11.445 -14.555 -12.445 1 59.25 189 GLN A CA 1
ATOM 1526 C C . GLN A 1 189 ? 12.617 -15.516 -12.25 1 59.25 189 GLN A C 1
ATOM 1528 O O . GLN A 1 189 ? 12.719 -16.531 -12.945 1 59.25 189 GLN A O 1
ATOM 1533 N N . GLN A 1 190 ? 13.375 -15.164 -11.383 1 60.62 190 GLN A N 1
ATOM 1534 C CA . GLN A 1 190 ? 14.531 -16 -11.094 1 60.62 190 GLN A CA 1
ATOM 1535 C C . GLN A 1 190 ? 14.109 -17.359 -10.555 1 60.62 190 GLN A C 1
ATOM 1537 O O . GLN A 1 190 ? 14.672 -18.391 -10.945 1 60.62 190 GLN A O 1
ATOM 1542 N N . THR A 1 191 ? 13.141 -17.359 -9.75 1 62.31 191 THR A N 1
ATOM 1543 C CA . THR A 1 191 ? 12.688 -18.609 -9.141 1 62.31 191 THR A CA 1
ATOM 1544 C C . THR A 1 191 ? 12.023 -19.516 -10.18 1 62.31 191 THR A C 1
ATOM 1546 O O . THR A 1 191 ? 12.328 -20.703 -10.25 1 62.31 191 THR A O 1
ATOM 1549 N N . ILE A 1 192 ? 11.203 -18.922 -10.891 1 61.22 192 ILE A N 1
ATOM 1550 C CA . ILE A 1 192 ? 10.523 -19.703 -11.914 1 61.22 192 ILE A CA 1
ATOM 1551 C C . ILE A 1 192 ? 11.547 -20.25 -12.914 1 61.22 192 ILE A C 1
ATOM 1553 O O . ILE A 1 192 ? 11.422 -21.391 -13.375 1 61.22 192 ILE A O 1
ATOM 1557 N N . GLY A 1 193 ? 12.484 -19.406 -13.102 1 61 193 GLY A N 1
ATOM 1558 C CA . GLY A 1 193 ? 13.562 -19.859 -13.961 1 61 193 GLY A CA 1
ATOM 1559 C C . GLY A 1 193 ? 14.312 -21.062 -13.406 1 61 193 GLY A C 1
ATOM 1560 O O . GLY A 1 193 ? 14.602 -22 -14.141 1 61 193 GLY A O 1
ATOM 1561 N N . LEU A 1 194 ? 14.547 -20.969 -12.172 1 59.34 194 LEU A N 1
ATOM 1562 C CA . LEU A 1 194 ? 15.25 -22.062 -11.5 1 59.34 194 LEU A CA 1
ATOM 1563 C C . LEU A 1 194 ? 14.422 -23.344 -11.547 1 59.34 194 LEU A C 1
ATOM 1565 O O . LEU A 1 194 ? 14.969 -24.422 -11.789 1 59.34 194 LEU A O 1
ATOM 1569 N N . LEU A 1 195 ? 13.156 -23.203 -11.43 1 63.28 195 LEU A N 1
ATOM 1570 C CA . LEU A 1 195 ? 12.281 -24.375 -11.43 1 63.28 195 LEU A CA 1
ATOM 1571 C C . LEU A 1 195 ? 12.18 -24.969 -12.82 1 63.28 195 LEU A C 1
ATOM 1573 O O . LEU A 1 195 ? 12.227 -26.203 -12.977 1 63.28 195 LEU A O 1
ATOM 1577 N N . ALA A 1 196 ? 12.109 -24.141 -13.672 1 56.88 196 ALA A N 1
ATOM 1578 C CA . ALA A 1 196 ? 11.938 -24.594 -15.047 1 56.88 196 ALA A CA 1
ATOM 1579 C C . ALA A 1 196 ? 13.164 -25.375 -15.523 1 56.88 196 ALA A C 1
ATOM 1581 O O . ALA A 1 196 ? 13.031 -26.359 -16.25 1 56.88 196 ALA A O 1
ATOM 1582 N N . CYS A 1 197 ? 14.227 -24.969 -15.109 1 54.62 197 CYS A N 1
ATOM 1583 C CA . CYS A 1 197 ? 15.477 -25.609 -15.516 1 54.62 197 CYS A CA 1
ATOM 1584 C C . CYS A 1 197 ? 15.523 -27.062 -15.039 1 54.62 197 CYS A C 1
ATOM 1586 O O . CYS A 1 197 ? 16.141 -27.906 -15.688 1 54.62 197 CYS A O 1
ATOM 1588 N N . ASP A 1 198 ? 14.852 -27.266 -14.078 1 56.81 198 ASP A N 1
ATOM 1589 C CA . ASP A 1 198 ? 14.914 -28.609 -13.5 1 56.81 198 ASP A CA 1
ATOM 1590 C C . ASP A 1 198 ? 13.633 -29.391 -13.797 1 56.81 198 ASP A C 1
ATOM 1592 O O . ASP A 1 198 ? 13.375 -30.422 -13.18 1 56.81 198 ASP A O 1
ATOM 1596 N N . GLY A 1 199 ? 12.883 -28.859 -14.703 1 59.91 199 GLY A N 1
ATOM 1597 C CA . GLY A 1 199 ? 11.641 -29.547 -15.039 1 59.91 199 GLY A CA 1
ATOM 1598 C C . GLY A 1 199 ? 10.609 -29.484 -13.938 1 59.91 199 GLY A C 1
ATOM 1599 O O . GLY A 1 199 ? 9.711 -30.328 -13.867 1 59.91 199 GLY A O 1
ATOM 1600 N N . LEU A 1 200 ? 10.914 -28.672 -13.117 1 63.56 200 LEU A N 1
ATOM 1601 C CA . LEU A 1 200 ? 10.008 -28.484 -11.992 1 63.56 200 LEU A CA 1
ATOM 1602 C C . LEU A 1 200 ? 8.961 -27.422 -12.305 1 63.56 200 LEU A C 1
ATOM 1604 O O . LEU A 1 200 ? 9.172 -26.578 -13.18 1 63.56 200 LEU A O 1
ATOM 1608 N N . ALA A 1 201 ? 7.805 -27.766 -11.758 1 71.5 201 ALA A N 1
ATOM 1609 C CA . ALA A 1 201 ? 6.734 -26.781 -11.945 1 71.5 201 ALA A CA 1
ATOM 1610 C C . ALA A 1 201 ? 5.984 -26.531 -10.641 1 71.5 201 ALA A C 1
ATOM 1612 O O . ALA A 1 201 ? 5.902 -27.406 -9.781 1 71.5 201 ALA A O 1
ATOM 1613 N N . VAL A 1 202 ? 5.523 -25.266 -10.5 1 75.31 202 VAL A N 1
ATOM 1614 C CA . VAL A 1 202 ? 4.625 -24.953 -9.391 1 75.31 202 VAL A CA 1
ATOM 1615 C C . VAL A 1 202 ? 3.193 -24.828 -9.906 1 75.31 202 VAL A C 1
ATOM 1617 O O . VAL A 1 202 ? 2.969 -24.688 -11.109 1 75.31 202 VAL A O 1
ATOM 1620 N N . ASN A 1 203 ? 2.279 -25.078 -9.023 1 81.06 203 ASN A N 1
ATOM 1621 C CA . ASN A 1 203 ? 0.874 -24.859 -9.352 1 81.06 203 ASN A CA 1
ATOM 1622 C C . ASN A 1 203 ? 0.466 -23.406 -9.156 1 81.06 203 ASN A C 1
ATOM 1624 O O . ASN A 1 203 ? 0.353 -22.938 -8.023 1 81.06 203 ASN A O 1
ATOM 1628 N N . LEU A 1 204 ? 0.253 -22.703 -10.219 1 81.12 204 LEU A N 1
ATOM 1629 C CA . LEU A 1 204 ? -0.154 -21.312 -10.125 1 81.12 204 LEU A CA 1
ATOM 1630 C C . LEU A 1 204 ? -1.639 -21.203 -9.797 1 81.12 204 LEU A C 1
ATOM 1632 O O . LEU A 1 204 ? -2.488 -21.516 -10.633 1 81.12 204 LEU A O 1
ATOM 1636 N N . VAL A 1 205 ? -1.967 -20.672 -8.609 1 87.69 205 VAL A N 1
ATOM 1637 C CA . VAL A 1 205 ? -3.336 -20.766 -8.109 1 87.69 205 VAL A CA 1
ATOM 1638 C C . VAL A 1 205 ? -3.955 -19.375 -8.031 1 87.69 205 VAL A C 1
ATOM 1640 O O . VAL A 1 205 ? -5.172 -19.234 -7.891 1 87.69 205 VAL A O 1
ATOM 1643 N N . ALA A 1 206 ? -3.146 -18.375 -8.086 1 91.94 206 ALA A N 1
ATOM 1644 C CA . ALA A 1 206 ? -3.598 -16.984 -8.031 1 91.94 206 ALA A CA 1
ATOM 1645 C C . ALA A 1 206 ? -2.547 -16.047 -8.609 1 91.94 206 ALA A C 1
ATOM 1647 O O . ALA A 1 206 ? -1.391 -16.422 -8.789 1 91.94 206 ALA A O 1
ATOM 1648 N N . LYS A 1 207 ? -3.027 -14.883 -8.852 1 89.94 207 LYS A N 1
ATOM 1649 C CA . LYS A 1 207 ? -2.158 -13.867 -9.438 1 89.94 207 LYS A CA 1
ATOM 1650 C C . LYS A 1 207 ? -2.387 -12.5 -8.797 1 89.94 207 LYS A C 1
ATOM 1652 O O . LYS A 1 207 ? -3.502 -12.188 -8.383 1 89.94 207 LYS A O 1
ATOM 1657 N N . ALA A 1 208 ? -1.354 -11.758 -8.727 1 93.06 208 ALA A N 1
ATOM 1658 C CA . ALA A 1 208 ? -1.435 -10.398 -8.203 1 93.06 208 ALA A CA 1
ATOM 1659 C C . ALA A 1 208 ? -0.489 -9.469 -8.953 1 93.06 208 ALA A C 1
ATOM 1661 O O . ALA A 1 208 ? 0.464 -9.922 -9.586 1 93.06 208 ALA A O 1
ATOM 1662 N N . GLU A 1 209 ? -0.736 -8.172 -8.789 1 87.94 209 GLU A N 1
ATOM 1663 C CA . GLU A 1 209 ? 0.027 -7.195 -9.562 1 87.94 209 GLU A CA 1
ATOM 1664 C C . GLU A 1 209 ? 1.193 -6.641 -8.75 1 87.94 209 GLU A C 1
ATOM 1666 O O . GLU A 1 209 ? 2.15 -6.105 -9.32 1 87.94 209 GLU A O 1
ATOM 1671 N N . HIS A 1 210 ? 1.128 -6.652 -7.453 1 88.5 210 HIS A N 1
ATOM 1672 C CA . HIS A 1 210 ? 2.246 -6.172 -6.648 1 88.5 210 HIS A CA 1
ATOM 1673 C C . HIS A 1 210 ? 2.432 -7.027 -5.398 1 88.5 210 HIS A C 1
ATOM 1675 O O . HIS A 1 210 ? 1.6 -7.887 -5.102 1 88.5 210 HIS A O 1
ATOM 1681 N N . LYS A 1 211 ? 3.48 -6.812 -4.734 1 91.5 211 LYS A N 1
ATOM 1682 C CA . LYS A 1 211 ? 3.93 -7.707 -3.672 1 91.5 211 LYS A CA 1
ATOM 1683 C C . LYS A 1 211 ? 2.977 -7.672 -2.48 1 91.5 211 LYS A C 1
ATOM 1685 O O . LYS A 1 211 ? 2.748 -8.695 -1.831 1 91.5 211 LYS A O 1
ATOM 1690 N N . THR A 1 212 ? 2.447 -6.562 -2.219 1 93.12 212 THR A N 1
ATOM 1691 C CA . THR A 1 212 ? 1.498 -6.457 -1.115 1 93.12 212 THR A CA 1
ATOM 1692 C C . THR A 1 212 ? 0.254 -7.297 -1.394 1 93.12 212 THR A C 1
ATOM 1694 O O . THR A 1 212 ? -0.271 -7.957 -0.493 1 93.12 212 THR A O 1
ATOM 1697 N N . GLN A 1 213 ? -0.221 -7.285 -2.578 1 94 213 GLN A N 1
ATOM 1698 C CA . GLN A 1 213 ? -1.36 -8.117 -2.957 1 94 213 GLN A CA 1
ATOM 1699 C C . GLN A 1 213 ? -1.021 -9.594 -2.844 1 94 213 GLN A C 1
ATOM 1701 O O . GLN A 1 213 ? -1.852 -10.398 -2.41 1 94 213 GLN A O 1
ATOM 1706 N N . VAL A 1 214 ? 0.17 -9.906 -3.271 1 93.31 214 VAL A N 1
ATOM 1707 C CA . VAL A 1 214 ? 0.625 -11.289 -3.111 1 93.31 214 VAL A CA 1
ATOM 1708 C C . VAL A 1 214 ? 0.574 -11.68 -1.638 1 93.31 214 VAL A C 1
ATOM 1710 O O . VAL A 1 214 ? 0.081 -12.758 -1.294 1 93.31 214 VAL A O 1
ATOM 1713 N N . MET A 1 215 ? 1.029 -10.82 -0.85 1 95.38 215 MET A N 1
ATOM 1714 C CA . MET A 1 215 ? 1.036 -11.07 0.589 1 95.38 215 MET A CA 1
ATOM 1715 C C . MET A 1 215 ? -0.375 -11.336 1.102 1 95.38 215 MET A C 1
ATOM 1717 O O . MET A 1 215 ? -0.589 -12.25 1.898 1 95.38 215 MET A O 1
ATOM 1721 N N . HIS A 1 216 ? -1.316 -10.578 0.664 1 95.62 216 HIS A N 1
ATOM 1722 C CA . HIS A 1 216 ? -2.701 -10.781 1.076 1 95.62 216 HIS A CA 1
ATOM 1723 C C . HIS A 1 216 ? -3.18 -12.188 0.726 1 95.62 216 HIS A C 1
ATOM 1725 O O . HIS A 1 216 ? -3.857 -12.836 1.527 1 95.62 216 HIS A O 1
ATOM 1731 N N . LEU A 1 217 ? -2.832 -12.602 -0.417 1 97 217 LEU A N 1
ATOM 1732 C CA . LEU A 1 217 ? -3.268 -13.914 -0.892 1 97 217 LEU A CA 1
ATOM 1733 C C . LEU A 1 217 ? -2.582 -15.031 -0.111 1 97 217 LEU A C 1
ATOM 1735 O O . LEU A 1 217 ? -3.205 -16.047 0.203 1 97 217 LEU A O 1
ATOM 1739 N N . VAL A 1 218 ? -1.308 -14.859 0.19 1 97.31 218 VAL A N 1
ATOM 1740 C CA . VAL A 1 218 ? -0.597 -15.836 1.009 1 97.31 218 VAL A CA 1
ATOM 1741 C C . VAL A 1 218 ? -1.227 -15.898 2.398 1 97.31 218 VAL A C 1
ATOM 1743 O O . VAL A 1 218 ? -1.449 -16.984 2.936 1 97.31 218 VAL A O 1
ATOM 1746 N N . GLN A 1 219 ? -1.529 -14.758 2.939 1 97.19 219 GLN A N 1
ATOM 1747 C CA . GLN A 1 219 ? -2.15 -14.688 4.258 1 97.19 219 GLN A CA 1
ATOM 1748 C C . GLN A 1 219 ? -3.498 -15.398 4.273 1 97.19 219 GLN A C 1
ATOM 1750 O O . GLN A 1 219 ? -3.918 -15.922 5.309 1 97.19 219 GLN A O 1
ATOM 1755 N N . ALA A 1 220 ? -4.137 -15.398 3.154 1 96.62 220 ALA A N 1
ATOM 1756 C CA . ALA A 1 220 ? -5.445 -16.031 3.021 1 96.62 220 ALA A CA 1
ATOM 1757 C C . ALA A 1 220 ? -5.309 -17.547 2.873 1 96.62 220 ALA A C 1
ATOM 1759 O O . ALA A 1 220 ? -6.305 -18.266 2.887 1 96.62 220 ALA A O 1
ATOM 1760 N N . GLY A 1 221 ? -4.109 -17.984 2.605 1 96.19 221 GLY A N 1
ATOM 1761 C CA . GLY A 1 221 ? -3.852 -19.422 2.527 1 96.19 221 GLY A CA 1
ATOM 1762 C C . GLY A 1 221 ? -4.023 -19.984 1.13 1 96.19 221 GLY A C 1
ATOM 1763 O O . GLY A 1 221 ? -4.172 -21.188 0.957 1 96.19 221 GLY A O 1
ATOM 1764 N N . LEU A 1 222 ? -3.961 -19.094 0.127 1 96 222 LEU A N 1
ATOM 1765 C CA . LEU A 1 222 ? -4.203 -19.562 -1.23 1 96 222 LEU A CA 1
ATOM 1766 C C . LEU A 1 222 ? -2.975 -20.281 -1.784 1 96 222 LEU A C 1
ATOM 1768 O O . LEU A 1 222 ? -3.082 -21.078 -2.717 1 96 222 LEU A O 1
ATOM 1772 N N . GLY A 1 223 ? -1.855 -19.969 -1.268 1 95.56 223 GLY A N 1
ATOM 1773 C CA . GLY A 1 223 ? -0.589 -20.516 -1.732 1 95.56 223 GLY A CA 1
ATOM 1774 C C . GLY A 1 223 ? 0.616 -19.844 -1.087 1 95.56 223 GLY A C 1
ATOM 1775 O O . GLY A 1 223 ? 0.475 -19.094 -0.119 1 95.56 223 GLY A O 1
ATOM 1776 N N . ILE A 1 224 ? 1.769 -20.234 -1.608 1 94.88 224 ILE A N 1
ATOM 1777 C CA . ILE A 1 224 ? 3.02 -19.656 -1.123 1 94.88 224 ILE A CA 1
ATOM 1778 C C . ILE A 1 224 ? 3.65 -18.797 -2.217 1 94.88 224 ILE A C 1
ATOM 1780 O O . ILE A 1 224 ? 3.211 -18.828 -3.369 1 94.88 224 ILE A O 1
ATOM 1784 N N . SER A 1 225 ? 4.59 -17.938 -1.832 1 92.62 225 SER A N 1
ATOM 1785 C CA . SER A 1 225 ? 5.297 -17.109 -2.797 1 92.62 225 SER A CA 1
ATOM 1786 C C . SER A 1 225 ? 6.582 -16.531 -2.199 1 92.62 225 SER A C 1
ATOM 1788 O O . SER A 1 225 ? 6.871 -16.75 -1.02 1 92.62 225 SER A O 1
ATOM 1790 N N . PHE A 1 226 ? 7.336 -15.906 -3.064 1 89.56 226 PHE A N 1
ATOM 1791 C CA . PHE A 1 226 ? 8.5 -15.148 -2.625 1 89.56 226 PHE A CA 1
ATOM 1792 C C . PHE A 1 226 ? 8.133 -13.68 -2.424 1 89.56 226 PHE A C 1
ATOM 1794 O O . PHE A 1 226 ? 7.539 -13.055 -3.305 1 89.56 226 PHE A O 1
ATOM 1801 N N . LEU A 1 227 ? 8.477 -13.203 -1.298 1 91.94 227 LEU A N 1
ATOM 1802 C CA . LEU A 1 227 ? 8.234 -11.789 -1.003 1 91.94 227 LEU A CA 1
ATOM 1803 C C . LEU A 1 227 ? 9.469 -11.148 -0.378 1 91.94 227 LEU A C 1
ATOM 1805 O O . LEU A 1 227 ? 10.25 -11.828 0.298 1 91.94 227 LEU A O 1
ATOM 1809 N N . PRO A 1 228 ? 9.688 -9.828 -0.685 1 92.19 228 PRO A N 1
ATOM 1810 C CA . PRO A 1 228 ? 10.781 -9.148 0.006 1 92.19 228 PRO A CA 1
ATOM 1811 C C . PRO A 1 228 ? 10.531 -9 1.505 1 92.19 228 PRO A C 1
ATOM 1813 O O . PRO A 1 228 ? 9.391 -8.781 1.927 1 92.19 228 PRO A O 1
ATOM 1816 N N . THR A 1 229 ? 11.602 -9.023 2.268 1 93.94 229 THR A N 1
ATOM 1817 C CA . THR A 1 229 ? 11.516 -8.969 3.723 1 93.94 229 THR A CA 1
ATOM 1818 C C . THR A 1 229 ? 10.82 -7.688 4.176 1 93.94 229 THR A C 1
ATOM 1820 O O . THR A 1 229 ? 10.117 -7.684 5.188 1 93.94 229 THR A O 1
ATOM 1823 N N . GLY A 1 230 ? 10.961 -6.637 3.459 1 94.5 230 GLY A N 1
ATOM 1824 C CA . GLY A 1 230 ? 10.312 -5.387 3.82 1 94.5 230 GLY A CA 1
ATOM 1825 C C . GLY A 1 230 ? 8.797 -5.48 3.807 1 94.5 230 GLY A C 1
ATOM 1826 O O . GLY A 1 230 ? 8.125 -4.902 4.664 1 94.5 230 GLY A O 1
ATOM 1827 N N . VAL A 1 231 ? 8.266 -6.133 2.822 1 93.94 231 VAL A N 1
ATOM 1828 C CA . VAL A 1 231 ? 6.82 -6.305 2.699 1 93.94 231 VAL A CA 1
ATOM 1829 C C . VAL A 1 231 ? 6.312 -7.223 3.811 1 93.94 231 VAL A C 1
ATOM 1831 O O . VAL A 1 231 ? 5.203 -7.043 4.312 1 93.94 231 VAL A O 1
ATOM 1834 N N . LEU A 1 232 ? 7.105 -8.094 4.273 1 95.44 232 LEU A N 1
ATOM 1835 C CA . LEU A 1 232 ? 6.715 -9.125 5.23 1 95.44 232 LEU A CA 1
ATOM 1836 C C . LEU A 1 232 ? 6.727 -8.57 6.656 1 95.44 232 LEU A C 1
ATOM 1838 O O . LEU A 1 232 ? 6.238 -9.227 7.582 1 95.44 232 LEU A O 1
ATOM 1842 N N . GLU A 1 233 ? 7.25 -7.395 6.863 1 93.88 233 GLU A N 1
ATOM 1843 C CA . GLU A 1 233 ? 7.281 -6.781 8.188 1 93.88 233 GLU A CA 1
ATOM 1844 C C . GLU A 1 233 ? 5.887 -6.738 8.805 1 93.88 233 GLU A C 1
ATOM 1846 O O . GLU A 1 233 ? 5.746 -6.82 10.031 1 93.88 233 GLU A O 1
ATOM 1851 N N . THR A 1 234 ? 4.91 -6.676 7.969 1 90.12 234 THR A N 1
ATOM 1852 C CA . THR A 1 234 ? 3.549 -6.441 8.445 1 90.12 234 THR A CA 1
ATOM 1853 C C . THR A 1 234 ? 2.764 -7.75 8.5 1 90.12 234 THR A C 1
ATOM 1855 O O . THR A 1 234 ? 1.592 -7.758 8.883 1 90.12 234 THR A O 1
ATOM 1858 N N . ALA A 1 235 ? 3.314 -8.797 8.078 1 93.44 235 ALA A N 1
ATOM 1859 C CA . ALA A 1 235 ? 2.633 -10.094 8.039 1 93.44 235 ALA A CA 1
ATOM 1860 C C . ALA A 1 235 ? 3.178 -11.039 9.102 1 93.44 235 ALA A C 1
ATOM 1862 O O . ALA A 1 235 ? 3.723 -12.094 8.781 1 93.44 235 ALA A O 1
ATOM 1863 N N . LYS A 1 236 ? 2.879 -10.789 10.336 1 88.88 236 LYS A N 1
ATOM 1864 C CA . LYS A 1 236 ? 3.496 -11.492 11.461 1 88.88 236 LYS A CA 1
ATOM 1865 C C . LYS A 1 236 ? 2.984 -12.922 11.562 1 88.88 236 LYS A C 1
ATOM 1867 O O . LYS A 1 236 ? 3.613 -13.766 12.203 1 88.88 236 LYS A O 1
ATOM 1872 N N . GLN A 1 237 ? 1.902 -13.172 10.953 1 93.25 237 GLN A N 1
ATOM 1873 C CA . GLN A 1 237 ? 1.341 -14.516 11.039 1 93.25 237 GLN A CA 1
ATOM 1874 C C . GLN A 1 237 ? 2.02 -15.461 10.055 1 93.25 237 GLN A C 1
ATOM 1876 O O . GLN A 1 237 ? 1.849 -16.672 10.133 1 93.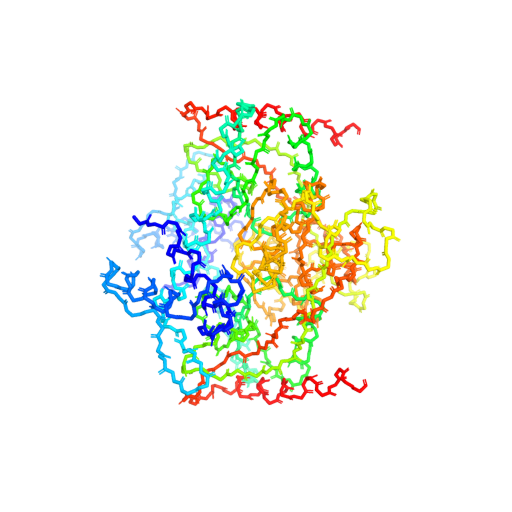25 237 GLN A O 1
ATOM 1881 N N . LEU A 1 238 ? 2.738 -14.898 9.109 1 97.12 238 LEU A N 1
ATOM 1882 C CA . LEU A 1 238 ? 3.43 -15.719 8.125 1 97.12 238 LEU A CA 1
ATOM 1883 C C . LEU A 1 238 ? 4.801 -16.141 8.641 1 97.12 238 LEU A C 1
ATOM 1885 O O . LEU A 1 238 ? 5.426 -15.422 9.422 1 97.12 238 LEU A O 1
ATOM 1889 N N . VAL A 1 239 ? 5.23 -17.312 8.188 1 97.5 239 VAL A N 1
ATOM 1890 C CA . VAL A 1 239 ? 6.59 -17.781 8.438 1 97.5 239 VAL A CA 1
ATOM 1891 C C . VAL A 1 239 ? 7.383 -17.797 7.137 1 97.5 239 VAL A C 1
ATOM 1893 O O . VAL A 1 239 ? 6.805 -17.859 6.051 1 97.5 239 VAL A O 1
ATOM 1896 N N . THR A 1 240 ? 8.68 -17.672 7.305 1 96.44 240 THR A N 1
ATOM 1897 C CA . THR A 1 240 ? 9.547 -17.641 6.133 1 96.44 240 THR A CA 1
ATOM 1898 C C . THR A 1 240 ? 10.57 -18.781 6.176 1 96.44 240 THR A C 1
ATOM 1900 O O . THR A 1 240 ? 11.031 -19.156 7.254 1 96.44 240 THR A O 1
ATOM 1903 N N . VAL A 1 241 ? 10.852 -19.312 5.016 1 94.31 241 VAL A N 1
ATOM 1904 C CA . VAL A 1 241 ? 11.883 -20.328 4.859 1 94.31 241 VAL A CA 1
ATOM 1905 C C . VAL A 1 241 ? 12.805 -19.953 3.705 1 94.31 241 VAL A C 1
ATOM 1907 O O . VAL A 1 241 ? 12.344 -19.625 2.609 1 94.31 241 VAL A O 1
ATOM 1910 N N . PRO A 1 242 ? 14.094 -19.922 3.992 1 90.25 242 PRO A N 1
ATOM 1911 C CA . PRO A 1 242 ? 15.008 -19.594 2.898 1 90.25 242 PRO A CA 1
ATOM 1912 C C . PRO A 1 242 ? 15.031 -20.656 1.802 1 90.25 242 PRO A C 1
ATOM 1914 O O . PRO A 1 242 ? 14.867 -21.844 2.086 1 90.25 242 PRO A O 1
ATOM 1917 N N . LEU A 1 243 ? 15.148 -20.172 0.579 1 84.44 243 LEU A N 1
ATOM 1918 C CA . LEU A 1 243 ? 15.367 -21.078 -0.544 1 84.44 243 LEU A CA 1
ATOM 1919 C C . LEU A 1 243 ? 16.844 -21.453 -0.653 1 84.44 243 LEU A C 1
ATOM 1921 O O . LEU A 1 243 ? 17.719 -20.609 -0.515 1 84.44 243 LEU A O 1
ATOM 1925 N N . ASP A 1 244 ? 17.016 -22.75 -0.892 1 84.25 244 ASP A N 1
ATOM 1926 C CA . ASP A 1 244 ? 18.375 -23.203 -1.151 1 84.25 244 ASP A CA 1
ATOM 1927 C C . ASP A 1 244 ? 18.812 -22.844 -2.57 1 84.25 244 ASP A C 1
ATOM 1929 O O . ASP A 1 244 ? 18.578 -23.609 -3.508 1 84.25 244 ASP A O 1
ATOM 1933 N N . GLY A 1 245 ? 19.422 -21.766 -2.662 1 75.94 245 GLY A N 1
ATOM 1934 C CA . GLY A 1 245 ? 19.844 -21.219 -3.941 1 75.94 245 GLY A CA 1
ATOM 1935 C C . GLY A 1 245 ? 20.547 -19.875 -3.816 1 75.94 245 GLY A C 1
ATOM 1936 O O . GLY A 1 245 ? 20.953 -19.484 -2.723 1 75.94 245 GLY A O 1
ATOM 1937 N N . PRO A 1 246 ? 20.797 -19.281 -4.969 1 74.12 246 PRO A N 1
ATOM 1938 C CA . PRO A 1 246 ? 21.438 -17.969 -4.93 1 74.12 246 PRO A CA 1
ATOM 1939 C C . PRO A 1 246 ? 20.625 -16.938 -4.18 1 74.12 246 PRO A C 1
ATOM 1941 O O . PRO A 1 246 ? 19.391 -17.016 -4.16 1 74.12 246 PRO A O 1
ATOM 1944 N N . ARG A 1 247 ? 21.344 -16 -3.564 1 79.19 247 ARG A N 1
ATOM 1945 C CA . ARG A 1 247 ? 20.672 -14.906 -2.877 1 79.19 247 ARG A CA 1
ATOM 1946 C C . ARG A 1 247 ? 19.906 -14.039 -3.863 1 79.19 247 ARG A C 1
ATOM 1948 O O . ARG A 1 247 ? 20.469 -13.578 -4.863 1 79.19 247 ARG A O 1
ATOM 1955 N N . MET A 1 248 ? 18.703 -13.938 -3.602 1 78.38 248 MET A N 1
ATOM 1956 C CA . MET A 1 248 ? 17.859 -13.023 -4.363 1 78.38 248 MET A CA 1
ATOM 1957 C C . MET A 1 248 ? 17.453 -11.812 -3.516 1 78.38 248 MET A C 1
ATOM 1959 O O . MET A 1 248 ? 16.969 -11.977 -2.396 1 78.38 248 MET A O 1
ATOM 1963 N N . PHE A 1 249 ? 17.844 -10.648 -4.109 1 84.19 249 PHE A N 1
ATOM 1964 C CA . PHE A 1 249 ? 17.547 -9.461 -3.318 1 84.19 249 PHE A CA 1
ATOM 1965 C C . PHE A 1 249 ? 17.219 -8.273 -4.219 1 84.19 249 PHE A C 1
ATOM 1967 O O . PHE A 1 249 ? 17.406 -8.344 -5.438 1 84.19 249 PHE A O 1
ATOM 1974 N N . ARG A 1 250 ? 16.562 -7.344 -3.656 1 86.06 250 ARG A N 1
ATOM 1975 C CA . ARG A 1 250 ? 16.312 -6.07 -4.32 1 86.06 250 ARG A CA 1
ATOM 1976 C C . ARG A 1 250 ? 16.953 -4.918 -3.553 1 86.06 250 ARG A C 1
ATOM 1978 O O . ARG A 1 250 ? 17.109 -4.988 -2.332 1 86.06 250 ARG A O 1
ATOM 1985 N N . ARG A 1 251 ? 17.453 -3.979 -4.289 1 89.31 251 ARG A N 1
ATOM 1986 C CA . ARG A 1 251 ? 18.094 -2.805 -3.711 1 89.31 251 ARG A CA 1
ATOM 1987 C C . ARG A 1 251 ? 17.172 -1.591 -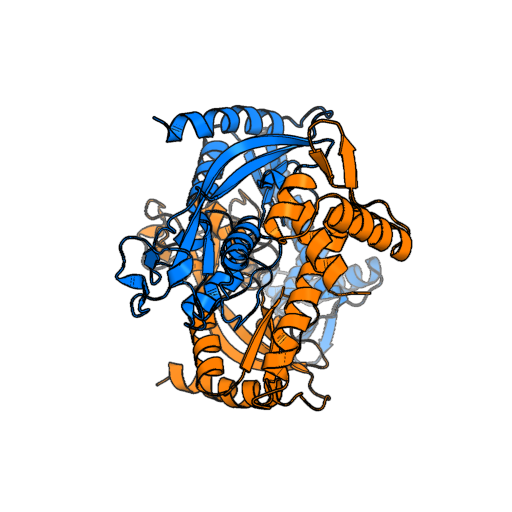3.762 1 89.31 251 ARG A C 1
ATOM 1989 O O . ARG A 1 251 ? 16.609 -1.28 -4.809 1 89.31 251 ARG A O 1
ATOM 1996 N N . LEU A 1 252 ? 17 -0.983 -2.609 1 94.25 252 LEU A N 1
ATOM 1997 C CA . LEU A 1 252 ? 16.141 0.195 -2.477 1 94.25 252 LEU A CA 1
ATOM 1998 C C . LEU A 1 252 ? 16.984 1.447 -2.244 1 94.25 252 LEU A C 1
ATOM 2000 O O . LEU A 1 252 ? 18.016 1.389 -1.584 1 94.25 252 LEU A O 1
ATOM 2004 N N . GLY A 1 253 ? 16.484 2.529 -2.812 1 96.38 253 GLY A N 1
ATOM 2005 C CA . GLY A 1 253 ? 17.234 3.77 -2.664 1 96.38 253 GLY A CA 1
ATOM 2006 C C . GLY A 1 253 ? 16.469 4.988 -3.139 1 96.38 253 GLY A C 1
ATOM 2007 O O . GLY A 1 253 ? 15.25 4.922 -3.344 1 96.38 253 GLY A O 1
ATOM 2008 N N . LEU A 1 254 ? 17.172 6.102 -3.162 1 97.31 254 LEU A N 1
ATOM 2009 C CA . LEU A 1 254 ? 16.625 7.387 -3.592 1 97.31 254 LEU A CA 1
ATOM 2010 C C . LEU A 1 254 ? 17.047 7.699 -5.027 1 97.31 254 LEU A C 1
ATOM 2012 O O . LEU A 1 254 ? 18.234 7.699 -5.352 1 97.31 254 LEU A O 1
ATOM 2016 N N . CYS A 1 255 ? 16.062 7.879 -5.914 1 97.06 255 CYS A N 1
ATOM 2017 C CA . CYS A 1 255 ? 16.297 8.367 -7.27 1 97.06 255 CYS A CA 1
ATOM 2018 C C . CYS A 1 255 ? 16.031 9.859 -7.367 1 97.06 255 CYS A C 1
ATOM 2020 O O . CYS A 1 255 ? 14.969 10.336 -6.945 1 97.06 255 CYS A O 1
ATOM 2022 N N . TYR A 1 256 ? 16.922 10.602 -7.895 1 95.81 256 TYR A N 1
ATOM 2023 C CA . TYR A 1 256 ? 16.75 12.039 -8.039 1 95.81 256 TYR A CA 1
ATOM 2024 C C . TYR A 1 256 ? 17.469 12.555 -9.281 1 95.81 256 TYR A C 1
ATOM 2026 O O . TYR A 1 256 ? 18.328 11.867 -9.836 1 95.81 256 TYR A O 1
ATOM 2034 N N . PRO A 1 257 ? 17.125 13.742 -9.789 1 93.31 257 PRO A N 1
ATOM 2035 C CA . PRO A 1 257 ? 17.672 14.242 -11.055 1 93.31 257 PRO A CA 1
ATOM 2036 C C . PRO A 1 257 ? 19.188 14.469 -10.992 1 93.31 257 PRO A C 1
ATOM 2038 O O . PRO A 1 257 ? 19.688 14.977 -9.992 1 93.31 257 PRO A O 1
ATOM 2041 N N . ALA A 1 258 ? 19.859 14.117 -12.047 1 89.25 258 ALA A N 1
ATOM 2042 C CA . ALA A 1 258 ? 21.312 14.242 -12.148 1 89.25 258 ALA A CA 1
ATOM 2043 C C . ALA A 1 258 ? 21.703 15.68 -12.477 1 89.25 258 ALA A C 1
ATOM 2045 O O . ALA A 1 258 ? 22.734 16.172 -11.984 1 89.25 258 ALA A O 1
ATOM 2046 N N . ASN A 1 259 ? 21.062 16.297 -13.391 1 76.06 259 ASN A N 1
ATOM 2047 C CA . ASN A 1 259 ? 21.562 17.5 -14.047 1 76.06 259 ASN A CA 1
ATOM 2048 C C . ASN A 1 259 ? 20.922 18.766 -13.484 1 76.06 259 ASN A C 1
ATOM 2050 O O . ASN A 1 259 ? 21.156 19.859 -13.977 1 76.06 259 ASN A O 1
ATOM 2054 N N . LYS A 1 260 ? 20.125 18.688 -12.562 1 67.69 260 LYS A N 1
ATOM 2055 C CA . LYS A 1 260 ? 19.469 19.938 -12.156 1 67.69 260 LYS A CA 1
ATOM 2056 C C . LYS A 1 260 ? 20 20.422 -10.812 1 67.69 260 LYS A C 1
ATOM 2058 O O . LYS A 1 260 ? 20.469 19.625 -10.008 1 67.69 260 LYS A O 1
ATOM 2063 N N . THR A 1 261 ? 20.219 21.703 -10.836 1 74.19 261 THR A N 1
ATOM 2064 C CA . THR A 1 261 ? 20.391 22.297 -9.508 1 74.19 261 THR A CA 1
ATOM 2065 C C . THR A 1 261 ? 19.281 21.812 -8.562 1 74.19 261 THR A C 1
ATOM 2067 O O . THR A 1 261 ? 18.109 22.094 -8.789 1 74.19 261 THR A O 1
ATOM 2070 N N . LEU A 1 262 ? 19.797 21.047 -7.691 1 83.38 262 LEU A N 1
ATOM 2071 C CA . LEU A 1 262 ? 18.844 20.516 -6.734 1 83.38 262 LEU A CA 1
ATOM 2072 C C . LEU A 1 262 ? 18.281 21.625 -5.84 1 83.38 262 LEU A C 1
ATOM 2074 O O . LEU A 1 262 ? 19.016 22.531 -5.457 1 83.38 262 LEU A O 1
ATOM 2078 N N . ASN A 1 263 ? 17 21.562 -5.672 1 83.62 263 ASN A N 1
ATOM 2079 C CA . ASN A 1 263 ? 16.469 22.484 -4.668 1 83.62 263 ASN A CA 1
ATOM 2080 C C . ASN A 1 263 ? 17.125 22.25 -3.305 1 83.62 263 ASN A C 1
ATOM 2082 O O . ASN A 1 263 ? 17.656 21.172 -3.039 1 83.62 263 ASN A O 1
ATOM 2086 N N . PRO A 1 264 ? 17.219 23.25 -2.533 1 85.38 264 PRO A N 1
ATOM 2087 C CA . PRO A 1 264 ? 17.938 23.188 -1.258 1 85.38 264 PRO A CA 1
ATOM 2088 C C . PRO A 1 264 ? 17.484 22.016 -0.384 1 85.38 264 PRO A C 1
ATOM 2090 O O . PRO A 1 264 ? 18.312 21.359 0.247 1 85.38 264 PRO A O 1
ATOM 2093 N N . ALA A 1 265 ? 16.203 21.781 -0.327 1 91.75 265 ALA A N 1
ATOM 2094 C CA . ALA A 1 265 ? 15.68 20.688 0.486 1 91.75 265 ALA A CA 1
ATOM 2095 C C . ALA A 1 265 ? 16.203 19.344 -0.008 1 91.75 265 ALA A C 1
ATOM 2097 O O . ALA A 1 265 ? 16.609 18.484 0.792 1 91.75 265 ALA A O 1
ATOM 2098 N N . LEU A 1 266 ? 16.188 19.141 -1.312 1 94.69 266 LEU A N 1
ATOM 2099 C CA . LEU A 1 266 ? 16.656 17.891 -1.891 1 94.69 266 LEU A CA 1
ATOM 2100 C C . LEU A 1 266 ? 18.156 17.719 -1.69 1 94.69 266 LEU A C 1
ATOM 2102 O O . LEU A 1 266 ? 18.625 16.609 -1.393 1 94.69 266 LEU A O 1
ATOM 2106 N N . SER A 1 267 ? 18.906 18.797 -1.904 1 93.25 267 SER A N 1
ATOM 2107 C CA . SER A 1 267 ? 20.344 18.734 -1.668 1 93.25 267 SER A CA 1
ATOM 2108 C C . SER A 1 267 ? 20.656 18.312 -0.235 1 93.25 267 SER A C 1
ATOM 2110 O O . SER A 1 267 ? 21.5 17.453 -0.007 1 93.25 267 SER A O 1
ATOM 2112 N N . ALA A 1 268 ? 19.969 18.891 0.682 1 93.38 268 ALA A N 1
ATOM 2113 C CA . ALA A 1 268 ? 20.141 18.531 2.086 1 93.38 268 ALA A CA 1
ATOM 2114 C C . ALA A 1 268 ? 19.75 17.078 2.33 1 93.38 268 ALA A C 1
ATOM 2116 O O . ALA A 1 268 ? 20.438 16.359 3.066 1 93.38 268 ALA A O 1
ATOM 2117 N N . ALA A 1 269 ? 18.656 16.641 1.73 1 96.38 269 ALA A N 1
ATOM 2118 C CA . ALA A 1 269 ? 18.172 15.266 1.905 1 96.38 269 ALA A CA 1
ATOM 2119 C C . ALA A 1 269 ? 19.188 14.25 1.389 1 96.38 269 ALA A C 1
ATOM 2121 O O . ALA A 1 269 ? 19.438 13.234 2.035 1 96.38 269 ALA A O 1
ATOM 2122 N N . VAL A 1 270 ? 19.75 14.547 0.219 1 95.19 270 VAL A N 1
ATOM 2123 C CA . VAL A 1 270 ? 20.75 13.656 -0.373 1 95.19 270 VAL A CA 1
ATOM 2124 C C . VAL A 1 270 ? 21.953 13.547 0.553 1 95.19 270 VAL A C 1
ATOM 2126 O O . VAL A 1 270 ? 22.469 12.453 0.78 1 95.19 270 VAL A O 1
ATOM 2129 N N . LYS A 1 271 ? 22.375 14.641 1.062 1 93.81 271 LYS A N 1
ATOM 2130 C CA . LYS A 1 271 ? 23.5 14.648 1.981 1 93.81 271 LYS A CA 1
ATOM 2131 C C . LYS A 1 271 ? 23.219 13.812 3.223 1 93.81 271 LYS A C 1
ATOM 2133 O O . LYS A 1 271 ? 24.031 12.992 3.629 1 93.81 271 LYS A O 1
ATOM 2138 N N . VAL A 1 272 ? 22.078 13.984 3.842 1 95.62 272 VAL A N 1
ATOM 2139 C CA . VAL A 1 272 ? 21.688 13.273 5.059 1 95.62 272 VAL A CA 1
ATOM 2140 C C . VAL A 1 272 ? 21.578 11.781 4.77 1 95.62 272 VAL A C 1
ATOM 2142 O O . VAL A 1 272 ? 22.125 10.961 5.52 1 95.62 272 VAL A O 1
ATOM 2145 N N . LEU A 1 273 ? 20.938 11.398 3.666 1 96.31 273 LEU A N 1
ATOM 2146 C CA . LEU A 1 273 ? 20.641 10 3.379 1 96.31 273 LEU A CA 1
ATOM 2147 C C . LEU A 1 273 ? 21.875 9.273 2.855 1 96.31 273 LEU A C 1
ATOM 2149 O O . LEU A 1 273 ? 21.938 8.047 2.859 1 96.31 273 LEU A O 1
ATOM 2153 N N . SER A 1 274 ? 22.844 10.008 2.32 1 93.31 274 SER A N 1
ATOM 2154 C CA . SER A 1 274 ? 24.078 9.383 1.872 1 93.31 274 SER A CA 1
ATOM 2155 C C . SER A 1 274 ? 24.797 8.695 3.025 1 93.31 274 SER A C 1
ATOM 2157 O O . SER A 1 274 ? 25.594 7.777 2.807 1 93.31 274 SER A O 1
ATOM 2159 N N . GLN A 1 275 ? 24.438 9.086 4.199 1 90.06 275 GLN A N 1
ATOM 2160 C CA . GLN A 1 275 ? 25.047 8.5 5.387 1 90.06 275 GLN A CA 1
ATOM 2161 C C . GLN A 1 275 ? 24.156 7.406 5.977 1 90.06 275 GLN A C 1
ATOM 2163 O O . GLN A 1 275 ? 24.5 6.812 7.004 1 90.06 275 GLN A O 1
ATOM 2168 N N . TYR A 1 276 ? 23.031 7.18 5.484 1 85.38 276 TYR A N 1
ATOM 2169 C CA . TYR A 1 276 ? 22.047 6.242 6.012 1 85.38 276 TYR A CA 1
ATOM 2170 C C . TYR A 1 276 ? 22.594 4.82 6.008 1 85.38 276 TYR A C 1
ATOM 2172 O O . TYR A 1 276 ? 22.422 4.078 6.977 1 85.38 276 TYR A O 1
ATOM 2180 N N . ASN A 1 277 ? 23.094 4.199 4.828 1 71.88 277 ASN A N 1
ATOM 2181 C CA . ASN A 1 277 ? 23.594 2.834 4.707 1 71.88 277 ASN A CA 1
ATOM 2182 C C . ASN A 1 277 ? 24.75 2.574 5.672 1 71.88 277 ASN A C 1
ATOM 2184 O O . ASN A 1 277 ? 24.953 1.44 6.105 1 71.88 277 ASN A O 1
ATOM 2188 N N . GLN A 1 278 ? 25.516 3.578 5.922 1 58.91 278 GLN A N 1
ATOM 2189 C CA . GLN A 1 278 ? 26.672 3.42 6.781 1 58.91 278 GLN A CA 1
ATOM 2190 C C . GLN A 1 278 ? 26.266 3.137 8.219 1 58.91 278 GLN A C 1
ATOM 2192 O O . GLN A 1 278 ? 27 2.477 8.961 1 58.91 278 GLN A O 1
ATOM 2197 N N . HIS A 1 279 ? 25.156 3.439 8.578 1 51.47 279 HIS A N 1
ATOM 2198 C CA . HIS A 1 279 ? 24.703 3.266 9.953 1 51.47 279 HIS A CA 1
ATOM 2199 C C . HIS A 1 279 ? 24.156 1.858 10.18 1 51.47 279 HIS A C 1
ATOM 2201 O O . HIS A 1 279 ? 24.125 1.377 11.312 1 51.47 279 HIS A O 1
ATOM 2207 N N . LYS A 1 280 ? 23.578 1.264 9.203 1 53.72 280 LYS A N 1
ATOM 2208 C CA . LYS A 1 280 ? 23.047 -0.076 9.469 1 53.72 280 LYS A CA 1
ATOM 2209 C C . LYS A 1 280 ? 24.172 -1.106 9.477 1 53.72 280 LYS A C 1
ATOM 2211 O O . LYS A 1 280 ? 23.969 -2.262 9.852 1 53.72 280 LYS A O 1
ATOM 2216 N N . VAL A 1 281 ? 25.297 -0.941 8.789 1 35.66 281 VAL A N 1
ATOM 2217 C CA . VAL A 1 281 ? 26.422 -1.856 8.906 1 35.66 281 VAL A CA 1
ATOM 2218 C C . VAL A 1 281 ? 27.125 -1.65 10.242 1 35.66 281 VAL A C 1
ATOM 2220 O O . VAL A 1 281 ? 28 -2.438 10.625 1 35.66 281 VAL A O 1
ATOM 2223 N N . LYS A 1 282 ? 27 -0.585 10.977 1 31.17 282 LYS A N 1
ATOM 2224 C CA . LYS A 1 282 ? 27.719 -0.608 12.25 1 31.17 282 LYS A CA 1
ATOM 2225 C C . LYS A 1 282 ? 26.891 -1.306 13.328 1 31.17 282 LYS A C 1
ATOM 2227 O O . LYS A 1 282 ? 25.688 -1.106 13.422 1 31.17 282 LYS A O 1
ATOM 2232 N N . MET B 1 1 ? 2.885 -17.859 -34.125 1 47.28 1 MET B N 1
ATOM 2233 C CA . MET B 1 1 ? 4.094 -17.766 -33.312 1 47.28 1 MET B CA 1
ATOM 2234 C C . MET B 1 1 ? 4.293 -19.031 -32.5 1 47.28 1 MET B C 1
ATOM 2236 O O . MET B 1 1 ? 3.342 -19.562 -31.922 1 47.28 1 MET B O 1
ATOM 2240 N N . ASP B 1 2 ? 5.359 -19.781 -32.812 1 60.16 2 ASP B N 1
ATOM 2241 C CA . ASP B 1 2 ? 5.805 -21.047 -32.219 1 60.16 2 ASP B CA 1
ATOM 2242 C C . ASP B 1 2 ? 6.258 -20.875 -30.781 1 60.16 2 ASP B C 1
ATOM 2244 O O . ASP B 1 2 ? 7.078 -20 -30.484 1 60.16 2 ASP B O 1
ATOM 2248 N N . LEU B 1 3 ? 5.57 -21.469 -29.969 1 69.56 3 LEU B N 1
ATOM 2249 C CA . LEU B 1 3 ? 5.855 -21.438 -28.531 1 69.56 3 LEU B CA 1
ATOM 2250 C C . LEU B 1 3 ? 7.324 -21.734 -28.266 1 69.56 3 LEU B C 1
ATOM 2252 O O . LEU B 1 3 ? 7.891 -21.234 -27.281 1 69.56 3 LEU B O 1
ATOM 2256 N N . ARG B 1 4 ? 7.84 -22.5 -29.156 1 72.56 4 ARG B N 1
ATOM 2257 C CA . ARG B 1 4 ? 9.258 -22.828 -29.047 1 72.56 4 ARG B CA 1
ATOM 2258 C C . ARG B 1 4 ? 10.125 -21.578 -29.156 1 72.56 4 ARG B C 1
ATOM 2260 O O . ARG B 1 4 ? 11.109 -21.438 -28.438 1 72.56 4 ARG B O 1
ATOM 2267 N N . LEU B 1 5 ? 9.664 -20.656 -30 1 81.25 5 LEU B N 1
ATOM 2268 C CA . LEU B 1 5 ? 10.422 -19.438 -30.188 1 81.25 5 LEU B CA 1
ATOM 2269 C C . LEU B 1 5 ? 10.383 -18.562 -28.938 1 81.25 5 LEU B C 1
ATOM 2271 O O . LEU B 1 5 ? 11.398 -17.984 -28.547 1 81.25 5 LEU B O 1
ATOM 2275 N N . LEU B 1 6 ? 9.219 -18.609 -28.375 1 79.94 6 LEU B N 1
ATOM 2276 C CA . LEU B 1 6 ? 9.062 -17.812 -27.172 1 79.94 6 LEU B CA 1
ATOM 2277 C C . LEU B 1 6 ? 9.867 -18.406 -26.016 1 79.94 6 LEU B C 1
ATOM 2279 O O . LEU B 1 6 ? 10.422 -17.672 -25.203 1 79.94 6 LEU B O 1
ATOM 2283 N N . ARG B 1 7 ? 9.938 -19.688 -26.016 1 77.81 7 ARG B N 1
ATOM 2284 C CA . ARG B 1 7 ? 10.742 -20.359 -25.016 1 77.81 7 ARG B CA 1
ATOM 2285 C C . ARG B 1 7 ? 12.227 -20.016 -25.172 1 77.81 7 ARG B C 1
ATOM 2287 O O . ARG B 1 7 ? 12.914 -19.766 -24.172 1 77.81 7 ARG B O 1
ATOM 2294 N N . PHE B 1 8 ? 12.688 -20.031 -26.359 1 84.94 8 PHE B N 1
ATOM 2295 C CA . PHE B 1 8 ? 14.078 -19.703 -26.656 1 84.94 8 PHE B CA 1
ATOM 2296 C C . PHE B 1 8 ? 14.383 -18.25 -26.328 1 84.94 8 PHE B C 1
ATOM 2298 O O . PHE B 1 8 ? 15.422 -17.938 -25.75 1 84.94 8 PHE B O 1
ATOM 2305 N N . PHE B 1 9 ? 13.414 -17.422 -26.625 1 88.56 9 PHE B N 1
ATOM 2306 C CA . PHE B 1 9 ? 13.555 -16 -26.297 1 88.56 9 PHE B CA 1
ATOM 2307 C C . PHE B 1 9 ? 13.719 -15.805 -24.797 1 88.56 9 PHE B C 1
ATOM 2309 O O . PHE B 1 9 ? 14.625 -15.109 -24.344 1 88.56 9 PHE B O 1
ATOM 2316 N N . THR B 1 10 ? 12.844 -16.438 -24.219 1 84 10 THR B N 1
ATOM 2317 C CA . THR B 1 10 ? 12.867 -16.297 -22.766 1 84 10 THR B CA 1
ATOM 2318 C C . THR B 1 10 ? 14.188 -16.797 -22.188 1 84 10 THR B C 1
ATOM 2320 O O . THR B 1 10 ? 14.742 -16.172 -21.281 1 84 10 THR B O 1
ATOM 2323 N N . ALA B 1 11 ? 14.719 -17.844 -22.734 1 83.56 11 ALA B N 1
ATOM 2324 C CA . ALA B 1 11 ? 15.992 -18.391 -22.281 1 83.56 11 ALA B CA 1
ATOM 2325 C C . ALA B 1 11 ? 17.141 -17.422 -22.547 1 83.56 11 ALA B C 1
ATOM 2327 O O . ALA B 1 11 ? 17.984 -17.188 -21.672 1 83.56 11 ALA B O 1
ATOM 2328 N N . VAL B 1 12 ? 17.109 -16.844 -23.656 1 90.19 12 VAL B N 1
ATOM 2329 C CA . VAL B 1 12 ? 18.172 -15.914 -24.016 1 90.19 12 VAL B CA 1
ATOM 2330 C C . VAL B 1 12 ? 18.062 -14.641 -23.188 1 90.19 12 VAL B C 1
ATOM 2332 O O . VAL B 1 12 ? 19.078 -14.078 -22.766 1 90.19 12 VAL B O 1
ATOM 2335 N N . TYR B 1 13 ? 16.828 -14.211 -23.062 1 85.94 13 TYR B N 1
ATOM 2336 C CA . TYR B 1 13 ? 16.562 -13.031 -22.234 1 85.94 13 TYR B CA 1
ATOM 2337 C C . TYR B 1 13 ? 17.141 -13.211 -20.828 1 85.94 13 TYR B C 1
ATOM 2339 O O . TYR B 1 13 ? 17.781 -12.305 -20.297 1 85.94 13 TYR B O 1
ATOM 2347 N N . GLU B 1 14 ? 17 -14.328 -20.375 1 79.5 14 GLU B N 1
ATOM 2348 C CA . GLU B 1 14 ? 17.344 -14.617 -18.984 1 79.5 14 GLU B CA 1
ATOM 2349 C C . GLU B 1 14 ? 18.844 -14.883 -18.844 1 79.5 14 GLU B C 1
ATOM 2351 O O . GLU B 1 14 ? 19.469 -14.43 -17.875 1 79.5 14 GLU B O 1
ATOM 2356 N N . GLU B 1 15 ? 19.406 -15.594 -19.734 1 80.62 15 GLU B N 1
ATOM 2357 C CA . GLU B 1 15 ? 20.812 -15.992 -19.656 1 80.62 15 GLU B CA 1
ATOM 2358 C C . GLU B 1 15 ? 21.719 -14.883 -20.172 1 80.62 15 GLU B C 1
ATOM 2360 O O . GLU B 1 15 ? 22.922 -14.891 -19.891 1 80.62 15 GLU B O 1
ATOM 2365 N N . LYS B 1 16 ? 21.094 -14 -20.875 1 86.88 16 LYS B N 1
ATOM 2366 C CA . LYS B 1 16 ? 21.812 -12.922 -21.531 1 86.88 16 LYS B CA 1
ATOM 2367 C C . LYS B 1 16 ? 23 -13.477 -22.344 1 86.88 16 LYS B C 1
ATOM 2369 O O . LYS B 1 16 ? 24.016 -12.805 -22.484 1 86.88 16 LYS B O 1
ATOM 2374 N N . ASN B 1 17 ? 22.906 -14.641 -22.625 1 89.12 17 ASN B N 1
ATOM 2375 C CA . ASN B 1 17 ? 23.906 -15.383 -23.391 1 89.12 17 ASN B CA 1
ATOM 2376 C C . ASN B 1 17 ? 23.25 -16.484 -24.234 1 89.12 17 ASN B C 1
ATOM 2378 O O . ASN B 1 17 ? 22.547 -17.344 -23.688 1 89.12 17 ASN B O 1
ATOM 2382 N N . ILE B 1 18 ? 23.531 -16.547 -25.531 1 90.38 18 ILE B N 1
ATOM 2383 C CA . ILE B 1 18 ? 22.859 -17.453 -26.453 1 90.38 18 ILE B CA 1
ATOM 2384 C C . ILE B 1 18 ? 23.359 -18.875 -26.219 1 90.38 18 ILE B C 1
ATOM 2386 O O . ILE B 1 18 ? 22.562 -19.828 -26.234 1 90.38 18 ILE B O 1
ATOM 2390 N N . THR B 1 19 ? 24.703 -18.969 -25.922 1 88.19 19 THR B N 1
ATOM 2391 C CA . THR B 1 19 ? 25.281 -20.281 -25.703 1 88.19 19 THR B CA 1
ATOM 2392 C C . THR B 1 19 ? 24.703 -20.922 -24.438 1 88.19 19 THR B C 1
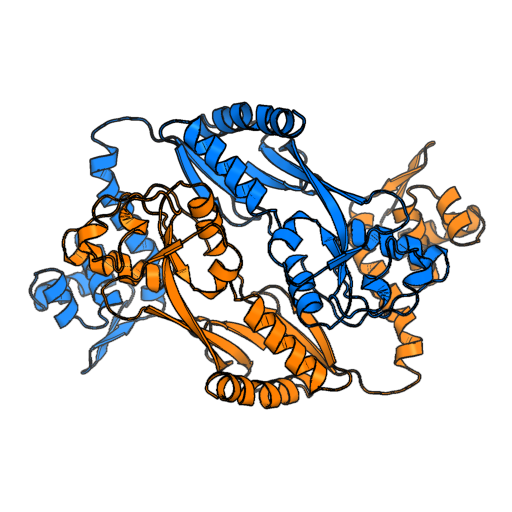ATOM 2394 O O . THR B 1 19 ? 24.312 -22.094 -24.453 1 88.19 19 THR B O 1
ATOM 2397 N N . LEU B 1 20 ? 24.625 -20.141 -23.484 1 86.44 20 LEU B N 1
ATOM 2398 C CA . LEU B 1 20 ? 24.094 -20.625 -22.219 1 86.44 20 LEU B CA 1
ATOM 2399 C C . LEU B 1 20 ? 22.594 -20.938 -22.344 1 86.44 20 LEU B C 1
ATOM 2401 O O . LEU B 1 20 ? 22.109 -21.906 -21.766 1 86.44 20 LEU B O 1
ATOM 2405 N N . ALA B 1 21 ? 21.922 -20.125 -23.078 1 89 21 ALA B N 1
ATOM 2406 C CA . ALA B 1 21 ? 20.5 -20.359 -23.328 1 89 21 ALA B CA 1
ATOM 2407 C C . ALA B 1 21 ? 20.297 -21.656 -24.109 1 89 21 ALA B C 1
ATOM 2409 O O . ALA B 1 21 ? 19.359 -22.406 -23.828 1 89 21 ALA B O 1
ATOM 2410 N N . ALA B 1 22 ? 21.141 -21.953 -24.984 1 86.19 22 ALA B N 1
ATOM 2411 C CA . ALA B 1 22 ? 21.062 -23.188 -25.781 1 86.19 22 ALA B CA 1
ATOM 2412 C C . ALA B 1 22 ? 21.25 -24.422 -24.891 1 86.19 22 ALA B C 1
ATOM 2414 O O . ALA B 1 22 ? 20.516 -25.406 -25.016 1 86.19 22 ALA B O 1
ATOM 2415 N N . GLU B 1 23 ? 22.156 -24.297 -24 1 79.88 23 GLU B N 1
ATOM 2416 C CA . GLU B 1 23 ? 22.406 -25.375 -23.047 1 79.88 23 GLU B CA 1
ATOM 2417 C C . GLU B 1 23 ? 21.188 -25.625 -22.156 1 79.88 23 GLU B C 1
ATOM 2419 O O . GLU B 1 23 ? 20.797 -26.766 -21.938 1 79.88 23 GLU B O 1
ATOM 2424 N N . ARG B 1 24 ? 20.641 -24.5 -21.859 1 78.44 24 ARG B N 1
ATOM 2425 C CA . ARG B 1 24 ? 19.484 -24.562 -20.969 1 78.44 24 ARG B CA 1
ATOM 2426 C C . ARG B 1 24 ? 18.281 -25.203 -21.672 1 78.44 24 ARG B C 1
ATOM 2428 O O . ARG B 1 24 ? 17.516 -25.953 -21.062 1 78.44 24 ARG B O 1
ATOM 2435 N N . CYS B 1 25 ? 18.156 -24.938 -22.875 1 77.12 25 CYS B N 1
ATOM 2436 C CA . CYS B 1 25 ? 17.031 -25.422 -23.656 1 77.12 25 CYS B CA 1
ATOM 2437 C C . CYS B 1 25 ? 17.359 -26.766 -24.312 1 77.12 25 CYS B C 1
ATOM 2439 O O . CYS B 1 25 ? 16.531 -27.328 -25.031 1 77.12 25 CYS B O 1
ATOM 2441 N N . PHE B 1 26 ? 18.609 -27.25 -24.062 1 76.38 26 PHE B N 1
ATOM 2442 C CA . PHE B 1 26 ? 19.062 -28.531 -24.609 1 76.38 26 PHE B CA 1
ATOM 2443 C C . PHE B 1 26 ? 18.984 -28.531 -26.125 1 76.38 26 PHE B C 1
ATOM 2445 O O . PHE B 1 26 ? 18.484 -29.484 -26.719 1 76.38 26 PHE B O 1
ATOM 2452 N N . VAL B 1 27 ? 19.328 -27.422 -26.641 1 78.5 27 VAL B N 1
ATOM 2453 C CA . VAL B 1 27 ? 19.422 -27.297 -28.094 1 78.5 27 VAL B CA 1
ATOM 2454 C C . VAL B 1 27 ? 20.781 -26.734 -28.5 1 78.5 27 VAL B C 1
ATOM 2456 O O . VAL B 1 27 ? 21.562 -26.344 -27.641 1 78.5 27 VAL B O 1
ATOM 2459 N N . SER B 1 28 ? 21.141 -26.859 -29.719 1 82.75 28 SER B N 1
ATOM 2460 C CA . SER B 1 28 ? 22.406 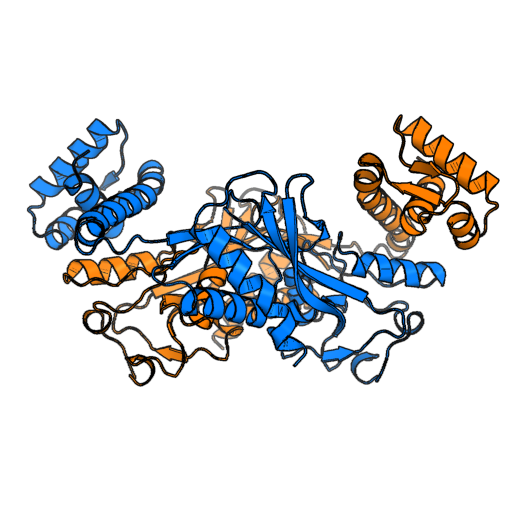-26.312 -30.203 1 82.75 28 SER B CA 1
ATOM 2461 C C . SER B 1 28 ? 22.344 -24.781 -30.297 1 82.75 28 SER B C 1
ATOM 2463 O O . SER B 1 28 ? 21.266 -24.203 -30.438 1 82.75 28 SER B O 1
ATOM 2465 N N . GLN B 1 29 ? 23.469 -24.203 -30.062 1 87.19 29 GLN B N 1
ATOM 2466 C CA . GLN B 1 29 ? 23.594 -22.75 -30.141 1 87.19 29 GLN B CA 1
ATOM 2467 C C . GLN B 1 29 ? 23.062 -22.234 -31.484 1 87.19 29 GLN B C 1
ATOM 2469 O O . GLN B 1 29 ? 22.312 -21.25 -31.516 1 87.19 29 GLN B O 1
ATOM 2474 N N . PRO B 1 30 ? 23.328 -22.875 -32.656 1 88.25 30 PRO B N 1
ATOM 2475 C CA . PRO B 1 30 ? 22.766 -22.391 -33.906 1 88.25 30 PRO B CA 1
ATOM 2476 C C . PRO B 1 30 ? 21.234 -22.469 -33.938 1 88.25 30 PRO B C 1
ATOM 2478 O O . PRO B 1 30 ? 20.578 -21.625 -34.531 1 88.25 30 PRO B O 1
ATOM 2481 N N . SER B 1 31 ? 20.719 -23.469 -33.312 1 83 31 SER B N 1
ATOM 2482 C CA . SER B 1 31 ? 19.281 -23.656 -33.281 1 83 31 SER B CA 1
ATOM 2483 C C . SER B 1 31 ? 18.578 -22.5 -32.562 1 83 31 SER B C 1
ATOM 2485 O O . SER B 1 31 ? 17.594 -21.953 -33.062 1 83 31 SER B O 1
ATOM 2487 N N . ILE B 1 32 ? 19.125 -22.188 -31.359 1 88.69 32 ILE B N 1
ATOM 2488 C CA . ILE B 1 32 ? 18.5 -21.109 -30.594 1 88.69 32 ILE B CA 1
ATOM 2489 C C . ILE B 1 32 ? 18.766 -19.781 -31.266 1 88.69 32 ILE B C 1
ATOM 2491 O O . ILE B 1 32 ? 17.891 -18.891 -31.281 1 88.69 32 ILE B O 1
ATOM 2495 N N . SER B 1 33 ? 19.953 -19.578 -31.875 1 90.25 33 SER B N 1
ATOM 2496 C CA . SER B 1 33 ? 20.266 -18.344 -32.625 1 90.25 33 SER B CA 1
ATOM 2497 C C . SER B 1 33 ? 19.312 -18.141 -33.781 1 90.25 33 SER B C 1
ATOM 2499 O O . SER B 1 33 ? 18.812 -17.031 -34 1 90.25 33 SER B O 1
ATOM 2501 N N . SER B 1 34 ? 19.047 -19.188 -34.5 1 88.12 34 SER B N 1
ATOM 2502 C CA . SER B 1 34 ? 18.125 -19.125 -35.625 1 88.12 34 SER B CA 1
ATOM 2503 C C . SER B 1 34 ? 16.703 -18.812 -35.156 1 88.12 34 SER B C 1
ATOM 2505 O O . SER B 1 34 ? 15.992 -18.062 -35.812 1 88.12 34 SER B O 1
ATOM 2507 N N . ALA B 1 35 ? 16.344 -19.484 -34.094 1 86.31 35 ALA B N 1
ATOM 2508 C CA . ALA B 1 35 ? 15 -19.266 -33.531 1 86.31 35 ALA B CA 1
ATOM 2509 C C . ALA B 1 35 ? 14.797 -17.812 -33.125 1 86.31 35 ALA B C 1
ATOM 2511 O O . ALA B 1 35 ? 13.734 -17.234 -33.406 1 86.31 35 ALA B O 1
ATOM 2512 N N . ILE B 1 36 ? 15.805 -17.25 -32.5 1 90.5 36 ILE B N 1
ATOM 2513 C CA . ILE B 1 36 ? 15.734 -15.867 -32.062 1 90.5 36 ILE B CA 1
ATOM 2514 C C . ILE B 1 36 ? 15.625 -14.945 -33.281 1 90.5 36 ILE B C 1
ATOM 2516 O O . ILE B 1 36 ? 14.836 -14 -33.281 1 90.5 36 ILE B O 1
ATOM 2520 N N . LYS B 1 37 ? 16.422 -15.234 -34.281 1 89.19 37 LYS B N 1
ATOM 2521 C CA . LYS B 1 37 ? 16.359 -14.469 -35.531 1 89.19 37 LYS B CA 1
ATOM 2522 C C . LYS B 1 37 ? 14.977 -14.555 -36.156 1 89.19 37 LYS B C 1
ATOM 2524 O O . LYS B 1 37 ? 14.445 -13.547 -36.625 1 89.19 37 LYS B O 1
ATOM 2529 N N . GLN B 1 38 ? 14.516 -15.742 -36.156 1 84.75 38 GLN B N 1
ATOM 2530 C CA . GLN B 1 38 ? 13.172 -15.945 -36.688 1 84.75 38 GLN B CA 1
ATOM 2531 C C . GLN B 1 38 ? 12.141 -15.133 -35.906 1 84.75 38 GLN B C 1
ATOM 2533 O O . GLN B 1 38 ? 11.273 -14.492 -36.5 1 84.75 38 GLN B O 1
ATOM 2538 N N . LEU B 1 39 ? 12.148 -15.211 -34.625 1 86.44 39 LEU B N 1
ATOM 2539 C CA . LEU B 1 39 ? 11.227 -14.469 -33.75 1 86.44 39 LEU B CA 1
ATOM 2540 C C . LEU B 1 39 ? 11.328 -12.969 -34.031 1 86.44 39 LEU B C 1
ATOM 2542 O O . LEU B 1 39 ? 10.312 -12.281 -34.125 1 86.44 39 LEU B O 1
ATOM 2546 N N . GLU B 1 40 ? 12.562 -12.445 -34.094 1 89.12 40 GLU B N 1
ATOM 2547 C CA . GLU B 1 40 ? 12.805 -11.031 -34.375 1 89.12 40 GLU B CA 1
ATOM 2548 C C . GLU B 1 40 ? 12.25 -10.641 -35.75 1 89.12 40 GLU B C 1
ATOM 2550 O O . GLU B 1 40 ? 11.703 -9.547 -35.906 1 89.12 40 GLU B O 1
ATOM 2555 N N . GLN B 1 41 ? 12.352 -11.539 -36.688 1 84.25 41 GLN B N 1
ATOM 2556 C CA . GLN B 1 41 ? 11.812 -11.305 -38.031 1 84.25 41 GLN B CA 1
ATOM 2557 C C . GLN B 1 41 ? 10.281 -11.281 -38 1 84.25 41 GLN B C 1
ATOM 2559 O O . GLN B 1 41 ? 9.664 -10.398 -38.594 1 84.25 41 GLN B O 1
ATOM 2564 N N . GLU B 1 42 ? 9.742 -12.203 -37.312 1 81.25 42 GLU B N 1
ATOM 2565 C CA . GLU B 1 42 ? 8.289 -12.281 -37.219 1 81.25 42 GLU B CA 1
ATOM 2566 C C . GLU B 1 42 ? 7.707 -11.047 -36.531 1 81.25 42 GLU B C 1
ATOM 2568 O O . GLU B 1 42 ? 6.641 -10.57 -36.906 1 81.25 42 GLU B O 1
ATOM 2573 N N . LEU B 1 43 ? 8.453 -10.617 -35.562 1 81 43 LEU B N 1
ATOM 2574 C CA . LEU B 1 43 ? 7.984 -9.477 -34.781 1 81 43 LEU B CA 1
ATOM 2575 C C . LEU B 1 43 ? 8.477 -8.172 -35.375 1 81 43 LEU B C 1
ATOM 2577 O O . LEU B 1 43 ? 8.078 -7.09 -34.938 1 81 43 LEU B O 1
ATOM 2581 N N . GLU B 1 44 ? 9.312 -8.305 -36.375 1 82.69 44 GLU B N 1
ATOM 2582 C CA . GLU B 1 44 ? 9.914 -7.168 -37.062 1 82.69 44 GLU B CA 1
ATOM 2583 C C . GLU B 1 44 ? 10.594 -6.227 -36.062 1 82.69 44 GLU B C 1
ATOM 2585 O O . GLU B 1 44 ? 10.414 -5.008 -36.125 1 82.69 44 GLU B O 1
ATOM 2590 N N . THR B 1 45 ? 11.211 -6.773 -35.094 1 82.5 45 THR B N 1
ATOM 2591 C CA . THR B 1 45 ? 11.945 -6.008 -34.094 1 82.5 45 THR B CA 1
ATOM 2592 C C . THR B 1 45 ? 13.203 -6.754 -33.656 1 82.5 45 THR B C 1
ATOM 2594 O O . THR B 1 45 ? 13.289 -7.977 -33.781 1 82.5 45 THR B O 1
ATOM 2597 N N . THR B 1 46 ? 14.188 -5.992 -33.25 1 88.25 46 THR B N 1
ATOM 2598 C CA . THR B 1 46 ? 15.398 -6.57 -32.688 1 88.25 46 THR B CA 1
ATOM 2599 C C . THR B 1 46 ? 15.25 -6.715 -31.172 1 88.25 46 THR B C 1
ATOM 2601 O O . THR B 1 46 ? 14.875 -5.762 -30.484 1 88.25 46 THR B O 1
ATOM 2604 N N . LEU B 1 47 ? 15.43 -7.953 -30.75 1 90.38 47 LEU B N 1
ATOM 2605 C CA . LEU B 1 47 ? 15.242 -8.234 -29.328 1 90.38 47 LEU B CA 1
ATOM 2606 C C . LEU B 1 47 ? 16.578 -8.273 -28.594 1 90.38 47 LEU B C 1
ATOM 2608 O O . LEU B 1 47 ? 16.672 -7.895 -27.422 1 90.38 47 LEU B O 1
ATOM 2612 N N . PHE B 1 48 ? 17.625 -8.688 -29.328 1 91.94 48 PHE B N 1
ATOM 2613 C CA . PHE B 1 48 ? 18.922 -8.867 -28.703 1 91.94 48 PHE B CA 1
ATOM 2614 C C . PHE B 1 48 ? 20.031 -8.258 -29.562 1 91.94 48 PHE B C 1
ATOM 2616 O O . PHE B 1 48 ? 20.016 -8.391 -30.781 1 91.94 48 PHE B O 1
ATOM 2623 N N . ILE B 1 49 ? 20.953 -7.441 -28.891 1 90.31 49 ILE B N 1
ATOM 2624 C CA . ILE B 1 49 ? 22.156 -6.957 -29.531 1 90.31 49 ILE B CA 1
ATOM 2625 C C . ILE B 1 49 ? 23.344 -7.82 -29.109 1 90.31 49 ILE B C 1
ATOM 2627 O O . ILE B 1 49 ? 23.75 -7.809 -27.953 1 90.31 49 ILE B O 1
ATOM 2631 N N . ARG B 1 50 ? 23.828 -8.562 -30.125 1 86.12 50 ARG B N 1
ATOM 2632 C CA . ARG B 1 50 ? 24.875 -9.547 -29.828 1 86.12 50 ARG B CA 1
ATOM 2633 C C . ARG B 1 50 ? 26.25 -8.891 -29.766 1 86.12 50 ARG B C 1
ATOM 2635 O O . ARG B 1 50 ? 26.547 -7.973 -30.531 1 86.12 50 ARG B O 1
ATOM 2642 N N . HIS B 1 51 ? 27.031 -9.195 -28.703 1 85.88 51 HIS B N 1
ATOM 2643 C CA . HIS B 1 51 ? 28.438 -8.797 -28.578 1 85.88 51 HIS B CA 1
ATOM 2644 C C . HIS B 1 51 ? 29.281 -9.953 -28.062 1 85.88 51 HIS B C 1
ATOM 2646 O O . HIS B 1 51 ? 28.766 -11.047 -27.812 1 85.88 51 HIS B O 1
ATOM 2652 N N . LYS B 1 52 ? 30.562 -9.797 -27.984 1 79.81 52 LYS B N 1
ATOM 2653 C CA . LYS B 1 52 ? 31.531 -10.852 -27.672 1 79.81 52 LYS B CA 1
ATOM 2654 C C . LYS B 1 52 ? 31.219 -11.484 -26.312 1 79.81 52 LYS B C 1
ATOM 2656 O O . LYS B 1 52 ? 31.438 -12.68 -26.125 1 79.81 52 LYS B O 1
ATOM 2661 N N . LYS B 1 53 ? 30.609 -10.734 -25.422 1 79.19 53 LYS B N 1
ATOM 2662 C CA . LYS B 1 53 ? 30.438 -11.188 -24.047 1 79.19 53 LYS B CA 1
ATOM 2663 C C . LYS B 1 53 ? 29.016 -11.703 -23.812 1 79.19 53 LYS B C 1
ATOM 2665 O O . LYS B 1 53 ? 28.688 -12.141 -22.703 1 79.19 53 LYS B O 1
ATOM 2670 N N . GLY B 1 54 ? 28.188 -11.656 -24.859 1 84.88 54 GLY B N 1
ATOM 2671 C CA . GLY B 1 54 ? 26.812 -12.094 -24.719 1 84.88 54 GLY B CA 1
ATOM 2672 C C . GLY B 1 54 ? 25.828 -11.25 -25.5 1 84.88 54 GLY B C 1
ATOM 2673 O O . GLY B 1 54 ? 26.094 -10.906 -26.656 1 84.88 54 GLY B O 1
ATOM 2674 N N . VAL B 1 55 ? 24.609 -11.117 -24.938 1 88.25 55 VAL B N 1
ATOM 2675 C CA . VAL B 1 55 ? 23.609 -10.312 -25.641 1 88.25 55 VAL B CA 1
ATOM 2676 C C . VAL B 1 55 ? 23.109 -9.195 -24.719 1 88.25 55 VAL B C 1
ATOM 2678 O O . VAL B 1 55 ? 23.062 -9.359 -23.5 1 88.25 55 VAL B O 1
ATOM 2681 N N . ASN B 1 56 ? 22.922 -7.945 -25.297 1 85.75 56 ASN B N 1
ATOM 2682 C CA . ASN B 1 56 ? 22.203 -6.867 -24.625 1 85.75 56 ASN B CA 1
ATOM 2683 C C . ASN B 1 56 ? 20.719 -6.895 -24.984 1 85.75 56 ASN B C 1
ATOM 2685 O O . ASN B 1 56 ? 20.344 -7.141 -26.125 1 85.75 56 ASN B O 1
ATOM 2689 N N . LEU B 1 57 ? 19.922 -6.801 -23.984 1 84.38 57 LEU B N 1
ATOM 2690 C CA . LEU B 1 57 ? 18.469 -6.785 -24.141 1 84.38 57 LEU B CA 1
ATOM 2691 C C . LEU B 1 57 ? 17.984 -5.426 -24.641 1 84.38 57 LEU B C 1
ATOM 2693 O O . LEU B 1 57 ? 18.469 -4.391 -24.188 1 84.38 57 LEU B O 1
ATOM 2697 N N . THR B 1 58 ? 17.156 -5.414 -25.719 1 83.88 58 THR B N 1
ATOM 2698 C CA . THR B 1 58 ? 16.531 -4.18 -26.203 1 83.88 58 THR B CA 1
ATOM 2699 C C . THR B 1 58 ? 15.289 -3.848 -25.391 1 83.88 58 THR B C 1
ATOM 2701 O O . THR B 1 58 ? 14.828 -4.664 -24.594 1 83.88 58 THR B O 1
ATOM 2704 N N . ASP B 1 59 ? 14.805 -2.619 -25.594 1 73.06 59 ASP B N 1
ATOM 2705 C CA . ASP B 1 59 ? 13.562 -2.213 -24.953 1 73.06 59 ASP B CA 1
ATOM 2706 C C . ASP B 1 59 ? 12.406 -3.129 -25.359 1 73.06 59 ASP B C 1
ATOM 2708 O O . ASP B 1 59 ? 11.547 -3.453 -24.531 1 73.06 59 ASP B O 1
ATOM 2712 N N . GLU B 1 60 ? 12.516 -3.541 -26.547 1 77.56 60 GLU B N 1
ATOM 2713 C CA . GLU B 1 60 ? 11.484 -4.434 -27.078 1 77.56 60 GLU B CA 1
ATOM 2714 C C . GLU B 1 60 ? 11.547 -5.801 -26.406 1 77.56 60 GLU B C 1
ATOM 2716 O O . GLU B 1 60 ? 10.508 -6.426 -26.172 1 77.56 60 GLU B O 1
ATOM 2721 N N . ALA B 1 61 ? 12.766 -6.234 -26.125 1 81.69 61 ALA B N 1
ATOM 2722 C CA . ALA B 1 61 ? 12.914 -7.496 -25.406 1 81.69 61 ALA B CA 1
ATOM 2723 C C . ALA B 1 61 ? 12.289 -7.418 -24.016 1 81.69 61 ALA B C 1
ATOM 2725 O O . ALA B 1 61 ? 11.609 -8.352 -23.578 1 81.69 61 ALA B O 1
ATOM 2726 N N . HIS B 1 62 ? 12.484 -6.348 -23.422 1 74.19 62 HIS B N 1
ATOM 2727 C CA . HIS B 1 62 ? 11.938 -6.137 -22.078 1 74.19 62 HIS B CA 1
ATOM 2728 C C . HIS B 1 62 ? 10.414 -6.105 -22.109 1 74.19 62 HIS B C 1
ATOM 2730 O O . HIS B 1 62 ? 9.758 -6.578 -21.188 1 74.19 62 HIS B O 1
ATOM 2736 N N . TYR B 1 63 ? 9.93 -5.562 -23.25 1 66.06 63 TYR B N 1
ATOM 2737 C CA . TYR B 1 63 ? 8.484 -5.496 -23.422 1 66.06 63 TYR B CA 1
ATOM 2738 C C . TYR B 1 63 ? 7.902 -6.875 -23.703 1 66.06 63 TYR B C 1
ATOM 2740 O O . TYR B 1 63 ? 6.84 -7.227 -23.188 1 66.06 63 TYR B O 1
ATOM 2748 N N . LEU B 1 64 ? 8.586 -7.648 -24.484 1 71.12 64 LEU B N 1
ATOM 2749 C CA . LEU B 1 64 ? 8.078 -8.938 -24.938 1 71.12 64 LEU B CA 1
ATOM 2750 C C . LEU B 1 64 ? 8.18 -9.984 -23.844 1 71.12 64 LEU B C 1
ATOM 2752 O O . LEU B 1 64 ? 7.355 -10.906 -23.781 1 71.12 64 LEU B O 1
ATOM 2756 N N . TYR B 1 65 ? 9.18 -9.797 -23.016 1 75.19 65 TYR B N 1
ATOM 2757 C CA . TYR B 1 65 ? 9.5 -10.852 -22.062 1 75.19 65 TYR B CA 1
ATOM 2758 C C . TYR B 1 65 ? 8.305 -11.172 -21.172 1 75.19 65 TYR B C 1
ATOM 2760 O O . TYR B 1 65 ? 7.867 -12.32 -21.094 1 75.19 65 TYR B O 1
ATOM 2768 N N . PRO B 1 66 ? 7.703 -10.172 -20.656 1 62.34 66 PRO B N 1
ATOM 2769 C CA . PRO B 1 66 ? 6.543 -10.492 -19.812 1 62.34 66 PRO B CA 1
ATOM 2770 C C . PRO B 1 66 ? 5.402 -11.125 -20.609 1 62.34 66 PRO B C 1
ATOM 2772 O O . PRO B 1 66 ? 4.703 -12.008 -20.094 1 62.34 66 PRO B O 1
ATOM 2775 N N . LEU B 1 67 ? 5.238 -10.703 -21.766 1 62.38 67 LEU B N 1
ATOM 2776 C CA . LEU B 1 67 ? 4.199 -11.25 -22.641 1 62.38 67 LEU B CA 1
ATOM 2777 C C . LEU B 1 67 ? 4.516 -12.695 -23.016 1 62.38 67 LEU B C 1
ATOM 2779 O O . LEU B 1 67 ? 3.625 -13.547 -23.031 1 62.38 67 LEU B O 1
ATOM 2783 N N . ALA B 1 68 ? 5.754 -12.945 -23.328 1 71.06 68 ALA B N 1
ATOM 2784 C CA . ALA B 1 68 ? 6.199 -14.289 -23.688 1 71.06 68 ALA B CA 1
ATOM 2785 C C . ALA B 1 68 ? 5.984 -15.266 -22.531 1 71.06 68 ALA B C 1
ATOM 2787 O O . ALA B 1 68 ? 5.496 -16.375 -22.734 1 71.06 68 ALA B O 1
ATOM 2788 N N . ILE B 1 69 ? 6.32 -14.844 -21.469 1 64.25 69 ILE B N 1
ATOM 2789 C CA . ILE B 1 69 ? 6.18 -15.68 -20.281 1 64.25 69 ILE B CA 1
ATOM 2790 C C . ILE B 1 69 ? 4.703 -16 -20.047 1 64.25 69 ILE B C 1
ATOM 2792 O O . ILE B 1 69 ? 4.348 -17.141 -19.766 1 64.25 69 ILE B O 1
ATOM 2796 N N . ARG B 1 70 ? 3.875 -14.984 -20.234 1 59.09 70 ARG B N 1
ATOM 2797 C CA . ARG B 1 70 ? 2.434 -15.172 -20.109 1 59.09 70 ARG B CA 1
ATOM 2798 C C . ARG B 1 70 ? 1.935 -16.219 -21.109 1 59.09 70 ARG B C 1
ATOM 2800 O O . ARG B 1 70 ? 1.159 -17.109 -20.75 1 59.09 70 ARG B O 1
ATOM 2807 N N . LEU B 1 71 ? 2.363 -16.047 -22.234 1 58.22 71 LEU B N 1
ATOM 2808 C CA . LEU B 1 71 ? 1.916 -16.938 -23.312 1 58.22 71 LEU B CA 1
ATOM 2809 C C . LEU B 1 71 ? 2.418 -18.359 -23.094 1 58.22 71 LEU B C 1
ATOM 2811 O O . LEU B 1 71 ? 1.679 -19.328 -23.312 1 58.22 71 LEU B O 1
ATOM 2815 N N . LEU B 1 72 ? 3.623 -18.469 -22.656 1 62.5 72 LEU B N 1
ATOM 2816 C CA . LEU B 1 72 ? 4.188 -19.781 -22.406 1 62.5 72 LEU B CA 1
ATOM 2817 C C . LEU B 1 72 ? 3.5 -20.453 -21.219 1 62.5 72 LEU B C 1
ATOM 2819 O O . LEU B 1 72 ? 3.248 -21.672 -21.25 1 62.5 72 LEU B O 1
ATOM 2823 N N . ASN B 1 73 ? 3.236 -19.625 -20.328 1 58.97 73 ASN B N 1
ATOM 2824 C CA . ASN B 1 73 ? 2.514 -20.141 -19.172 1 58.97 73 ASN B CA 1
ATOM 2825 C C . ASN B 1 73 ? 1.089 -20.547 -19.547 1 58.97 73 ASN B C 1
ATOM 2827 O O . ASN B 1 73 ? 0.582 -21.547 -19.062 1 58.97 73 ASN B O 1
ATOM 2831 N N . ASP B 1 74 ? 0.513 -19.719 -20.375 1 52.91 74 ASP B N 1
ATOM 2832 C CA . ASP B 1 74 ? -0.823 -20.031 -20.859 1 52.91 74 ASP B CA 1
ATOM 2833 C C . ASP B 1 74 ? -0.825 -21.359 -21.625 1 52.91 74 ASP B C 1
ATOM 2835 O O . ASP B 1 74 ? -1.753 -22.156 -21.5 1 52.91 74 ASP B O 1
ATOM 2839 N N . VAL B 1 75 ? 0.17 -21.562 -22.375 1 49.75 75 VAL B N 1
ATOM 2840 C CA . VAL B 1 75 ? 0.262 -22.766 -23.188 1 49.75 75 VAL B CA 1
ATOM 2841 C C . VAL B 1 75 ? 0.545 -23.984 -22.297 1 49.75 75 VAL B C 1
ATOM 2843 O O . VAL B 1 75 ? 0.015 -25.062 -22.531 1 49.75 75 VAL B O 1
ATOM 2846 N N . ASN B 1 76 ? 1.416 -23.719 -21.375 1 49.38 76 ASN B N 1
ATOM 2847 C CA . ASN B 1 76 ? 1.702 -24.828 -20.484 1 49.38 76 ASN B CA 1
ATOM 2848 C C . ASN B 1 76 ? 0.479 -25.219 -19.656 1 49.38 76 ASN B C 1
ATOM 2850 O O . ASN B 1 76 ? 0.348 -26.359 -19.234 1 49.38 76 ASN B O 1
ATOM 2854 N N . ARG B 1 77 ? -0.238 -24.203 -19.453 1 45.91 77 ARG B N 1
ATOM 2855 C CA . ARG B 1 77 ? -1.483 -24.453 -18.734 1 45.91 77 ARG B CA 1
ATOM 2856 C C . ARG B 1 77 ? -2.521 -25.094 -19.641 1 45.91 77 ARG B C 1
ATOM 2858 O O . ARG B 1 77 ? -3.541 -25.609 -19.172 1 45.91 77 ARG B O 1
ATOM 2865 N N . LEU B 1 78 ? -2.268 -25.031 -20.859 1 41.94 78 LEU B N 1
ATOM 2866 C CA . LEU B 1 78 ? -3.225 -25.547 -21.812 1 41.94 78 LEU B CA 1
ATOM 2867 C C . LEU B 1 78 ? -3.494 -27.031 -21.562 1 41.94 78 LEU B C 1
ATOM 2869 O O . LEU B 1 78 ? -4.648 -27.469 -21.562 1 41.94 78 LEU B O 1
ATOM 2873 N N . PRO B 1 79 ? -2.441 -27.766 -21.609 1 39.94 79 PRO B N 1
ATOM 2874 C CA . PRO B 1 79 ? -2.861 -29.172 -21.438 1 39.94 79 PRO B CA 1
ATOM 2875 C C . PRO B 1 79 ? -3.625 -29.391 -20.141 1 39.94 79 PRO B C 1
ATOM 2877 O O . PRO B 1 79 ? -4.59 -30.156 -20.109 1 39.94 79 PRO B O 1
ATOM 2880 N N . GLN B 1 80 ? -2.998 -28.922 -19.062 1 40.16 80 GLN B N 1
ATOM 2881 C CA . GLN B 1 80 ? -3.719 -29.141 -17.812 1 40.16 80 GLN B CA 1
ATOM 2882 C C . GLN B 1 80 ? -5.07 -28.438 -17.828 1 40.16 80 GLN B C 1
ATOM 2884 O O . GLN B 1 80 ? -6 -28.859 -17.125 1 40.16 80 GLN B O 1
ATOM 2889 N N . LEU B 1 81 ? -5.105 -27.375 -18.531 1 37.97 81 LEU B N 1
ATOM 2890 C CA . LEU B 1 81 ? -6.414 -26.75 -18.719 1 37.97 81 LEU B CA 1
ATOM 2891 C C . LEU B 1 81 ? -7.363 -27.688 -19.453 1 37.97 81 LEU B C 1
ATOM 2893 O O . LEU B 1 81 ? -8.562 -27.703 -19.172 1 37.97 81 LEU B O 1
ATOM 2897 N N . PHE B 1 82 ? -6.84 -28.406 -20.453 1 34.53 82 PHE B N 1
ATOM 2898 C CA . PHE B 1 82 ? -7.777 -29.25 -21.188 1 34.53 82 PHE B CA 1
ATOM 2899 C C . PHE B 1 82 ? -8.109 -30.5 -20.391 1 34.53 82 PHE B C 1
ATOM 2901 O O . PHE B 1 82 ? -9.086 -31.188 -20.703 1 34.53 82 PHE B O 1
ATOM 2908 N N . GLN B 1 83 ? -7.172 -31.203 -19.797 1 36.28 83 GLN B N 1
ATOM 2909 C CA . GLN B 1 83 ? -7.676 -32.469 -19.297 1 36.28 83 GLN B CA 1
ATOM 2910 C C . GLN B 1 83 ? -8.852 -32.25 -18.344 1 36.28 83 GLN B C 1
ATOM 2912 O O . GLN B 1 83 ? -9.883 -32.938 -18.469 1 36.28 83 GLN B O 1
ATOM 2917 N N . GLN B 1 84 ? -8.68 -32.375 -16.906 1 38.62 84 GLN B N 1
ATOM 2918 C CA . GLN B 1 84 ? -9.875 -32.344 -16.062 1 38.62 84 GLN B CA 1
ATOM 2919 C C . GLN B 1 84 ? -10.633 -31.047 -16.219 1 38.62 84 GLN B C 1
ATOM 2921 O O . GLN B 1 84 ? -10.102 -29.969 -15.938 1 38.62 84 GLN B O 1
ATOM 2926 N N . ARG B 1 85 ? -11.477 -30.797 -17.188 1 40.62 85 ARG B N 1
ATOM 2927 C CA . ARG B 1 85 ? -12.461 -29.734 -17.406 1 40.62 85 ARG B CA 1
ATOM 2928 C C . ARG B 1 85 ? -12.898 -29.109 -16.094 1 40.62 85 ARG B C 1
ATOM 2930 O O . ARG B 1 85 ? -14.078 -28.812 -15.891 1 40.62 85 ARG B O 1
ATOM 2937 N N . THR B 1 86 ? -12.469 -29.406 -15.008 1 48.06 86 THR B N 1
ATOM 2938 C CA . THR B 1 86 ? -13.023 -28.656 -13.883 1 48.06 86 THR B CA 1
ATOM 2939 C C . THR B 1 86 ? -12.875 -27.156 -14.094 1 48.06 86 THR B C 1
ATOM 2941 O O . THR B 1 86 ? -11.766 -26.672 -14.336 1 48.06 86 THR B O 1
ATOM 2944 N N . GLU B 1 87 ? -13.914 -26.547 -14.805 1 60.16 87 GLU B N 1
ATOM 2945 C CA . GLU B 1 87 ? -14.188 -25.156 -15.18 1 60.16 87 GLU B CA 1
ATOM 2946 C C . GLU B 1 87 ? -13.562 -24.188 -14.188 1 60.16 87 GLU B C 1
ATOM 2948 O O . GLU B 1 87 ? -13.906 -24.188 -13.008 1 60.16 87 GLU B O 1
ATOM 2953 N N . CYS B 1 88 ? -12.367 -23.812 -14.445 1 77.69 88 CYS B N 1
ATOM 2954 C CA . CYS B 1 88 ? -11.82 -22.703 -13.672 1 77.69 88 CYS B CA 1
ATOM 2955 C C . CYS B 1 88 ? -12.758 -21.5 -13.688 1 77.69 88 CYS B C 1
ATOM 2957 O O . CYS B 1 88 ? -13.461 -21.281 -14.672 1 77.69 88 CYS B O 1
ATOM 2959 N N . LEU B 1 89 ? -13 -20.984 -12.508 1 86.12 89 LEU B N 1
ATOM 2960 C CA . LEU B 1 89 ? -13.82 -19.797 -12.336 1 86.12 89 LEU B CA 1
ATOM 2961 C C . LEU B 1 89 ? -12.953 -18.562 -12.086 1 86.12 89 LEU B C 1
ATOM 2963 O O . LEU B 1 89 ? -12.672 -18.219 -10.938 1 86.12 89 LEU B O 1
ATOM 2967 N N . PRO B 1 90 ? -12.539 -17.922 -13.219 1 90.38 90 PRO B N 1
ATOM 2968 C CA . PRO B 1 90 ? -11.68 -16.75 -13.047 1 90.38 90 PRO B CA 1
ATOM 2969 C C . PRO B 1 90 ? -12.422 -15.562 -12.453 1 90.38 90 PRO B C 1
ATOM 2971 O O . PRO B 1 90 ? -13.562 -15.289 -12.828 1 90.38 90 PRO B O 1
ATOM 2974 N N . LEU B 1 91 ? -11.828 -14.883 -11.492 1 95.31 91 LEU B N 1
ATOM 2975 C CA . LEU B 1 91 ? -12.352 -13.672 -10.867 1 95.31 91 LEU B CA 1
ATOM 2976 C C . LEU B 1 91 ? -11.25 -12.633 -10.672 1 95.31 91 LEU B C 1
ATOM 2978 O O . LEU B 1 91 ? -10.273 -12.891 -9.969 1 95.31 91 LEU B O 1
ATOM 2982 N N . THR B 1 92 ? -11.367 -11.539 -11.336 1 96.12 92 THR B N 1
ATOM 2983 C CA . THR B 1 92 ? -10.453 -10.43 -11.148 1 96.12 92 THR B CA 1
ATOM 2984 C C . THR B 1 92 ? -11.031 -9.406 -10.172 1 96.12 92 THR B C 1
ATOM 2986 O O . THR B 1 92 ? -12.094 -8.836 -10.422 1 96.12 92 THR B O 1
ATOM 2989 N N . LEU B 1 93 ? -10.32 -9.211 -9.07 1 97.88 93 LEU B N 1
ATOM 2990 C CA . LEU B 1 93 ? -10.734 -8.242 -8.055 1 97.88 93 LEU B CA 1
ATOM 2991 C C . LEU B 1 93 ? -9.734 -7.098 -7.957 1 97.88 93 LEU B C 1
ATOM 2993 O O . LEU B 1 93 ? -8.523 -7.332 -7.852 1 97.88 93 LEU B O 1
ATOM 2997 N N . ALA B 1 94 ? -10.258 -5.902 -8.031 1 97.69 94 ALA B N 1
ATOM 2998 C CA . ALA B 1 94 ? -9.445 -4.738 -7.68 1 97.69 94 ALA B CA 1
ATOM 2999 C C . ALA B 1 94 ? -9.578 -4.406 -6.195 1 97.69 94 ALA B C 1
ATOM 3001 O O . ALA B 1 94 ? -10.617 -4.664 -5.586 1 97.69 94 ALA B O 1
ATOM 3002 N N . ASN B 1 95 ? -8.531 -3.938 -5.672 1 95.12 95 ASN B N 1
ATOM 3003 C CA . ASN B 1 95 ? -8.672 -3.518 -4.281 1 95.12 95 ASN B CA 1
ATOM 3004 C C . ASN B 1 95 ? -8.07 -2.135 -4.047 1 95.12 95 ASN B C 1
ATOM 3006 O O . ASN B 1 95 ? -7.02 -1.809 -4.605 1 95.12 95 ASN B O 1
ATOM 3010 N N . PHE B 1 96 ? -8.836 -1.352 -3.297 1 92.5 96 PHE B N 1
ATOM 3011 C CA . PHE B 1 96 ? -8.383 -0.052 -2.812 1 92.5 96 PHE B CA 1
ATOM 3012 C C . PHE B 1 96 ? -7.188 -0.208 -1.88 1 92.5 96 PHE B C 1
ATOM 3014 O O . PHE B 1 96 ? -7.137 -1.143 -1.076 1 92.5 96 PHE B O 1
ATOM 3021 N N . PRO B 1 97 ? -6.266 0.822 -2.082 1 88.62 97 PRO B N 1
ATOM 3022 C CA . PRO B 1 97 ? -5.164 0.768 -1.118 1 88.62 97 PRO B CA 1
ATOM 3023 C C . PRO B 1 97 ? -5.602 1.112 0.303 1 88.62 97 PRO B C 1
ATOM 3025 O O . PRO B 1 97 ? -6.695 1.649 0.501 1 88.62 97 PRO B O 1
ATOM 3028 N N . ASP B 1 98 ? -4.918 0.752 1.325 1 90.75 98 ASP B N 1
ATOM 3029 C CA . ASP B 1 98 ? -5.125 1.139 2.717 1 90.75 98 ASP B CA 1
ATOM 3030 C C . ASP B 1 98 ? -6.23 0.305 3.359 1 90.75 98 ASP B C 1
ATOM 3032 O O . ASP B 1 98 ? -7.023 0.819 4.152 1 90.75 98 ASP B O 1
ATOM 3036 N N . LEU B 1 99 ? -6.469 -0.853 2.877 1 94.06 99 LEU B N 1
ATOM 3037 C CA . LEU B 1 99 ? -7.453 -1.736 3.492 1 94.06 99 LEU B CA 1
ATOM 3038 C C . LEU B 1 99 ? -6.797 -2.635 4.535 1 94.06 99 LEU B C 1
ATOM 3040 O O . LEU B 1 99 ? -5.582 -2.85 4.504 1 94.06 99 LEU B O 1
ATOM 3044 N N . SER B 1 100 ? -7.656 -3.111 5.453 1 95.56 100 SER B N 1
ATOM 3045 C CA . SER B 1 100 ? -7.223 -4.07 6.465 1 95.56 100 SER B CA 1
ATOM 3046 C C . SER B 1 100 ? -6.688 -5.344 5.82 1 95.56 100 SER B C 1
ATOM 3048 O O . SER B 1 100 ? -7.383 -5.996 5.039 1 95.56 100 SER B O 1
ATOM 3050 N N . GLN B 1 101 ? -5.465 -5.648 6.203 1 94.31 101 GLN B N 1
ATOM 3051 C CA . GLN B 1 101 ? -4.887 -6.891 5.699 1 94.31 101 GLN B CA 1
ATOM 3052 C C . GLN B 1 101 ? -5.637 -8.102 6.246 1 94.31 101 GLN B C 1
ATOM 3054 O O . GLN B 1 101 ? -5.832 -9.094 5.535 1 94.31 101 GLN B O 1
ATOM 3059 N N . THR B 1 102 ? -6.035 -7.992 7.445 1 94.38 102 THR B N 1
ATOM 3060 C CA . THR B 1 102 ? -6.746 -9.086 8.102 1 94.38 102 THR B CA 1
ATOM 3061 C C . THR B 1 102 ? -8.094 -9.328 7.43 1 94.38 102 THR B C 1
ATOM 3063 O O . THR B 1 102 ? -8.445 -10.469 7.121 1 94.38 102 THR B O 1
ATOM 3066 N N . GLU B 1 103 ? -8.797 -8.266 7.234 1 96 103 GLU B N 1
ATOM 3067 C CA . GLU B 1 103 ? -10.109 -8.414 6.609 1 96 103 GLU B CA 1
ATOM 3068 C C . GLU B 1 103 ? -9.984 -8.93 5.176 1 96 103 GLU B C 1
ATOM 3070 O O . GLU B 1 103 ? -10.781 -9.758 4.738 1 96 103 GLU B O 1
ATOM 3075 N N . LEU B 1 104 ? -9 -8.453 4.438 1 96.56 104 LEU B N 1
ATOM 3076 C CA . LEU B 1 104 ? -8.766 -8.938 3.082 1 96.56 104 LEU B CA 1
ATOM 3077 C C . LEU B 1 104 ? -8.461 -10.43 3.086 1 96.56 104 LEU B C 1
ATOM 3079 O O . LEU B 1 104 ? -9.016 -11.188 2.287 1 96.56 104 LEU B O 1
ATOM 3083 N N . ALA B 1 105 ? -7.586 -10.836 3.967 1 95.5 105 ALA B N 1
ATOM 3084 C CA . ALA B 1 105 ? -7.23 -12.25 4.07 1 95.5 105 ALA B CA 1
ATOM 3085 C C . ALA B 1 105 ? -8.461 -13.102 4.367 1 95.5 105 ALA B C 1
ATOM 3087 O O . ALA B 1 105 ? -8.648 -14.164 3.764 1 95.5 105 ALA B O 1
ATOM 3088 N N . ASN B 1 106 ? -9.258 -12.648 5.254 1 95.75 106 ASN B N 1
ATOM 3089 C CA . ASN B 1 106 ? -10.469 -13.375 5.602 1 95.75 106 ASN B CA 1
ATOM 3090 C C . ASN B 1 106 ? -11.414 -13.492 4.41 1 95.75 106 ASN B C 1
ATOM 3092 O O . ASN B 1 106 ? -11.977 -14.562 4.16 1 95.75 106 ASN B O 1
ATOM 3096 N N . CYS B 1 107 ? -11.562 -12.406 3.727 1 96.62 107 CYS B N 1
ATOM 3097 C CA . CYS B 1 107 ? -12.43 -12.391 2.551 1 96.62 107 CYS B CA 1
ATOM 3098 C C . CYS B 1 107 ? -11.938 -13.391 1.505 1 96.62 107 CYS B C 1
ATOM 3100 O O . CYS B 1 107 ? -12.719 -14.195 0.997 1 96.62 107 CYS B O 1
ATOM 3102 N N . PHE B 1 108 ? -10.672 -13.359 1.196 1 97.19 108 PHE B N 1
ATOM 3103 C CA . PHE B 1 108 ? -10.109 -14.219 0.158 1 97.19 108 PHE B CA 1
ATOM 3104 C C . PHE B 1 108 ? -10.125 -15.68 0.593 1 97.19 108 PHE B C 1
ATOM 3106 O O . PHE B 1 108 ? -10.352 -16.578 -0.224 1 97.19 108 PHE B O 1
ATOM 3113 N N . ALA B 1 109 ? -9.836 -15.914 1.86 1 96.31 109 ALA B N 1
ATOM 3114 C CA . ALA B 1 109 ? -9.898 -17.266 2.387 1 96.31 109 ALA B CA 1
ATOM 3115 C C . ALA B 1 109 ? -11.305 -17.844 2.24 1 96.31 109 ALA B C 1
ATOM 3117 O O . ALA B 1 109 ? -11.469 -19 1.825 1 96.31 109 ALA B O 1
ATOM 3118 N N . LEU B 1 110 ? -12.258 -17.016 2.574 1 96.38 110 LEU B N 1
ATOM 3119 C CA . LEU B 1 110 ? -13.656 -17.438 2.48 1 96.38 110 LEU B CA 1
ATOM 3120 C C . LEU B 1 110 ? -14.031 -17.766 1.037 1 96.38 110 LEU B C 1
ATOM 3122 O O . LEU B 1 110 ? -14.664 -18.781 0.766 1 96.38 110 LEU B O 1
ATOM 3126 N N . LEU B 1 111 ? -13.672 -16.906 0.107 1 96.81 111 LEU B N 1
ATOM 3127 C CA . LEU B 1 111 ? -13.953 -17.125 -1.308 1 96.81 111 LEU B CA 1
ATOM 3128 C C . LEU B 1 111 ? -13.305 -18.422 -1.793 1 96.81 111 LEU B C 1
ATOM 3130 O O . LEU B 1 111 ? -13.953 -19.219 -2.471 1 96.81 111 LEU B O 1
ATOM 3134 N N . ASN B 1 112 ? -12.055 -18.578 -1.439 1 94.31 112 ASN B N 1
ATOM 3135 C CA . ASN B 1 112 ? -11.312 -19.75 -1.877 1 94.31 112 ASN B CA 1
ATOM 3136 C C . ASN B 1 112 ? -11.914 -21.031 -1.314 1 94.31 112 ASN B C 1
ATOM 3138 O O . ASN B 1 112 ? -11.938 -22.062 -1.994 1 94.31 112 ASN B O 1
ATOM 3142 N N . GLN B 1 113 ? -12.383 -21 -0.144 1 94.25 113 GLN B N 1
ATOM 3143 C CA . GLN B 1 113 ? -12.953 -22.156 0.535 1 94.25 113 GLN B CA 1
ATOM 3144 C C . GLN B 1 113 ? -14.328 -22.516 -0.028 1 94.25 113 GLN B C 1
ATOM 3146 O O . GLN B 1 113 ? -14.672 -23.688 -0.161 1 94.25 113 GLN B O 1
ATOM 3151 N N . GLN B 1 114 ? -15.078 -21.547 -0.361 1 94.94 114 GLN B N 1
ATOM 3152 C CA . GLN B 1 114 ? -16.484 -21.766 -0.668 1 94.94 114 GLN B CA 1
ATOM 3153 C C . GLN B 1 114 ? -16.719 -21.859 -2.176 1 94.94 114 GLN B C 1
ATOM 3155 O O . GLN B 1 114 ? -17.781 -22.281 -2.625 1 94.94 114 GLN B O 1
ATOM 3160 N N . ILE B 1 115 ? -15.758 -21.438 -2.959 1 93.38 115 ILE B N 1
ATOM 3161 C CA . ILE B 1 115 ? -15.906 -21.484 -4.41 1 93.38 115 ILE B CA 1
ATOM 3162 C C . ILE B 1 115 ? -14.836 -22.391 -5.012 1 93.38 115 ILE B C 1
ATOM 3164 O O . ILE B 1 115 ? -13.727 -21.938 -5.305 1 93.38 115 ILE B O 1
ATOM 3168 N N . PRO B 1 116 ? -15.258 -23.562 -5.312 1 88.38 116 PRO B N 1
ATOM 3169 C CA . PRO B 1 116 ? -14.289 -24.484 -5.895 1 88.38 116 PRO B CA 1
ATOM 3170 C C . PRO B 1 116 ? -13.742 -24 -7.238 1 88.38 116 PRO B C 1
ATOM 3172 O O . PRO B 1 116 ? -14.477 -23.422 -8.039 1 88.38 116 PRO B O 1
ATOM 3175 N N . ASN B 1 117 ? -12.5 -24.141 -7.527 1 85.44 117 ASN B N 1
ATOM 3176 C CA . ASN B 1 117 ? -11.805 -23.859 -8.781 1 85.44 117 ASN B CA 1
ATOM 3177 C C . ASN B 1 117 ? -11.711 -22.359 -9.047 1 85.44 117 ASN B C 1
ATOM 3179 O O . ASN B 1 117 ? -11.609 -21.938 -10.195 1 85.44 117 ASN B O 1
ATOM 3183 N N . LEU B 1 118 ? -11.891 -21.609 -7.996 1 91.75 118 LEU B N 1
ATOM 3184 C CA . LEU B 1 118 ? -11.742 -20.156 -8.133 1 91.75 118 LEU B CA 1
ATOM 3185 C C . LEU B 1 118 ? -10.305 -19.797 -8.477 1 91.75 118 LEU B C 1
ATOM 3187 O O . LEU B 1 118 ? -9.367 -20.281 -7.848 1 91.75 118 LEU B O 1
ATOM 3191 N N . LEU B 1 119 ? -10.164 -19.062 -9.5 1 90.5 119 LEU B N 1
ATOM 3192 C CA . LEU B 1 119 ? -8.875 -18.469 -9.844 1 90.5 119 LEU B CA 1
ATOM 3193 C C . LEU B 1 119 ? -8.891 -16.969 -9.617 1 90.5 119 LEU B C 1
ATOM 3195 O O . LEU B 1 119 ? -9.398 -16.219 -10.445 1 90.5 119 LEU B O 1
ATOM 3199 N N . LEU B 1 120 ? -8.266 -16.578 -8.555 1 95.75 120 LEU B N 1
ATOM 3200 C CA . LEU B 1 120 ? -8.328 -15.18 -8.117 1 95.75 120 LEU B CA 1
ATOM 3201 C C . LEU B 1 120 ? -7.156 -14.383 -8.672 1 95.75 120 LEU B C 1
ATOM 3203 O O . LEU B 1 120 ? -6.012 -14.844 -8.641 1 95.75 120 LEU B O 1
ATOM 3207 N N . GLU B 1 121 ? -7.453 -13.266 -9.242 1 94.19 121 GLU B N 1
ATOM 3208 C CA . GLU B 1 121 ? -6.465 -12.281 -9.672 1 94.19 121 GLU B CA 1
ATOM 3209 C C . GLU B 1 121 ? -6.715 -10.922 -9.016 1 94.19 121 GLU B C 1
ATOM 3211 O O . GLU B 1 121 ? -7.824 -10.391 -9.086 1 94.19 121 GLU B O 1
ATOM 3216 N N . LEU B 1 122 ? -5.707 -10.438 -8.352 1 96.69 122 LEU B N 1
ATOM 3217 C CA . LEU B 1 122 ? -5.812 -9.117 -7.746 1 96.69 122 LEU B CA 1
ATOM 3218 C C . LEU B 1 122 ? -5.129 -8.062 -8.617 1 96.69 122 LEU B C 1
ATOM 3220 O O . LEU B 1 122 ? -4.016 -8.281 -9.102 1 96.69 122 LEU B O 1
ATOM 3224 N N . VAL B 1 123 ? -5.84 -6.895 -8.742 1 94.5 123 VAL B N 1
ATOM 3225 C CA . VAL B 1 123 ? -5.305 -5.801 -9.547 1 94.5 123 VAL B CA 1
ATOM 3226 C C . VAL B 1 123 ? -5.457 -4.48 -8.797 1 94.5 123 VAL B C 1
ATOM 3228 O O . VAL B 1 123 ? -6.098 -4.43 -7.746 1 94.5 123 VAL B O 1
ATOM 3231 N N . ASP B 1 124 ? -4.863 -3.449 -9.336 1 93.38 124 ASP B N 1
ATOM 3232 C CA . ASP B 1 124 ? -4.934 -2.133 -8.711 1 93.38 124 ASP B CA 1
ATOM 3233 C C . ASP B 1 124 ? -6.352 -1.573 -8.758 1 93.38 124 ASP B C 1
ATOM 3235 O O . ASP B 1 124 ? -7.121 -1.896 -9.664 1 93.38 124 ASP B O 1
ATOM 3239 N N . HIS B 1 125 ? -6.602 -0.685 -7.93 1 94.31 125 HIS B N 1
ATOM 3240 C CA . HIS B 1 125 ? -7.938 -0.155 -7.684 1 94.31 125 HIS B CA 1
ATOM 3241 C C . HIS B 1 125 ? -8.555 0.406 -8.961 1 94.31 125 HIS B C 1
ATOM 3243 O O . HIS B 1 125 ? -9.75 0.248 -9.203 1 94.31 125 HIS B O 1
ATOM 3249 N N . ASN B 1 126 ? -7.785 1.028 -9.797 1 91.44 126 ASN B N 1
ATOM 3250 C CA . ASN B 1 126 ? -8.328 1.715 -10.961 1 91.44 126 ASN B CA 1
ATOM 3251 C C . ASN B 1 126 ? -8.211 0.859 -12.219 1 91.44 126 ASN B C 1
ATOM 3253 O O . ASN B 1 126 ? -8.641 1.272 -13.297 1 91.44 126 ASN B O 1
ATOM 3257 N N . ALA B 1 127 ? -7.688 -0.32 -12.055 1 93.31 127 ALA B N 1
ATOM 3258 C CA . ALA B 1 127 ? -7.582 -1.236 -13.188 1 93.31 127 ALA B CA 1
ATOM 3259 C C . ALA B 1 127 ? -8.922 -1.905 -13.477 1 93.31 127 ALA B C 1
ATOM 3261 O O . ALA B 1 127 ? -9.781 -2.004 -12.594 1 93.31 127 ALA B O 1
ATOM 3262 N N . PRO B 1 128 ? -9.156 -2.271 -14.766 1 93.25 128 PRO B N 1
ATOM 3263 C CA . PRO B 1 128 ? -10.367 -3.037 -15.07 1 93.25 128 PRO B CA 1
ATOM 3264 C C . PRO B 1 128 ? -10.477 -4.32 -14.25 1 93.25 128 PRO B C 1
ATOM 3266 O O . PRO B 1 128 ? -9.492 -5.051 -14.109 1 93.25 128 PRO B O 1
ATOM 3269 N N . ALA B 1 129 ? -11.648 -4.578 -13.672 1 96.06 129 ALA B N 1
ATOM 3270 C CA . ALA B 1 129 ? -11.891 -5.754 -12.844 1 96.06 129 ALA B CA 1
ATOM 3271 C C . ALA B 1 129 ? -13.367 -6.129 -12.836 1 96.06 129 ALA B C 1
ATOM 3273 O O . ALA B 1 129 ? -14.211 -5.359 -13.305 1 96.06 129 ALA B O 1
ATOM 3274 N N . ASP B 1 130 ? -13.625 -7.367 -12.398 1 95.06 130 ASP B N 1
ATOM 3275 C CA . ASP B 1 130 ? -15.008 -7.816 -12.281 1 95.06 130 ASP B CA 1
ATOM 3276 C C . ASP B 1 130 ? -15.711 -7.109 -11.125 1 95.06 130 ASP B C 1
ATOM 3278 O O . ASP B 1 130 ? -16.922 -6.852 -11.195 1 95.06 130 ASP B O 1
ATOM 3282 N N . ALA B 1 131 ? -15 -6.871 -10.086 1 97.06 131 ALA B N 1
ATOM 3283 C CA . ALA B 1 131 ? -15.484 -6.168 -8.898 1 97.06 131 ALA B CA 1
ATOM 3284 C C . ALA B 1 131 ? -14.336 -5.492 -8.156 1 97.06 131 ALA B C 1
ATOM 3286 O O . ALA B 1 131 ? -13.164 -5.746 -8.445 1 97.06 131 ALA B O 1
ATOM 3287 N N . ARG B 1 132 ? -14.703 -4.613 -7.23 1 97.62 132 ARG B N 1
ATOM 3288 C CA . ARG B 1 132 ? -13.703 -3.857 -6.484 1 97.62 132 ARG B CA 1
ATOM 3289 C C . ARG B 1 132 ? -13.984 -3.906 -4.984 1 97.62 132 ARG B C 1
ATOM 3291 O O . ARG B 1 132 ? -15.109 -3.633 -4.551 1 97.62 132 ARG B O 1
ATOM 3298 N N . LEU B 1 133 ? -12.977 -4.344 -4.242 1 97.62 133 LEU B N 1
ATOM 3299 C CA . LEU B 1 133 ? -13.008 -4.141 -2.797 1 97.62 133 LEU B CA 1
ATOM 3300 C C . LEU B 1 133 ? -12.578 -2.723 -2.439 1 97.62 133 LEU B C 1
ATOM 3302 O O . LEU B 1 133 ? -11.406 -2.367 -2.602 1 97.62 133 LEU B O 1
ATOM 3306 N N . THR B 1 134 ? -13.539 -1.918 -1.952 1 96 134 THR B N 1
ATOM 3307 C CA . THR B 1 134 ? -13.281 -0.488 -1.838 1 96 134 THR B CA 1
ATOM 3308 C C . THR B 1 134 ? -14.195 0.149 -0.797 1 96 134 THR B C 1
ATOM 3310 O O . THR B 1 134 ? -14.758 -0.546 0.048 1 96 134 THR B O 1
ATOM 3313 N N . LEU B 1 135 ? -14.172 1.44 -0.834 1 91.06 135 LEU B N 1
ATOM 3314 C CA . LEU B 1 135 ? -15.023 2.234 0.043 1 91.06 135 LEU B CA 1
ATOM 3315 C C . LEU B 1 135 ? -16.359 2.561 -0.636 1 91.06 135 LEU B C 1
ATOM 3317 O O . LEU B 1 135 ? -16.422 2.664 -1.863 1 91.06 135 LEU B O 1
ATOM 3321 N N . ASP B 1 136 ? -17.344 2.771 0.128 1 89.06 136 ASP B N 1
ATOM 3322 C CA . ASP B 1 136 ? -18.688 3.074 -0.385 1 89.06 136 ASP B CA 1
ATOM 3323 C C . ASP B 1 136 ? -18.672 4.359 -1.21 1 89.06 136 ASP B C 1
ATOM 3325 O O . ASP B 1 136 ? -19.406 4.477 -2.195 1 89.06 136 ASP B O 1
ATOM 3329 N N . MET B 1 137 ? -17.828 5.262 -0.847 1 80.88 137 MET B N 1
ATOM 3330 C CA . MET B 1 137 ? -17.797 6.562 -1.511 1 80.88 137 MET B CA 1
ATOM 3331 C C . MET B 1 137 ? -17.312 6.426 -2.951 1 80.88 137 MET B C 1
ATOM 3333 O O . MET B 1 137 ? -17.5 7.336 -3.76 1 80.88 137 MET B O 1
ATOM 3337 N N . PHE B 1 138 ? -16.688 5.336 -3.285 1 87.94 138 PHE B N 1
ATOM 3338 C CA . PHE B 1 138 ? -16.156 5.164 -4.629 1 87.94 138 PHE B CA 1
ATOM 3339 C C . PHE B 1 138 ? -17.125 4.402 -5.512 1 87.94 138 PHE B C 1
ATOM 3341 O O . PHE B 1 138 ? -16.828 4.082 -6.66 1 87.94 138 PHE B O 1
ATOM 3348 N N . LYS B 1 139 ? -18.25 4.133 -4.988 1 89.69 139 LYS B N 1
ATOM 3349 C CA . LYS B 1 139 ? -19.281 3.447 -5.77 1 89.69 139 LYS B CA 1
ATOM 3350 C C . LYS B 1 139 ? -19.703 4.285 -6.973 1 89.69 139 LYS B C 1
ATOM 3352 O O . LYS B 1 139 ? -20.031 5.465 -6.828 1 89.69 139 LYS B O 1
ATOM 3357 N N . ALA B 1 140 ? -19.734 3.633 -8.094 1 89.12 140 ALA B N 1
ATOM 3358 C CA . ALA B 1 140 ? -20.234 4.297 -9.297 1 89.12 140 ALA B CA 1
ATOM 3359 C C . ALA B 1 140 ? -21.75 4.141 -9.422 1 89.12 140 ALA B C 1
ATOM 3361 O O . ALA B 1 140 ? -22.359 3.338 -8.711 1 89.12 140 ALA B O 1
ATOM 3362 N N . GLU B 1 141 ? -22.344 4.926 -10.305 1 88.5 141 GLU B N 1
ATOM 3363 C CA . GLU B 1 141 ? -23.797 4.93 -10.492 1 88.5 141 GLU B CA 1
ATOM 3364 C C . GLU B 1 141 ? -24.297 3.574 -10.984 1 88.5 141 GLU B C 1
ATOM 3366 O O . GLU B 1 141 ? -25.375 3.125 -10.602 1 88.5 141 GLU B O 1
ATOM 3371 N N . ASP B 1 142 ? -23.531 2.971 -11.773 1 91.75 142 ASP B N 1
ATOM 3372 C CA . ASP B 1 142 ? -23.953 1.702 -12.367 1 91.75 142 ASP B CA 1
ATOM 3373 C C . ASP B 1 142 ? -23.422 0.519 -11.562 1 91.75 142 ASP B C 1
ATOM 3375 O O . ASP B 1 142 ? -23.281 -0.585 -12.086 1 91.75 142 ASP B O 1
ATOM 3379 N N . GLU B 1 143 ? -23.094 0.797 -10.352 1 94.75 143 GLU B N 1
ATOM 3380 C CA . GLU B 1 143 ? -22.578 -0.259 -9.492 1 94.75 143 GLU B CA 1
ATOM 3381 C C . GLU B 1 143 ? -23.484 -0.478 -8.281 1 94.75 143 GLU B C 1
ATOM 3383 O O . GLU B 1 143 ? -24.25 0.41 -7.902 1 94.75 143 GLU B O 1
ATOM 3388 N N . ILE B 1 144 ? -23.391 -1.683 -7.762 1 94.38 144 ILE B N 1
ATOM 3389 C CA . ILE B 1 144 ? -23.953 -2.025 -6.461 1 94.38 144 ILE B CA 1
ATOM 3390 C C . ILE B 1 144 ? -22.844 -2.08 -5.414 1 94.38 144 ILE B C 1
ATOM 3392 O O . ILE B 1 144 ? -21.734 -2.504 -5.711 1 94.38 144 ILE B O 1
ATOM 3396 N N . PHE B 1 145 ? -23.188 -1.656 -4.281 1 94.69 145 PHE B N 1
ATOM 3397 C CA . PHE B 1 145 ? -22.266 -1.728 -3.162 1 94.69 145 PHE B CA 1
ATOM 3398 C C . PHE B 1 145 ? -22.75 -2.725 -2.117 1 94.69 145 PHE B C 1
ATOM 3400 O O . PHE B 1 145 ? -23.828 -2.559 -1.551 1 94.69 145 PHE B O 1
ATOM 3407 N N . LEU B 1 146 ? -21.953 -3.766 -1.85 1 95.25 146 LEU B N 1
ATOM 3408 C CA . LEU B 1 146 ? -22.203 -4.742 -0.794 1 95.25 146 LEU B CA 1
ATOM 3409 C C . LEU B 1 146 ? -21.312 -4.465 0.417 1 95.25 146 LEU B C 1
ATOM 3411 O O . LEU B 1 146 ? -20.125 -4.746 0.392 1 95.25 146 LEU B O 1
ATOM 3415 N N . PRO B 1 147 ? -21.906 -3.906 1.523 1 95.12 147 PRO B N 1
ATOM 3416 C CA . PRO B 1 147 ? -21.078 -3.633 2.705 1 95.12 147 PRO B CA 1
ATOM 3417 C C . PRO B 1 147 ? -20.531 -4.902 3.352 1 95.12 147 PRO B C 1
ATOM 3419 O O . PRO B 1 147 ? -21.266 -5.891 3.486 1 95.12 147 PRO B O 1
ATOM 3422 N N . LEU B 1 148 ? -19.25 -4.863 3.699 1 96.31 148 LEU B N 1
ATOM 3423 C CA . LEU B 1 148 ? -18.641 -6.043 4.297 1 96.31 148 LEU B CA 1
ATOM 3424 C C . LEU B 1 148 ? -18.203 -5.758 5.73 1 96.31 148 LEU B C 1
ATOM 3426 O O . LEU B 1 148 ? -18.422 -6.578 6.625 1 96.31 148 LEU B O 1
ATOM 3430 N N . TRP B 1 149 ? -17.438 -4.621 5.98 1 94.31 149 TRP B N 1
ATOM 3431 C CA . TRP B 1 149 ? -17.016 -4.273 7.336 1 94.31 149 TRP B CA 1
ATOM 3432 C C . TRP B 1 149 ? -16.828 -2.766 7.477 1 94.31 149 TRP B C 1
ATOM 3434 O O . TRP B 1 149 ? -16.812 -2.041 6.477 1 94.31 149 TRP B O 1
ATOM 3444 N N . ASP B 1 150 ? -16.75 -2.311 8.734 1 92.31 150 ASP B N 1
ATOM 3445 C CA . ASP B 1 150 ? -16.5 -0.911 9.062 1 92.31 150 ASP B CA 1
ATOM 3446 C C . ASP B 1 150 ? -15.148 -0.751 9.773 1 92.31 150 ASP B C 1
ATOM 3448 O O . ASP B 1 150 ? -14.656 -1.693 10.391 1 92.31 150 ASP B O 1
ATOM 3452 N N . GLU B 1 151 ? -14.586 0.369 9.547 1 91.31 151 GLU B N 1
ATOM 3453 C CA . GLU B 1 151 ? -13.375 0.746 10.273 1 91.31 151 GLU B CA 1
ATOM 3454 C C . GLU B 1 151 ? -13.516 2.123 10.914 1 91.31 151 GLU B C 1
ATOM 3456 O O . GLU B 1 151 ? -14 3.062 10.281 1 91.31 151 GLU B O 1
ATOM 3461 N N . ASP B 1 152 ? -13.055 2.223 12.078 1 90.06 152 ASP B N 1
ATOM 3462 C CA . ASP B 1 152 ? -13.094 3.502 12.781 1 90.06 152 ASP B CA 1
ATOM 3463 C C . ASP B 1 152 ? -11.828 4.312 12.516 1 90.06 152 ASP B C 1
ATOM 3465 O O . ASP B 1 152 ? -10.75 3.748 12.336 1 90.06 152 ASP B O 1
ATOM 3469 N N . TYR B 1 153 ? -12.055 5.605 12.422 1 88.12 153 TYR B N 1
ATOM 3470 C CA . TYR B 1 153 ? -10.906 6.5 12.461 1 88.12 153 TYR B CA 1
ATOM 3471 C C . TYR B 1 153 ? -10.492 6.797 13.898 1 88.12 153 TYR B C 1
ATOM 3473 O O . TYR B 1 153 ? -11.336 7.133 14.734 1 88.12 153 TYR B O 1
ATOM 3481 N N . VAL B 1 154 ? -9.227 6.699 14.141 1 90.56 154 VAL B N 1
ATOM 3482 C CA . VAL B 1 154 ? -8.711 6.934 15.484 1 90.56 154 VAL B CA 1
ATOM 3483 C C . VAL B 1 154 ? -7.449 7.789 15.414 1 90.56 154 VAL B C 1
ATOM 3485 O O . VAL B 1 154 ? -6.73 7.762 14.406 1 90.56 154 VAL B O 1
ATOM 3488 N N . LEU B 1 155 ? -7.281 8.547 16.453 1 92.12 155 LEU B N 1
ATOM 3489 C CA . LEU B 1 155 ? -6.059 9.336 16.562 1 92.12 155 LEU B CA 1
ATOM 3490 C C . LEU B 1 155 ? -4.863 8.445 16.891 1 92.12 155 LEU B C 1
ATOM 3492 O O . LEU B 1 155 ? -4.91 7.66 17.844 1 92.12 155 LEU B O 1
ATOM 3496 N N . CYS B 1 156 ? -3.807 8.516 16.109 1 95.31 156 CYS B N 1
ATOM 3497 C CA . CYS B 1 156 ? -2.643 7.66 16.312 1 95.31 156 CYS B CA 1
ATOM 3498 C C . CYS B 1 156 ? -1.383 8.492 16.516 1 95.31 156 CYS B C 1
ATOM 3500 O O . CYS B 1 156 ? -1.243 9.57 15.922 1 95.31 156 CYS B O 1
ATOM 3502 N N . MET B 1 157 ? -0.55 8.016 17.312 1 97.38 157 MET B N 1
ATOM 3503 C CA . MET B 1 157 ? 0.678 8.711 17.688 1 97.38 157 MET B CA 1
ATOM 3504 C C . MET B 1 157 ? 1.717 7.734 18.219 1 97.38 157 MET B C 1
ATOM 3506 O O . MET B 1 157 ? 1.417 6.559 18.438 1 97.38 157 MET B O 1
ATOM 3510 N N . LEU B 1 158 ? 2.982 8.164 18.328 1 97.81 158 LEU B N 1
ATOM 3511 C CA . LEU B 1 158 ? 4.004 7.395 19.031 1 97.81 158 LEU B CA 1
ATOM 3512 C C . LEU B 1 158 ? 3.729 7.375 20.531 1 97.81 158 LEU B C 1
ATOM 3514 O O . LEU B 1 158 ? 3.104 8.297 21.062 1 97.81 158 LEU B O 1
ATOM 3518 N N . PRO B 1 159 ? 4.207 6.344 21.25 1 97 159 PRO B N 1
ATOM 3519 C CA . PRO B 1 159 ? 3.883 6.172 22.672 1 97 159 PRO B CA 1
ATOM 3520 C C . PRO B 1 159 ? 4.395 7.32 23.531 1 97 159 PRO B C 1
ATOM 3522 O O . PRO B 1 159 ? 3.84 7.59 24.609 1 97 159 PRO B O 1
ATOM 3525 N N . ASP B 1 160 ? 5.402 8 23.094 1 96.19 160 ASP B N 1
ATOM 3526 C CA . ASP B 1 160 ? 5.996 9.055 23.906 1 96.19 160 ASP B CA 1
ATOM 3527 C C . ASP B 1 160 ? 5.297 10.391 23.672 1 96.19 160 ASP B C 1
ATOM 3529 O O . ASP B 1 160 ? 5.617 11.391 24.312 1 96.19 160 ASP B O 1
ATOM 3533 N N . HIS B 1 161 ? 4.363 10.453 22.781 1 96.38 161 HIS B N 1
ATOM 3534 C CA . HIS B 1 161 ? 3.611 11.68 22.531 1 96.38 161 HIS B CA 1
ATOM 3535 C C . HIS B 1 161 ? 2.811 12.094 23.766 1 96.38 161 HIS B C 1
ATOM 3537 O O . HIS B 1 161 ? 2.242 11.242 24.453 1 96.38 161 HIS B O 1
ATOM 3543 N N . PRO B 1 162 ? 2.668 13.336 24.047 1 95.31 162 PRO B N 1
ATOM 3544 C CA . PRO B 1 162 ? 1.982 13.812 25.25 1 95.31 162 PRO B CA 1
ATOM 3545 C C . PRO B 1 162 ? 0.532 13.336 25.328 1 95.31 162 PRO B C 1
ATOM 3547 O O . PRO B 1 162 ? 0.031 13.055 26.422 1 95.31 162 PRO B O 1
ATOM 3550 N N . LEU B 1 163 ? -0.079 13.234 24.297 1 95.94 163 LEU B N 1
ATOM 3551 C CA . LEU B 1 163 ? -1.494 12.883 24.266 1 95.94 163 LEU B CA 1
ATOM 3552 C C . LEU B 1 163 ? -1.682 11.375 24.438 1 95.94 163 LEU B C 1
ATOM 3554 O O . LEU B 1 163 ? -2.799 10.906 24.656 1 95.94 163 LEU B O 1
ATOM 3558 N N . ALA B 1 164 ? -0.607 10.602 24.312 1 96 164 ALA B N 1
ATOM 3559 C CA . ALA B 1 164 ? -0.678 9.148 24.312 1 96 164 ALA B CA 1
ATOM 3560 C C . ALA B 1 164 ? -1.13 8.617 25.672 1 96 164 ALA B C 1
ATOM 3562 O O . ALA B 1 164 ? -1.627 7.492 25.781 1 96 164 ALA B O 1
ATOM 3563 N N . GLN B 1 165 ? -1.037 9.406 26.672 1 93.75 165 GLN B N 1
ATOM 3564 C CA . GLN B 1 165 ? -1.333 8.953 28.016 1 93.75 165 GLN B CA 1
ATOM 3565 C C . GLN B 1 165 ? -2.789 9.227 28.391 1 93.75 165 GLN B C 1
ATOM 3567 O O . GLN B 1 165 ? -3.275 8.758 29.422 1 93.75 165 GLN B O 1
ATOM 3572 N N . LEU B 1 166 ? -3.467 9.898 27.547 1 94.19 166 LEU B N 1
ATOM 3573 C CA . LEU B 1 166 ? -4.859 10.242 27.812 1 94.19 166 LEU B CA 1
ATOM 3574 C C . LEU B 1 166 ? -5.785 9.094 27.422 1 94.19 166 LEU B C 1
ATOM 3576 O O . LEU B 1 166 ? -5.477 8.32 26.516 1 94.19 166 LEU B O 1
ATOM 3580 N N . GLU B 1 167 ? -6.883 8.984 28.109 1 93.06 167 GLU B N 1
ATOM 3581 C CA . GLU B 1 167 ? -7.902 8 27.75 1 93.06 167 GLU B CA 1
ATOM 3582 C C . GLU B 1 167 ? -8.688 8.453 26.516 1 93.06 167 GLU B C 1
ATOM 3584 O O . GLU B 1 167 ? -9.07 7.629 25.688 1 93.06 167 GLU B O 1
ATOM 3589 N N . LYS B 1 168 ? -8.891 9.742 26.484 1 93.69 168 LYS B N 1
ATOM 3590 C CA . LYS B 1 168 ? -9.578 10.398 25.375 1 93.69 168 LYS B CA 1
ATOM 3591 C C . LYS B 1 168 ? -9.016 11.797 25.141 1 93.69 168 LYS B C 1
ATOM 3593 O O . LYS B 1 168 ? -8.539 12.453 26.062 1 93.69 168 LYS B O 1
ATOM 3598 N N . VAL B 1 169 ? -9.062 12.164 23.844 1 91.44 169 VAL B N 1
ATOM 3599 C CA . VAL B 1 169 ? -8.586 13.5 23.5 1 91.44 169 VAL B CA 1
ATOM 3600 C C . VAL B 1 169 ? -9.758 14.375 23.062 1 91.44 169 VAL B C 1
ATOM 3602 O O . VAL B 1 169 ? -10.578 13.969 22.234 1 91.44 169 VAL B O 1
ATOM 3605 N N . THR B 1 170 ? -9.852 15.539 23.641 1 87.38 170 THR B N 1
ATOM 3606 C CA . THR B 1 170 ? -10.844 16.516 23.172 1 87.38 170 THR B CA 1
ATOM 3607 C C . THR B 1 170 ? -10.305 17.328 22 1 87.38 170 THR B C 1
ATOM 3609 O O . THR B 1 170 ? -9.094 17.484 21.859 1 87.38 170 THR B O 1
ATOM 3612 N N . PRO B 1 171 ? -11.219 17.828 21.203 1 81.69 171 PRO B N 1
ATOM 3613 C CA . PRO B 1 171 ? -10.766 18.672 20.109 1 81.69 171 PRO B CA 1
ATOM 3614 C C . PRO B 1 171 ? -9.883 19.828 20.578 1 81.69 171 PRO B C 1
ATOM 3616 O O . PRO B 1 171 ? -8.906 20.188 19.906 1 81.69 171 PRO B O 1
ATOM 3619 N N . ALA B 1 172 ? -10.195 20.406 21.719 1 83.12 172 ALA B N 1
ATOM 3620 C CA . ALA B 1 172 ? -9.422 21.516 22.266 1 83.12 172 ALA B CA 1
ATOM 3621 C C . ALA B 1 172 ? -7.992 21.094 22.578 1 83.12 172 ALA B C 1
ATOM 3623 O O . ALA B 1 172 ? -7.055 21.875 22.438 1 83.12 172 ALA B O 1
ATOM 3624 N N . GLU B 1 173 ? -7.859 19.859 22.938 1 88.88 173 GLU B N 1
ATOM 3625 C CA . GLU B 1 173 ? -6.543 19.344 23.297 1 88.88 173 GLU B CA 1
ATOM 3626 C C . GLU B 1 173 ? -5.676 19.125 22.062 1 88.88 173 GLU B C 1
ATOM 3628 O O . GLU B 1 173 ? -4.461 18.953 22.188 1 88.88 173 GLU B O 1
ATOM 3633 N N . LEU B 1 174 ? -6.25 19.156 20.922 1 86.75 174 LEU B N 1
ATOM 3634 C CA . LEU B 1 174 ? -5.508 18.984 19.672 1 86.75 174 LEU B CA 1
ATOM 3635 C C . LEU B 1 174 ? -4.863 20.297 19.234 1 86.75 174 LEU B C 1
ATOM 3637 O O . LEU B 1 174 ? -3.996 20.312 18.359 1 86.75 174 LEU B O 1
ATOM 3641 N N . HIS B 1 175 ? -5.246 21.297 19.922 1 83.19 175 HIS B N 1
ATOM 3642 C CA . HIS B 1 175 ? -4.82 22.641 19.531 1 83.19 175 HIS B CA 1
ATOM 3643 C C . HIS B 1 175 ? -3.299 22.75 19.5 1 83.19 175 HIS B C 1
ATOM 3645 O O . HIS B 1 175 ? -2.631 22.375 20.469 1 83.19 175 HIS B O 1
ATOM 3651 N N . LEU B 1 176 ? -2.787 23.109 18.312 1 80.81 176 LEU B N 1
ATOM 3652 C CA . LEU B 1 176 ? -1.402 23.5 18.062 1 80.81 176 LEU B CA 1
ATOM 3653 C C . LEU B 1 176 ? -0.492 22.281 18.016 1 80.81 176 LEU B C 1
ATOM 3655 O O . LEU B 1 176 ? 0.731 22.422 17.938 1 80.81 176 LEU B O 1
ATOM 3659 N N . HIS B 1 177 ? -1.033 21.062 18.125 1 89.12 177 HIS B N 1
ATOM 3660 C CA . HIS B 1 177 ? -0.2 19.875 17.953 1 89.12 177 HIS B CA 1
ATOM 3661 C C . HIS B 1 177 ? 0.171 19.688 16.484 1 89.12 177 HIS B C 1
ATOM 3663 O O . HIS B 1 177 ? -0.567 20.109 15.586 1 89.12 177 HIS B O 1
ATOM 3669 N N . ASP B 1 178 ? 1.321 19.078 16.312 1 90.81 178 ASP B N 1
ATOM 3670 C CA . ASP B 1 178 ? 1.784 18.766 14.969 1 90.81 178 ASP B CA 1
ATOM 3671 C C . ASP B 1 178 ? 0.911 17.688 14.328 1 90.81 178 ASP B C 1
ATOM 3673 O O . ASP B 1 178 ? 0.719 16.609 14.898 1 90.81 178 ASP B O 1
ATOM 3677 N N . PHE B 1 179 ? 0.372 18.047 13.164 1 89.56 179 PHE B N 1
ATOM 3678 C CA . PHE B 1 179 ? -0.586 17.172 12.492 1 89.56 179 PHE B CA 1
ATOM 3679 C C . PHE B 1 179 ? -0.16 16.906 11.055 1 89.56 179 PHE B C 1
ATOM 3681 O O . PHE B 1 179 ? 0.322 17.812 10.367 1 89.56 179 PHE B O 1
ATOM 3688 N N . ILE B 1 180 ? -0.312 15.68 10.695 1 91.31 180 ILE B N 1
ATOM 3689 C CA . ILE B 1 180 ? -0.06 15.289 9.312 1 91.31 180 ILE B CA 1
ATOM 3690 C C . ILE B 1 180 ? -1.361 15.344 8.516 1 91.31 180 ILE B C 1
ATOM 3692 O O . ILE B 1 180 ? -2.367 14.75 8.914 1 91.31 180 ILE B O 1
ATOM 3696 N N . GLU B 1 181 ? -1.273 15.969 7.445 1 83.12 181 GLU B N 1
ATOM 3697 C CA . GLU B 1 181 ? -2.449 16.188 6.609 1 83.12 181 GLU B CA 1
ATOM 3698 C C . GLU B 1 181 ? -2.625 15.055 5.602 1 83.12 181 GLU B C 1
ATOM 3700 O O . GLU B 1 181 ? -1.651 14.602 5 1 83.12 181 GLU B O 1
ATOM 3705 N N . CYS B 1 182 ? -3.799 14.57 5.586 1 78.69 182 CYS B N 1
ATOM 3706 C CA . CYS B 1 182 ? -4.199 13.648 4.531 1 78.69 182 CYS B CA 1
ATOM 3707 C C . CYS B 1 182 ? -5.457 14.133 3.828 1 78.69 182 CYS B C 1
ATOM 3709 O O . CYS B 1 182 ? -6.543 14.125 4.41 1 78.69 182 CYS B O 1
ATOM 3711 N N . PRO B 1 183 ? -5.336 14.789 2.707 1 62.84 183 PRO B N 1
ATOM 3712 C CA . PRO B 1 183 ? -6.41 15.602 2.133 1 62.84 183 PRO B CA 1
ATOM 3713 C C . PRO B 1 183 ? -7.762 14.891 2.158 1 62.84 183 PRO B C 1
ATOM 3715 O O . PRO B 1 183 ? -8.742 15.438 2.678 1 62.84 183 PRO B O 1
ATOM 3718 N N . PRO B 1 184 ? -8.055 13.883 1.139 1 54.88 184 PRO B N 1
ATOM 3719 C CA . PRO B 1 184 ? -9.477 13.695 0.835 1 54.88 184 PRO B CA 1
ATOM 3720 C C . PRO B 1 184 ? -10.195 12.828 1.867 1 54.88 184 PRO B C 1
ATOM 3722 O O . PRO B 1 184 ? -11.352 12.469 1.674 1 54.88 184 PRO B O 1
ATOM 3725 N N . CYS B 1 185 ? -9.656 12.672 3.033 1 57.28 185 CYS B N 1
ATOM 3726 C CA . CYS B 1 185 ? -10.336 11.68 3.861 1 57.28 185 CYS B CA 1
ATOM 3727 C C . CYS B 1 185 ? -11.422 12.328 4.715 1 57.28 185 CYS B C 1
ATOM 3729 O O . CYS B 1 185 ? -11.219 13.43 5.246 1 57.28 185 CYS B O 1
ATOM 3731 N N . GLU B 1 186 ? -12.664 11.812 4.555 1 58 186 GLU B N 1
ATOM 3732 C CA . GLU B 1 186 ? -13.82 12.312 5.301 1 58 186 GLU B CA 1
ATOM 3733 C C . GLU B 1 186 ? -13.469 12.555 6.766 1 58 186 GLU B C 1
ATOM 3735 O O . GLU B 1 186 ? -13.875 13.555 7.352 1 58 186 GLU B O 1
ATOM 3740 N N . ALA B 1 187 ? -12.688 11.656 7.27 1 58.5 187 ALA B N 1
ATOM 3741 C CA . ALA B 1 187 ? -12.367 11.781 8.688 1 58.5 187 ALA B CA 1
ATOM 3742 C C . ALA B 1 187 ? -11.5 13.016 8.945 1 58.5 187 ALA B C 1
ATOM 3744 O O . ALA B 1 187 ? -11.703 13.734 9.93 1 58.5 187 ALA B O 1
ATOM 3745 N N . HIS B 1 188 ? -10.523 13.141 8.125 1 62.03 188 HIS B N 1
ATOM 3746 C CA . HIS B 1 188 ? -9.68 14.32 8.242 1 62.03 188 HIS B CA 1
ATOM 3747 C C . HIS B 1 188 ? -10.5 15.602 8.117 1 62.03 188 HIS B C 1
ATOM 3749 O O . HIS B 1 188 ? -10.359 16.516 8.938 1 62.03 188 HIS B O 1
ATOM 3755 N N . GLN B 1 189 ? -11.352 15.438 7.242 1 58.94 189 GLN B N 1
ATOM 3756 C CA . GLN B 1 189 ? -12.18 16.609 6.98 1 58.94 189 GLN B CA 1
ATOM 3757 C C . GLN B 1 189 ? -13.094 16.922 8.164 1 58.94 189 GLN B C 1
ATOM 3759 O O . GLN B 1 189 ? -13.25 18.078 8.547 1 58.94 189 GLN B O 1
ATOM 3764 N N . GLN B 1 190 ? -13.609 15.945 8.617 1 60.81 190 GLN B N 1
ATOM 3765 C CA . GLN B 1 190 ? -14.5 16.109 9.758 1 60.81 190 GLN B CA 1
ATOM 3766 C C . GLN B 1 190 ? -13.75 16.656 10.969 1 60.81 190 GLN B C 1
ATOM 3768 O O . GLN B 1 190 ? -14.258 17.531 11.672 1 60.81 190 GLN B O 1
ATOM 3773 N N . THR B 1 191 ? -12.594 16.219 11.133 1 62.56 191 THR B N 1
ATOM 3774 C CA . THR B 1 191 ? -11.812 16.625 12.297 1 62.56 191 THR B CA 1
ATOM 3775 C C . THR B 1 191 ? -11.367 18.078 12.156 1 62.56 191 THR B C 1
ATOM 3777 O O . THR B 1 191 ? -11.508 18.875 13.086 1 62.56 191 THR B O 1
ATOM 3780 N N . ILE B 1 192 ? -10.883 18.359 11.039 1 61.34 192 ILE B N 1
ATOM 3781 C CA . ILE B 1 192 ? -10.43 19.719 10.812 1 61.34 192 ILE B CA 1
ATOM 3782 C C . ILE B 1 192 ? -11.609 20.672 10.922 1 61.34 192 ILE B C 1
ATOM 3784 O O . ILE B 1 192 ? -11.477 21.781 11.445 1 61.34 192 ILE B O 1
ATOM 3788 N N . GLY B 1 193 ? -12.672 20.141 10.477 1 61.28 193 GLY B N 1
ATOM 3789 C CA . GLY B 1 193 ? -13.883 20.938 10.617 1 61.28 193 GLY B CA 1
ATOM 3790 C C . GLY B 1 193 ? -14.25 21.203 12.062 1 61.28 193 GLY B C 1
ATOM 3791 O O . GLY B 1 193 ? -14.609 22.328 12.422 1 61.28 193 GLY B O 1
ATOM 3792 N N . LEU B 1 194 ? -14.133 20.203 12.797 1 59.53 194 LEU B N 1
ATOM 3793 C CA . LEU B 1 194 ? -14.438 20.312 14.219 1 59.53 194 LEU B CA 1
ATOM 3794 C C . LEU B 1 194 ? -13.492 21.312 14.898 1 59.53 194 LEU B C 1
ATOM 3796 O O . LEU B 1 194 ? -13.922 22.109 15.727 1 59.53 194 LEU B O 1
ATOM 3800 N N . LEU B 1 195 ? -12.266 21.297 14.469 1 63.38 195 LEU B N 1
ATOM 3801 C CA . LEU B 1 195 ? -11.273 22.188 15.078 1 63.38 195 LEU B CA 1
ATOM 3802 C C . LEU B 1 195 ? -11.516 23.625 14.672 1 63.38 195 LEU B C 1
ATOM 3804 O O . LEU B 1 195 ? -11.43 24.531 15.5 1 63.38 195 LEU B O 1
ATOM 3808 N N . ALA B 1 196 ? -11.828 23.75 13.531 1 57.81 196 ALA B N 1
ATOM 3809 C CA . ALA B 1 196 ? -12.016 25.094 13 1 57.81 196 ALA B CA 1
ATOM 3810 C C . ALA B 1 196 ? -13.195 25.781 13.672 1 57.81 196 ALA B C 1
ATOM 3812 O O . ALA B 1 196 ? -13.148 26.984 13.938 1 57.81 196 ALA B O 1
ATOM 3813 N N . CYS B 1 197 ? -14.148 25.078 13.914 1 55.62 197 CYS B N 1
ATOM 3814 C CA . CYS B 1 197 ? -15.359 25.625 14.523 1 55.62 197 CYS B CA 1
ATOM 3815 C C . CYS B 1 197 ? -15.062 26.188 15.906 1 55.62 197 CYS B C 1
ATOM 3817 O O . CYS B 1 197 ? -15.703 27.141 16.344 1 55.62 197 CYS B O 1
ATOM 3819 N N . ASP B 1 198 ? -14.102 25.688 16.438 1 57.84 198 ASP B N 1
ATOM 3820 C CA . ASP B 1 198 ? -13.805 26.109 17.797 1 57.84 198 ASP B CA 1
ATOM 3821 C C . ASP B 1 198 ? -12.578 27.031 17.828 1 57.84 198 ASP B C 1
ATOM 3823 O O . ASP B 1 198 ? -12.008 27.266 18.906 1 57.84 198 ASP B O 1
ATOM 3827 N N . GLY B 1 199 ? -12.219 27.453 16.672 1 60.62 199 GLY B N 1
ATOM 3828 C CA . GLY B 1 199 ? -11.055 28.328 16.609 1 60.62 199 GLY B CA 1
ATOM 3829 C C . GLY B 1 199 ? -9.75 27.609 16.891 1 60.62 199 GLY B C 1
ATOM 3830 O O . GLY B 1 199 ? -8.766 28.219 17.297 1 60.62 199 GLY B O 1
ATOM 3831 N N . LEU B 1 200 ? -9.922 26.422 16.891 1 64.25 200 LEU B N 1
ATOM 3832 C CA . LEU B 1 200 ? -8.75 25.578 17.125 1 64.25 200 LEU B CA 1
ATOM 3833 C C . LEU B 1 200 ? -8.031 25.266 15.82 1 64.25 200 LEU B C 1
ATOM 3835 O O . LEU B 1 200 ? -8.625 25.359 14.742 1 64.25 200 LEU B O 1
ATOM 3839 N N . ALA B 1 201 ? -6.719 25.25 16.047 1 71.69 201 ALA B N 1
ATOM 3840 C CA . ALA B 1 201 ? -5.926 24.906 14.867 1 71.69 201 ALA B CA 1
ATOM 3841 C C . ALA B 1 201 ? -4.844 23.891 15.203 1 71.69 201 ALA B C 1
ATOM 3843 O O . ALA B 1 201 ? -4.355 23.844 16.328 1 71.69 201 ALA B O 1
ATOM 3844 N N . VAL B 1 202 ? -4.566 23.031 14.211 1 75.69 202 VAL B N 1
ATOM 3845 C CA . VAL B 1 202 ? -3.422 22.125 14.344 1 75.69 202 VAL B CA 1
ATOM 3846 C C . VAL B 1 202 ? -2.258 22.656 13.508 1 75.69 202 VAL B C 1
ATOM 3848 O O . VAL B 1 202 ? -2.451 23.484 12.609 1 75.69 202 VAL B O 1
ATOM 3851 N N . ASN B 1 203 ? -1.083 22.297 13.922 1 81.31 203 ASN B N 1
ATOM 3852 C CA . ASN B 1 203 ? 0.1 22.625 13.133 1 81.31 203 ASN B CA 1
ATOM 3853 C C . ASN B 1 203 ? 0.334 21.594 12.031 1 81.31 203 ASN B C 1
ATOM 3855 O O . ASN B 1 203 ? 0.715 20.453 12.312 1 81.31 203 ASN B O 1
ATOM 3859 N N . LEU B 1 204 ? 0.109 21.969 10.82 1 81.38 204 LEU B N 1
ATOM 3860 C CA . LEU B 1 204 ? 0.317 21.062 9.703 1 81.38 204 LEU B CA 1
ATOM 3861 C C . LEU B 1 204 ? 1.798 20.953 9.352 1 81.38 204 LEU B C 1
ATOM 3863 O O . LEU B 1 204 ? 2.389 21.906 8.844 1 81.38 204 LEU B O 1
ATOM 3867 N N . VAL B 1 205 ? 2.395 19.766 9.555 1 87.75 205 VAL B N 1
ATOM 3868 C CA . VAL B 1 205 ? 3.848 19.656 9.492 1 87.75 205 VAL B CA 1
ATOM 3869 C C . VAL B 1 205 ? 4.254 18.781 8.312 1 87.75 205 VAL B C 1
ATOM 3871 O O . VAL B 1 205 ? 5.422 18.766 7.91 1 87.75 205 VAL B O 1
ATOM 3874 N N . ALA B 1 206 ? 3.326 18.062 7.773 1 91.81 206 ALA B N 1
ATOM 3875 C CA . ALA B 1 206 ? 3.568 17.172 6.629 1 91.81 206 ALA B CA 1
ATOM 3876 C C . ALA B 1 206 ? 2.266 16.844 5.91 1 91.81 206 ALA B C 1
ATOM 3878 O O . ALA B 1 206 ? 1.178 17.047 6.453 1 91.81 206 ALA B O 1
ATOM 3879 N N . LYS B 1 207 ? 2.48 16.344 4.746 1 90.19 207 LYS B N 1
ATOM 3880 C CA . LYS B 1 207 ? 1.332 16.016 3.91 1 90.19 207 LYS B CA 1
ATOM 3881 C C . LYS B 1 207 ? 1.543 14.688 3.191 1 90.19 207 LYS B C 1
ATOM 3883 O O . LYS B 1 207 ? 2.666 14.352 2.812 1 90.19 207 LYS B O 1
ATOM 3888 N N . ALA B 1 208 ? 0.498 13.984 3.037 1 93.06 208 ALA B N 1
ATOM 3889 C CA . ALA B 1 208 ? 0.543 12.719 2.305 1 93.06 208 ALA B CA 1
ATOM 3890 C C . ALA B 1 208 ? -0.731 12.516 1.491 1 93.06 208 ALA B C 1
ATOM 3892 O O . ALA B 1 208 ? -1.789 13.047 1.837 1 93.06 208 ALA B O 1
ATOM 3893 N N . GLU B 1 209 ? -0.632 11.633 0.498 1 87.69 209 GLU B N 1
ATOM 3894 C CA . GLU B 1 209 ? -1.735 11.453 -0.441 1 87.69 209 GLU B CA 1
ATOM 3895 C C . GLU B 1 209 ? -2.664 10.328 0.006 1 87.69 209 GLU B C 1
ATOM 3897 O O . GLU B 1 209 ? -3.83 10.289 -0.391 1 87.69 209 GLU B O 1
ATOM 3902 N N . HIS B 1 210 ? -2.193 9.367 0.732 1 88.5 210 HIS B N 1
ATOM 3903 C CA . HIS B 1 210 ? -3.061 8.289 1.196 1 88.5 210 HIS B CA 1
ATOM 3904 C C . HIS B 1 210 ? -2.709 7.879 2.623 1 88.5 210 HIS B C 1
ATOM 3906 O O . HIS B 1 210 ? -1.705 8.328 3.176 1 88.5 210 HIS B O 1
ATOM 3912 N N . LYS B 1 211 ? -3.51 7.094 3.197 1 91.38 211 LYS B N 1
ATOM 3913 C CA . LYS B 1 211 ? -3.467 6.809 4.629 1 91.38 211 LYS B CA 1
ATOM 3914 C C . LYS B 1 211 ? -2.211 6.027 4.996 1 91.38 211 LYS B C 1
ATOM 3916 O O . LYS B 1 211 ? -1.644 6.223 6.074 1 91.38 211 LYS B O 1
ATOM 3921 N N . THR B 1 212 ? -1.8 5.191 4.137 1 93.12 212 THR B N 1
ATOM 3922 C CA . THR B 1 212 ? -0.579 4.438 4.402 1 93.12 212 THR B CA 1
ATOM 3923 C C . THR B 1 212 ? 0.626 5.371 4.48 1 93.12 212 THR B C 1
ATOM 3925 O O . THR B 1 212 ? 1.497 5.199 5.336 1 93.12 212 THR B O 1
ATOM 3928 N N . GLN B 1 213 ? 0.703 6.32 3.629 1 94.06 213 GLN B N 1
ATOM 3929 C CA . GLN B 1 213 ? 1.775 7.309 3.674 1 94.06 213 GLN B CA 1
ATOM 3930 C C . GLN B 1 213 ? 1.711 8.133 4.957 1 94.06 213 GLN B C 1
ATOM 3932 O O . GLN B 1 213 ? 2.744 8.445 5.551 1 94.06 213 GLN B O 1
ATOM 3937 N N . VAL B 1 214 ? 0.507 8.477 5.32 1 93.62 214 VAL B N 1
ATOM 3938 C CA . VAL B 1 214 ? 0.333 9.18 6.586 1 93.62 214 VAL B CA 1
ATOM 3939 C C . VAL B 1 214 ? 0.904 8.344 7.727 1 93.62 214 VAL B C 1
ATOM 3941 O O . VAL B 1 214 ? 1.634 8.859 8.578 1 93.62 214 VAL B O 1
ATOM 3944 N N . MET B 1 215 ? 0.593 7.129 7.68 1 95.44 215 MET B N 1
ATOM 3945 C CA . MET B 1 215 ? 1.074 6.215 8.711 1 95.44 215 MET B CA 1
ATOM 3946 C C . MET B 1 215 ? 2.598 6.215 8.773 1 95.44 215 MET B C 1
ATOM 3948 O O . MET B 1 215 ? 3.182 6.246 9.852 1 95.44 215 MET B O 1
ATOM 3952 N N . HIS B 1 216 ? 3.234 6.188 7.656 1 95.62 216 HIS B N 1
ATOM 3953 C CA . HIS B 1 216 ? 4.691 6.219 7.617 1 95.62 216 HIS B CA 1
ATOM 3954 C C . HIS B 1 216 ? 5.234 7.465 8.312 1 95.62 216 HIS B C 1
ATOM 3956 O O . HIS B 1 216 ? 6.219 7.387 9.055 1 95.62 216 HIS B O 1
ATOM 3962 N N . LEU B 1 217 ? 4.609 8.539 8.055 1 97.06 217 LEU B N 1
ATOM 3963 C CA . LEU B 1 217 ? 5.059 9.805 8.625 1 97.06 217 LEU B CA 1
ATOM 3964 C C . LEU B 1 217 ? 4.824 9.844 10.125 1 97.06 217 LEU B C 1
ATOM 3966 O O . LEU B 1 217 ? 5.656 10.367 10.875 1 97.06 217 LEU B O 1
ATOM 3970 N N . VAL B 1 218 ? 3.705 9.32 10.57 1 97.38 218 VAL B N 1
ATOM 3971 C CA . VAL B 1 218 ? 3.436 9.234 12.008 1 97.38 218 VAL B CA 1
ATOM 3972 C C . VAL B 1 218 ? 4.469 8.336 12.672 1 97.38 218 VAL B C 1
ATOM 3974 O O . VAL B 1 218 ? 5.004 8.672 13.734 1 97.38 218 VAL B O 1
ATOM 3977 N N . GLN B 1 219 ? 4.75 7.234 12.047 1 97.25 219 GLN B N 1
ATOM 3978 C CA . GLN B 1 219 ? 5.73 6.297 12.578 1 97.25 219 GLN B CA 1
ATOM 3979 C C . GLN B 1 219 ? 7.105 6.945 12.695 1 97.25 219 GLN B C 1
ATOM 3981 O O . GLN B 1 219 ? 7.902 6.574 13.562 1 97.25 219 GLN B O 1
ATOM 3986 N N . ALA B 1 220 ? 7.359 7.871 11.836 1 96.69 220 ALA B N 1
ATOM 3987 C CA . ALA B 1 220 ? 8.641 8.578 11.828 1 96.69 220 ALA B CA 1
ATOM 3988 C C . ALA B 1 220 ? 8.688 9.648 12.914 1 96.69 220 ALA B C 1
ATOM 3990 O O . ALA B 1 220 ? 9.727 10.258 13.156 1 96.69 220 ALA B O 1
ATOM 3991 N N . GLY B 1 221 ? 7.547 9.953 13.469 1 96.25 221 GLY B N 1
ATOM 3992 C CA . GLY B 1 221 ? 7.488 10.898 14.57 1 96.25 221 GLY B CA 1
ATOM 3993 C C . GLY B 1 221 ? 7.289 12.336 14.117 1 96.25 221 GLY B C 1
ATOM 3994 O O . GLY B 1 221 ? 7.543 13.273 14.875 1 96.25 221 GLY B O 1
ATOM 3995 N N . LEU B 1 222 ? 6.789 12.508 12.891 1 96 222 LEU B N 1
ATOM 3996 C CA . LEU B 1 222 ? 6.66 13.867 12.367 1 96 222 LEU B CA 1
ATOM 3997 C C . LEU B 1 222 ? 5.438 14.562 12.961 1 96 222 LEU B C 1
ATOM 3999 O O . LEU B 1 222 ? 5.359 15.789 12.969 1 96 222 LEU B O 1
ATOM 4003 N N . GLY B 1 223 ? 4.5 13.797 13.375 1 95.75 223 GLY B N 1
ATOM 4004 C CA . GLY B 1 223 ? 3.246 14.312 13.906 1 95.75 223 GLY B CA 1
ATOM 4005 C C . GLY B 1 223 ? 2.219 13.227 14.164 1 95.75 223 GLY B C 1
ATOM 4006 O O . GLY B 1 223 ? 2.541 12.039 14.133 1 95.75 223 GLY B O 1
ATOM 4007 N N . ILE B 1 224 ? 1.022 13.688 14.5 1 95 224 ILE B N 1
ATOM 4008 C CA . ILE B 1 224 ? -0.085 12.773 14.75 1 95 224 ILE B CA 1
ATOM 4009 C C . ILE B 1 224 ? -1.14 12.93 13.656 1 95 224 ILE B C 1
ATOM 4011 O O . ILE B 1 224 ? -1.079 13.875 12.859 1 95 224 ILE B O 1
ATOM 4015 N N . SER B 1 225 ? -2.029 11.961 13.547 1 92.88 225 SER B N 1
ATOM 4016 C CA . SER B 1 225 ? -3.117 12.031 12.578 1 92.88 225 SER B CA 1
ATOM 4017 C C . SER B 1 225 ? -4.211 11.023 12.898 1 92.88 225 SER B C 1
ATOM 4019 O O . SER B 1 225 ? -4.078 10.234 13.836 1 92.88 225 SER B O 1
ATOM 4021 N N . PHE B 1 226 ? -5.277 11.164 12.156 1 89.69 226 PHE B N 1
ATOM 4022 C CA . PHE B 1 226 ? -6.34 10.164 12.203 1 89.69 226 PHE B CA 1
ATOM 4023 C C . PHE B 1 226 ? -6.148 9.117 11.109 1 89.69 226 PHE B C 1
ATOM 4025 O O . PHE B 1 226 ? -5.945 9.461 9.945 1 89.69 226 PHE B O 1
ATOM 4032 N N . LEU B 1 227 ? -6.203 7.906 11.523 1 92.06 227 LEU B N 1
ATOM 4033 C CA . LEU B 1 227 ? -6.094 6.809 10.57 1 92.06 227 LEU B CA 1
ATOM 4034 C C . LEU B 1 227 ? -7.16 5.75 10.836 1 92.06 227 LEU B C 1
ATOM 4036 O O . LEU B 1 227 ? -7.59 5.574 11.984 1 92.06 227 LEU B O 1
ATOM 4040 N N . PRO B 1 228 ? -7.629 5.098 9.75 1 92.19 228 PRO B N 1
ATOM 4041 C CA . PRO B 1 228 ? -8.547 3.979 9.984 1 92.19 228 PRO B CA 1
ATOM 4042 C C . PRO B 1 228 ? -7.871 2.797 10.68 1 92.19 228 PRO B C 1
ATOM 4044 O O . PRO B 1 228 ? -6.699 2.514 10.414 1 92.19 228 PRO B O 1
ATOM 4047 N N . THR B 1 229 ? -8.648 2.078 11.484 1 93.88 229 THR B N 1
ATOM 4048 C CA . THR B 1 229 ? -8.117 0.967 12.266 1 93.88 229 THR B CA 1
ATOM 4049 C C . THR B 1 229 ? -7.504 -0.093 11.359 1 93.88 229 THR B C 1
ATOM 4051 O O . THR B 1 229 ? -6.527 -0.747 11.734 1 93.88 229 THR B O 1
ATOM 4054 N N . GLY B 1 230 ? -8.016 -0.263 10.188 1 94.44 230 GLY B N 1
ATOM 4055 C CA . GLY B 1 230 ? -7.469 -1.245 9.266 1 94.44 230 GLY B CA 1
ATOM 4056 C C . GLY B 1 230 ? -6.035 -0.949 8.859 1 94.44 230 GLY B C 1
ATOM 4057 O O . GLY B 1 230 ? -5.223 -1.864 8.727 1 94.44 230 GLY B O 1
ATOM 4058 N N . VAL B 1 231 ? -5.746 0.291 8.602 1 93.88 231 VAL B N 1
ATOM 4059 C CA . VAL B 1 231 ? -4.406 0.712 8.211 1 93.88 231 VAL B CA 1
ATOM 4060 C C . VAL B 1 231 ? -3.447 0.548 9.383 1 93.88 231 VAL B C 1
ATOM 4062 O O . VAL B 1 231 ? -2.273 0.221 9.195 1 93.88 231 VAL B O 1
ATOM 4065 N N . LEU B 1 232 ? -3.92 0.643 10.562 1 95.31 232 LEU B N 1
ATOM 4066 C CA . LEU B 1 232 ? -3.104 0.648 11.766 1 95.31 232 LEU B CA 1
ATOM 4067 C C . LEU B 1 232 ? -2.746 -0.773 12.188 1 95.31 232 LEU B C 1
ATOM 4069 O O . LEU B 1 232 ? -1.897 -0.972 13.062 1 95.31 232 LEU B O 1
ATOM 4073 N N . GLU B 1 233 ? -3.35 -1.767 11.594 1 93.94 233 GLU B N 1
ATOM 4074 C CA . GLU B 1 233 ? -3.053 -3.158 11.922 1 93.94 233 GLU B CA 1
ATOM 4075 C C . GLU B 1 233 ? -1.558 -3.443 11.82 1 93.94 233 GLU B C 1
ATOM 4077 O O . GLU B 1 233 ? -1.026 -4.281 12.547 1 93.94 233 GLU B O 1
ATOM 4082 N N . THR B 1 234 ? -0.909 -2.711 10.969 1 90.31 234 THR B N 1
ATOM 4083 C CA . THR B 1 234 ? 0.48 -3.016 10.648 1 90.31 234 THR B CA 1
ATOM 4084 C C . THR B 1 234 ? 1.428 -2.098 11.414 1 90.31 234 THR B C 1
ATOM 4086 O O . THR B 1 234 ? 2.648 -2.203 11.281 1 90.31 234 THR B O 1
ATOM 4089 N N . ALA B 1 235 ? 0.935 -1.185 12.133 1 93.44 235 ALA B N 1
ATOM 4090 C CA . ALA B 1 235 ? 1.751 -0.212 12.852 1 93.44 235 ALA B CA 1
ATOM 4091 C C . ALA B 1 235 ? 1.712 -0.472 14.359 1 93.44 235 ALA B C 1
ATOM 4093 O O . ALA B 1 235 ? 1.255 0.375 15.125 1 93.44 235 ALA B O 1
ATOM 4094 N N . LYS B 1 236 ? 2.348 -1.514 14.805 1 88.94 236 LYS B N 1
ATOM 4095 C CA . LYS B 1 236 ? 2.227 -1.993 16.172 1 88.94 236 LYS B CA 1
ATOM 4096 C C . LYS B 1 236 ? 2.949 -1.064 17.156 1 88.94 236 LYS B C 1
ATOM 4098 O O . LYS B 1 236 ? 2.688 -1.093 18.359 1 88.94 236 LYS B O 1
ATOM 4103 N N . GLN B 1 237 ? 3.807 -0.29 16.656 1 93.38 237 GLN B N 1
ATOM 4104 C CA . GLN B 1 237 ? 4.559 0.604 17.531 1 93.38 237 GLN B CA 1
ATOM 4105 C C . GLN B 1 237 ? 3.746 1.853 17.875 1 93.38 237 GLN B C 1
ATOM 4107 O O . GLN B 1 237 ? 4.109 2.611 18.766 1 93.38 237 GLN B O 1
ATOM 4112 N N . LEU B 1 238 ? 2.691 2.08 17.125 1 97.19 238 LEU B N 1
ATOM 4113 C CA . LEU B 1 238 ? 1.854 3.246 17.375 1 97.19 238 LEU B CA 1
ATOM 4114 C C . LEU B 1 238 ? 0.789 2.936 18.422 1 97.19 238 LEU B C 1
ATOM 4116 O O . LEU B 1 238 ? 0.342 1.792 18.531 1 97.19 238 LEU B O 1
ATOM 4120 N N . VAL B 1 239 ? 0.414 3.973 19.156 1 97.5 239 VAL B N 1
ATOM 4121 C CA . VAL B 1 239 ? -0.714 3.881 20.078 1 97.5 239 VAL B CA 1
ATOM 4122 C C . VAL B 1 239 ? -1.864 4.75 19.578 1 97.5 239 VAL B C 1
ATOM 4124 O O . VAL B 1 239 ? -1.65 5.688 18.812 1 97.5 239 VAL B O 1
ATOM 4127 N N . THR B 1 240 ? -3.053 4.371 20 1 96.38 240 THR B N 1
ATOM 4128 C CA . THR B 1 240 ? -4.238 5.094 19.547 1 96.38 240 THR B CA 1
ATOM 4129 C C . THR B 1 240 ? -5.012 5.648 20.734 1 96.38 240 THR B C 1
ATOM 4131 O O . THR B 1 240 ? -5.051 5.027 21.797 1 96.38 240 THR B O 1
ATOM 4134 N N . VAL B 1 241 ? -5.555 6.816 20.547 1 94.38 241 VAL B N 1
ATOM 4135 C CA . VAL B 1 241 ? -6.422 7.445 21.531 1 94.38 241 VAL B CA 1
ATOM 4136 C C . VAL B 1 241 ? -7.707 7.93 20.875 1 94.38 241 VAL B C 1
ATOM 4138 O O . VAL B 1 241 ? -7.66 8.602 19.844 1 94.38 241 VAL B O 1
ATOM 4141 N N . PRO B 1 242 ? -8.828 7.516 21.422 1 90.31 242 PRO B N 1
ATOM 4142 C CA . PRO B 1 242 ? -10.078 7.98 20.812 1 90.31 242 PRO B CA 1
ATOM 4143 C C . PRO B 1 242 ? -10.281 9.484 20.969 1 90.31 242 PRO B C 1
ATOM 4145 O O . PRO B 1 242 ? -9.859 10.07 21.969 1 90.31 242 PRO B O 1
ATOM 4148 N N . LEU B 1 243 ? -10.859 10.055 19.922 1 84.62 243 LEU B N 1
ATOM 4149 C CA . LEU B 1 243 ? -11.281 11.445 20 1 84.62 243 LEU B CA 1
ATOM 4150 C C . LEU B 1 243 ? -12.641 11.562 20.688 1 84.62 243 LEU B C 1
ATOM 4152 O O . LEU B 1 243 ? -13.547 10.773 20.406 1 84.62 243 LEU B O 1
ATOM 4156 N N . ASP B 1 244 ? -12.703 12.547 21.562 1 84.62 244 ASP B N 1
ATOM 4157 C CA . ASP B 1 244 ? -13.992 12.836 22.172 1 84.62 244 ASP B CA 1
ATOM 4158 C C . ASP B 1 244 ? -14.898 13.609 21.203 1 84.62 244 ASP B C 1
ATOM 4160 O O . ASP B 1 244 ? -14.875 14.836 21.172 1 84.62 244 ASP B O 1
ATOM 4164 N N . GLY B 1 245 ? -15.648 12.883 20.516 1 76.25 245 GLY B N 1
ATOM 4165 C CA . GLY B 1 245 ? -16.516 13.43 19.484 1 76.25 245 GLY B CA 1
ATOM 4166 C C . GLY B 1 245 ? -17.344 12.367 18.781 1 76.25 245 GLY B C 1
ATOM 4167 O O . GLY B 1 245 ? -17.453 11.234 19.266 1 76.25 245 GLY B O 1
ATOM 4168 N N . PRO B 1 246 ? -18 12.812 17.734 1 74.44 246 PRO B N 1
ATOM 4169 C CA . PRO B 1 246 ? -18.797 11.844 16.984 1 74.44 246 PRO B CA 1
ATOM 4170 C C . PRO B 1 246 ? -17.938 10.719 16.391 1 74.44 246 PRO B C 1
ATOM 4172 O O . PRO B 1 246 ? -16.766 10.93 16.078 1 74.44 246 PRO B O 1
ATOM 4175 N N . ARG B 1 247 ? -18.562 9.562 16.312 1 79.94 247 ARG B N 1
ATOM 4176 C CA . ARG B 1 247 ? -17.891 8.43 15.688 1 79.94 247 ARG B CA 1
ATOM 4177 C C . ARG B 1 247 ? -17.594 8.703 14.211 1 79.94 247 ARG B C 1
ATOM 4179 O O . ARG B 1 247 ? -18.5 9.078 13.461 1 79.94 247 ARG B O 1
ATOM 4186 N N . MET B 1 248 ? -16.391 8.625 13.93 1 78.5 248 MET B N 1
ATOM 4187 C CA . MET B 1 248 ? -15.977 8.711 12.531 1 78.5 248 MET B CA 1
ATOM 4188 C C . MET B 1 248 ? -15.523 7.352 12.008 1 78.5 248 MET B C 1
ATOM 4190 O O . MET B 1 248 ? -14.695 6.684 12.633 1 78.5 248 MET B O 1
ATOM 4194 N N . PHE B 1 249 ? -16.25 6.98 10.906 1 84.25 249 PHE B N 1
ATOM 4195 C CA . PHE B 1 249 ? -15.898 5.66 10.391 1 84.25 249 PHE B CA 1
ATOM 4196 C C . PHE B 1 249 ? -16.047 5.617 8.875 1 84.25 249 PHE B C 1
ATOM 4198 O O . PHE B 1 249 ? -16.594 6.543 8.266 1 84.25 249 PHE B O 1
ATOM 4205 N N . ARG B 1 250 ? -15.398 4.676 8.305 1 86.12 250 ARG B N 1
ATOM 4206 C CA . ARG B 1 250 ? -15.562 4.387 6.883 1 86.12 250 ARG B CA 1
ATOM 4207 C C . ARG B 1 250 ? -16.094 2.971 6.668 1 86.12 250 ARG B C 1
ATOM 4209 O O . ARG B 1 250 ? -15.836 2.078 7.48 1 86.12 250 ARG B O 1
ATOM 4216 N N . ARG B 1 251 ? -16.922 2.855 5.684 1 89.25 251 ARG B N 1
ATOM 4217 C CA . ARG B 1 251 ? -17.516 1.57 5.344 1 89.25 251 ARG B CA 1
ATOM 4218 C C . ARG B 1 251 ? -16.844 0.956 4.121 1 89.25 251 ARG B C 1
ATOM 4220 O O . ARG B 1 251 ? -16.672 1.623 3.1 1 89.25 251 ARG B O 1
ATOM 4227 N N . LEU B 1 252 ? -16.422 -0.286 4.285 1 94.44 252 LEU B N 1
ATOM 4228 C CA . LEU B 1 252 ? -15.742 -1.024 3.223 1 94.44 252 LEU B CA 1
ATOM 4229 C C . LEU B 1 252 ? -16.641 -2.135 2.684 1 94.44 252 LEU B C 1
ATOM 4231 O O . LEU B 1 252 ? -17.391 -2.746 3.439 1 94.44 252 LEU B O 1
ATOM 4235 N N . GLY B 1 253 ? -16.5 -2.328 1.391 1 96.31 253 GLY B N 1
ATOM 4236 C CA . GLY B 1 253 ? -17.328 -3.355 0.784 1 96.31 253 GLY B CA 1
ATOM 4237 C C . GLY B 1 253 ? -16.922 -3.676 -0.645 1 96.31 253 GLY B C 1
ATOM 4238 O O . GLY B 1 253 ? -15.852 -3.293 -1.097 1 96.31 253 GLY B O 1
ATOM 4239 N N . LEU B 1 254 ? -17.781 -4.488 -1.268 1 97.25 254 LEU B N 1
ATOM 4240 C CA . LEU B 1 254 ? -17.594 -4.922 -2.648 1 97.25 254 LEU B CA 1
ATOM 4241 C C . LEU B 1 254 ? -18.469 -4.113 -3.594 1 97.25 254 LEU B C 1
ATOM 4243 O O . LEU B 1 254 ? -19.688 -4.055 -3.416 1 97.25 254 LEU B O 1
ATOM 4247 N N . CYS B 1 255 ? -17.859 -3.412 -4.551 1 96.88 255 CYS B N 1
ATOM 4248 C CA . CYS B 1 255 ? -18.578 -2.754 -5.637 1 96.88 255 CYS B CA 1
ATOM 4249 C C . CYS B 1 255 ? -18.578 -3.613 -6.895 1 96.88 255 CYS B C 1
ATOM 4251 O O . CYS B 1 255 ? -17.516 -4.082 -7.328 1 96.88 255 CYS B O 1
ATOM 4253 N N . TYR B 1 256 ? -19.688 -3.836 -7.477 1 95.69 256 TYR B N 1
ATOM 4254 C CA . TYR B 1 256 ? -19.797 -4.641 -8.695 1 95.69 256 TYR B CA 1
ATOM 4255 C C . TYR B 1 256 ? -20.922 -4.145 -9.586 1 95.69 256 TYR B C 1
ATOM 4257 O O . TYR B 1 256 ? -21.812 -3.412 -9.125 1 95.69 256 TYR B O 1
ATOM 4265 N N . PRO B 1 257 ? -20.922 -4.473 -10.875 1 93.06 257 PRO B N 1
ATOM 4266 C CA . PRO B 1 257 ? -21.906 -3.934 -11.812 1 93.06 257 PRO B CA 1
ATOM 4267 C C . PRO B 1 257 ? -23.344 -4.355 -11.477 1 93.06 257 PRO B C 1
ATOM 4269 O O . PRO B 1 257 ? -23.578 -5.512 -11.117 1 93.06 257 PRO B O 1
ATOM 4272 N N . ALA B 1 258 ? -24.25 -3.451 -11.625 1 88.94 258 ALA B N 1
ATOM 4273 C CA . ALA B 1 258 ? -25.656 -3.682 -11.328 1 88.94 258 ALA B CA 1
ATOM 4274 C C . ALA B 1 258 ? -26.344 -4.434 -12.469 1 88.94 258 ALA B C 1
ATOM 4276 O O . ALA B 1 258 ? -27.203 -5.277 -12.234 1 88.94 258 ALA B O 1
ATOM 4277 N N . ASN B 1 259 ? -26.141 -4.047 -13.656 1 75.62 259 ASN B N 1
ATOM 4278 C CA . ASN B 1 259 ? -26.984 -4.426 -14.789 1 75.62 259 ASN B CA 1
ATOM 4279 C C . ASN B 1 259 ? -26.375 -5.5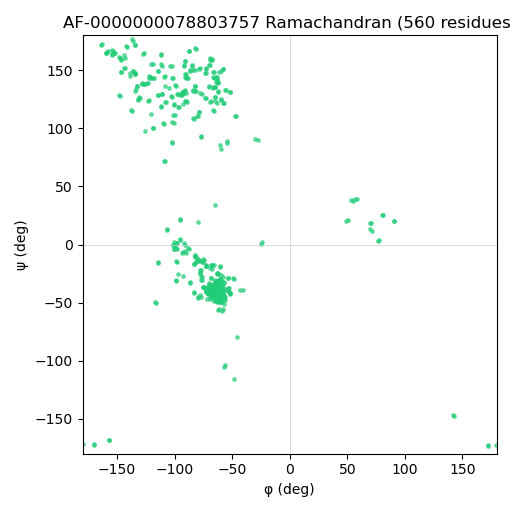62 -15.594 1 75.62 259 ASN B C 1
ATOM 4281 O O . ASN B 1 259 ? -26.922 -5.977 -16.609 1 75.62 259 ASN B O 1
ATOM 4285 N N . LYS B 1 260 ? -25.297 -6.047 -15.266 1 67.38 260 LYS B N 1
ATOM 4286 C CA . LYS B 1 260 ? -24.719 -7.055 -16.156 1 67.38 260 LYS B CA 1
ATOM 4287 C C . LYS B 1 260 ? -24.875 -8.453 -15.578 1 67.38 260 LYS B C 1
ATOM 4289 O O . LYS B 1 260 ? -24.953 -8.617 -14.352 1 67.38 260 LYS B O 1
ATOM 4294 N N . THR B 1 261 ? -25.297 -9.305 -16.484 1 74.12 261 THR B N 1
ATOM 4295 C CA . THR B 1 261 ? -25.141 -10.703 -16.094 1 74.12 261 THR B CA 1
ATOM 4296 C C . THR B 1 261 ? -23.734 -10.945 -15.516 1 74.12 261 THR B C 1
ATOM 4298 O O . THR B 1 261 ? -22.734 -10.789 -16.219 1 74.12 261 THR B O 1
ATOM 4301 N N . LEU B 1 262 ? -23.844 -11.164 -14.266 1 83 262 LEU B N 1
ATOM 4302 C CA . LEU B 1 262 ? -22.578 -11.398 -13.594 1 83 262 LEU B CA 1
ATOM 4303 C C . LEU B 1 262 ? -21.953 -12.703 -14.07 1 83 262 LEU B C 1
ATOM 4305 O O . LEU B 1 262 ? -22.656 -13.688 -14.297 1 83 262 LEU B O 1
ATOM 4309 N N . ASN B 1 263 ? -20.672 -12.609 -14.336 1 83.56 263 ASN B N 1
ATOM 4310 C CA . ASN B 1 263 ? -20 -13.883 -14.602 1 83.56 263 ASN B CA 1
ATOM 4311 C C . ASN B 1 263 ? -20.156 -14.844 -13.422 1 83.56 263 ASN B C 1
ATOM 4313 O O . ASN B 1 263 ? -20.422 -14.422 -12.297 1 83.56 263 ASN B O 1
ATOM 4317 N N . PRO B 1 264 ? -20.156 -16.062 -13.68 1 85.31 264 PRO B N 1
ATOM 4318 C CA . PRO B 1 264 ? -20.422 -17.078 -12.656 1 85.31 264 PRO B CA 1
ATOM 4319 C C . PRO B 1 264 ? -19.547 -16.906 -11.414 1 85.31 264 PRO B C 1
ATOM 4321 O O . PRO B 1 264 ? -20.031 -17.078 -10.289 1 85.31 264 PRO B O 1
ATOM 4324 N N . ALA B 1 265 ? -18.297 -16.625 -11.609 1 91.69 265 ALA B N 1
ATOM 4325 C CA . ALA B 1 265 ? -17.391 -16.438 -10.477 1 91.69 265 ALA B CA 1
ATOM 4326 C C . ALA B 1 265 ? -17.828 -15.273 -9.602 1 91.69 265 ALA B C 1
ATOM 4328 O O . ALA B 1 265 ? -17.844 -15.383 -8.367 1 91.69 265 ALA B O 1
ATOM 4329 N N . LEU B 1 266 ? -18.203 -14.172 -10.219 1 94.62 266 LEU B N 1
ATOM 4330 C CA . LEU B 1 266 ? -18.625 -12.992 -9.477 1 94.62 266 LEU B CA 1
ATOM 4331 C C . LEU B 1 266 ? -19.953 -13.25 -8.758 1 94.62 266 LEU B C 1
ATOM 4333 O O . LEU B 1 266 ? -20.141 -12.828 -7.617 1 94.62 266 LEU B O 1
ATOM 4337 N N . SER B 1 267 ? -20.875 -13.891 -9.453 1 93.19 267 SER B N 1
ATOM 4338 C CA . SER B 1 267 ? -22.156 -14.25 -8.828 1 93.19 267 SER B CA 1
ATOM 4339 C C . SER B 1 267 ? -21.938 -15.094 -7.578 1 93.19 267 SER B C 1
ATOM 4341 O O . SER B 1 267 ? -22.531 -14.828 -6.535 1 93.19 267 SER B O 1
ATOM 4343 N N . ALA B 1 268 ? -21.078 -16.047 -7.68 1 93.31 268 ALA B N 1
ATOM 4344 C CA . ALA B 1 268 ? -20.75 -16.891 -6.535 1 93.31 268 ALA B CA 1
ATOM 4345 C C . ALA B 1 268 ? -20.094 -16.078 -5.422 1 93.31 268 ALA B C 1
ATOM 4347 O O . ALA B 1 268 ? -20.406 -16.266 -4.242 1 93.31 268 ALA B O 1
ATOM 4348 N N . ALA B 1 269 ? -19.188 -15.188 -5.801 1 96.31 269 ALA B N 1
ATOM 4349 C CA . ALA B 1 269 ? -18.469 -14.359 -4.828 1 96.31 269 ALA B CA 1
ATOM 4350 C C . ALA B 1 269 ? -19.438 -13.469 -4.055 1 96.31 269 ALA B C 1
ATOM 4352 O O . ALA B 1 269 ? -19.328 -13.328 -2.834 1 96.31 269 ALA B O 1
ATOM 4353 N N . VAL B 1 270 ? -20.391 -12.859 -4.781 1 95.06 270 VAL B N 1
ATOM 4354 C CA . VAL B 1 270 ? -21.375 -11.992 -4.156 1 95.06 270 VAL B CA 1
ATOM 4355 C C . VAL B 1 270 ? -22.203 -12.789 -3.154 1 95.06 270 VAL B C 1
ATOM 4357 O O . VAL B 1 270 ? -22.453 -12.328 -2.039 1 95.06 270 VAL B O 1
ATOM 4360 N N . LYS B 1 271 ? -22.594 -13.938 -3.549 1 93.69 271 LYS B N 1
ATOM 4361 C CA . LYS B 1 271 ? -23.375 -14.797 -2.664 1 93.69 271 LYS B CA 1
ATOM 4362 C C . LYS B 1 271 ? -22.594 -15.141 -1.4 1 93.69 271 LYS B C 1
ATOM 4364 O O . LYS B 1 271 ? -23.109 -15.031 -0.29 1 93.69 271 LYS B O 1
ATOM 4369 N N . VAL B 1 272 ? -21.359 -15.547 -1.513 1 95.56 272 VAL B N 1
ATOM 4370 C CA . VAL B 1 272 ? -20.5 -15.938 -0.391 1 95.56 272 VAL B CA 1
ATOM 4371 C C . VAL B 1 272 ? -20.281 -14.734 0.525 1 95.56 272 VAL B C 1
ATOM 4373 O O . VAL B 1 272 ? -20.422 -14.836 1.745 1 95.56 272 VAL B O 1
ATOM 4376 N N . LEU B 1 273 ? -19.938 -13.57 -0.037 1 96.25 273 LEU B N 1
ATOM 4377 C CA . LEU B 1 273 ? -19.547 -12.406 0.746 1 96.25 273 LEU B CA 1
ATOM 4378 C C . LEU B 1 273 ? -20.766 -11.727 1.364 1 96.25 273 LEU B C 1
ATOM 4380 O O . LEU B 1 273 ? -20.641 -10.938 2.303 1 96.25 273 LEU B O 1
ATOM 4384 N N . SER B 1 274 ? -21.953 -11.938 0.803 1 93.06 274 SER B N 1
ATOM 4385 C CA . SER B 1 274 ? -23.156 -11.375 1.392 1 93.06 274 SER B CA 1
ATOM 4386 C C . SER B 1 274 ? -23.375 -11.898 2.807 1 93.06 274 SER B C 1
ATOM 4388 O O . SER B 1 274 ? -24.062 -11.266 3.609 1 93.06 274 SER B O 1
ATOM 4390 N N . GLN B 1 275 ? -22.719 -12.984 3.084 1 89.81 275 GLN B N 1
ATOM 4391 C CA . GLN B 1 275 ? -22.844 -13.578 4.41 1 89.81 275 GLN B CA 1
ATOM 4392 C C . GLN B 1 275 ? -21.656 -13.18 5.297 1 89.81 275 GLN B C 1
ATOM 4394 O O . GLN B 1 275 ? -21.562 -13.617 6.445 1 89.81 275 GLN B O 1
ATOM 4399 N N . TYR B 1 276 ? -20.719 -12.484 4.832 1 85.38 276 TYR B N 1
ATOM 4400 C CA . TYR B 1 276 ? -19.484 -12.125 5.531 1 85.38 276 TYR B CA 1
ATOM 4401 C C . TYR B 1 276 ? -19.797 -11.281 6.77 1 85.38 276 TYR B C 1
ATOM 4403 O O . TYR B 1 276 ? -19.219 -11.508 7.836 1 85.38 276 TYR B O 1
ATOM 4411 N N . ASN B 1 277 ? -20.531 -10.086 6.691 1 71.81 277 ASN B N 1
ATOM 4412 C CA . ASN B 1 277 ? -20.844 -9.195 7.801 1 71.81 277 ASN B CA 1
ATOM 4413 C C . ASN B 1 277 ? -21.594 -9.93 8.914 1 71.81 277 ASN B C 1
ATOM 4415 O O . ASN B 1 277 ? -21.469 -9.562 10.086 1 71.81 277 ASN B O 1
ATOM 4419 N N . GLN B 1 278 ? -22.359 -10.875 8.539 1 59.41 278 GLN B N 1
ATOM 4420 C CA . GLN B 1 278 ? -23.172 -11.594 9.523 1 59.41 278 GLN B CA 1
ATOM 4421 C C . GLN B 1 278 ? -22.281 -12.438 10.438 1 59.41 278 GLN B C 1
ATOM 4423 O O . GLN B 1 278 ? -22.641 -12.68 11.594 1 59.41 278 GLN B O 1
ATOM 4428 N N . HIS B 1 279 ? -21.156 -12.734 10.07 1 51.78 279 HIS B N 1
ATOM 4429 C CA . HIS B 1 279 ? -20.266 -13.586 10.852 1 51.78 279 HIS B CA 1
ATOM 4430 C C . HIS B 1 279 ? -19.484 -12.766 11.867 1 51.78 279 HIS B C 1
ATOM 4432 O O . HIS B 1 279 ? -18.984 -13.305 12.859 1 51.78 279 HIS B O 1
ATOM 4438 N N . LYS B 1 280 ? -19.156 -11.562 11.562 1 54.09 280 LYS B N 1
ATOM 4439 C CA . LYS B 1 280 ? -18.391 -10.812 12.555 1 54.09 280 LYS B CA 1
ATOM 4440 C C . LYS B 1 280 ? -19.281 -10.344 13.695 1 54.09 280 LYS B C 1
ATOM 4442 O O . LYS B 1 280 ? -18.781 -9.852 14.719 1 54.09 280 LYS B O 1
ATOM 4447 N N . VAL B 1 281 ? -20.562 -10.109 13.539 1 35.56 281 VAL B N 1
ATOM 4448 C CA . VAL B 1 281 ? -21.438 -9.797 14.648 1 35.56 281 VAL B CA 1
ATOM 4449 C C . VAL B 1 281 ? -21.688 -11.047 15.484 1 35.56 281 VAL B C 1
ATOM 4451 O O . VAL B 1 281 ? -22.297 -10.977 16.562 1 35.56 281 VAL B O 1
ATOM 4454 N N . LYS B 1 282 ? -21.453 -12.242 15.047 1 31.38 282 LYS B N 1
ATOM 4455 C CA . LYS B 1 282 ? -21.719 -13.297 16.016 1 31.38 282 LYS B CA 1
ATOM 4456 C C . LYS B 1 282 ? -20.5 -13.539 16.906 1 31.38 282 LYS B C 1
ATOM 4458 O O . LYS B 1 282 ? -19.359 -13.547 16.422 1 31.38 282 LYS B O 1
#

Sequence (564 aa):
MDLRLLRFFTAVYEEKNITLAAERCFVSQPSISSAIKQLEQELETTLFIRHKKGVNLTDEAHYLYPLAIRLLNDVNRLPQLFQQRTECLPLTLANFPDLSQTELANCFALLNQQIPNLLLELVDHNAPADARLTLDMFKAEDEIFLPLWDEDYVLCMLPDHPLAQLEKVTPAELHLHDFIECPPCEAHQQTIGLLACDGLAVNLVAKAEHKTQVMHLVQAGLGISFLPTGVLETAKQLVTVPLDGPRMFRRLGLCYPANKTLNPALSAAVKVLSQYNQHKVKMDLRLLRFFTAVYEEKNITLAAERCFVSQPSISSAIKQLEQELETTLFIRHKKGVNLTDEAHYLYPLAIRLLNDVNRLPQLFQQRTECLPLTLANFPDLSQTELANCFALLNQQIPNLLLELVDHNAPADARLTLDMFKAEDEIFLPLWDEDYVLCMLPDHPLAQLEKVTPAELHLHDFIECPPCEAHQQTIGLLACDGLAVNLVAKAEHKTQVMHLVQAGLGISFLPTGVLETAKQLVTVPLDGPRMFRRLGLCYPANKTLNPALSAAVKVLSQYNQHKVK

Secondary structure (DSSP, 8-state):
--HHHHHHHHHHHHHS-HHHHHHHHTS-HHHHHHHHHHHHHHHTS--EEEETTEEEEPHHHHHHHHHHHHHHHHHHHHHHHHHS----EEEEEEE-SS--HHHHHHHHHHHHHHSTTEEEEEEETTS--SEEEEEGGG--TTEEEEEEEEEEEEEEE-TTSGGGG-S-B-GGGGTT-EEEE-TT-HHHHHHHHHHHHTT---EEEEEESSHHHHHHHHHTTS-BEEEEHHHHTT-TT-EEE-BSSS--EEEEEEEEESSS---HHHHHHHHHHTTHHHHH--/--HHHHHHHHHHHHHS-HHHHHHHTTS-HHHHHHHHHHHHHHHTS--EEEETTEEEEPHHHHHHHHHHHHHHHHHHHHHHHHHS----EEEEEEE-SS--HHHHHHHHHHHHHHSTTEEEEEEETTS--SEEEEEGGG--TTEEEEEEEEEEEEEEE-TTSGGGG-S-B-GGGGTT-EEEE-TT-HHHHHHHHHHHHTT---EEEEEESSHHHHHHHHHTTS-BEEEEHHHHTT-TT-EEE-BSSS--EEEEEEEEESSS---HHHHHHHHHHTTHHHHH--

InterPro domains:
  IPR000847 LysR, HTH, N-terminal domain [PF00126] (3-61)
  IPR000847 LysR, HTH, N-terminal domain [PR00039] (18-29)
  IPR000847 LysR, HTH, N-terminal domain [PR00039] (29-39)
  IPR000847 LysR, HTH, N-terminal domain [PR00039] (39-50)
  IPR000847 LysR, HTH, N-terminal domain [PS50931] (1-58)
  IPR005119 LysR, substrate-binding [PF03466] (139-275)
  IPR036388 Winged helix-like DNA-binding domain superfamily [G3DSA:1.10.10.10] (1-84)
  IPR036390 Winged helix DNA-binding domain superfamily [SSF46785] (1-81)

Nearest PDB structures (foldseek):
  8sbf-assembly1_D  TM=5.695E-01  e=2.174E-20  Acinetobacter baylyi ADP1
  6g1b-assembly1_J-2  TM=5.067E-01  e=5.519E-20  Corynebacterium glutamicum
  5ted-assembly1_A  TM=8.077E-01  e=3.935E-14  Listeria monocytogenes EGD-e
  4ab5-assembly1_A  TM=6.611E-01  e=9.387E-14  Neisseria meningitidis serogroup B
  4ab6-assembly1_A  TM=6.666E-01  e=1.642E-13  Neisseria meningitidis serogroup B

Solvent-accessible surface area (backbone atoms only — not comparable to full-atom values): 30100 Å² total; per-residue (Å²): 134,59,65,65,38,44,52,46,42,50,34,28,67,70,57,33,18,59,61,59,20,9,60,64,67,71,44,50,46,68,56,43,53,48,36,46,52,51,47,24,58,75,66,70,44,70,39,62,49,78,52,98,89,27,41,45,76,32,74,55,30,63,60,43,45,62,54,38,52,50,50,51,49,51,53,62,39,39,57,64,56,58,59,69,64,72,67,69,28,66,39,40,35,11,39,43,83,65,55,31,58,66,59,50,14,51,52,51,29,49,47,57,71,72,34,79,54,51,34,45,31,42,41,54,55,88,46,92,52,67,31,30,42,34,49,65,86,71,57,51,91,66,37,40,77,46,75,43,52,74,33,44,52,32,35,37,31,43,67,84,41,85,68,56,79,41,81,56,41,45,65,77,73,44,45,64,39,46,25,45,44,44,64,97,40,67,61,50,50,51,48,52,49,57,25,49,72,68,73,37,48,61,34,76,46,33,37,18,72,45,67,59,53,41,49,37,42,27,70,25,63,66,27,28,40,72,42,43,50,36,52,47,71,59,43,78,76,49,40,73,32,47,60,62,64,79,90,42,67,49,51,32,23,42,33,31,64,61,85,53,87,62,53,69,39,53,49,51,47,52,60,58,47,69,52,49,43,62,54,73,76,102,134,60,66,67,37,43,51,46,42,50,33,27,67,70,56,33,18,59,62,59,19,8,59,71,68,72,44,52,47,68,57,44,53,48,36,45,50,49,48,25,58,76,65,70,43,70,39,64,48,80,52,96,89,28,41,44,77,32,74,56,30,64,60,44,45,63,53,37,51,50,52,51,50,52,54,62,39,38,58,65,54,60,61,70,64,72,68,68,26,67,37,41,36,10,39,44,83,64,54,33,59,67,59,49,13,51,51,50,29,50,47,56,72,75,35,78,53,50,32,46,31,42,41,53,56,88,47,93,53,67,30,30,43,34,48,65,87,70,57,52,90,66,37,39,78,46,75,42,53,75,34,44,53,31,35,36,31,44,67,83,43,85,68,56,79,41,82,57,40,45,64,76,71,44,44,64,37,46,24,46,42,46,72,90,39,67,60,48,46,51,48,53,48,57,25,48,67,69,72,35,47,62,34,75,46,33,38,18,74,46,66,59,53,41,47,36,43,26,69,26,64,66,27,28,39,75,42,44,52,37,53,46,70,57,41,78,76,48,41,73,33,47,62,63,63,80,90,43,67,49,52,31,23,41,32,33,64,60,84,53,88,62,54,69,38,54,49,52,45,50,59,59,46,70,52,49,42,65,55,72,76,100

Organism: NCBI:txid675817